Protein AF-A0AAN9GJ29-F1 (afdb_monomer)

Organism: NCBI:txid31220

Radius of gyration: 83.32 Å; Cα contacts (8 Å, |Δi|>4): 139; chains: 1; bounding box: 163×75×252 Å

Foldseek 3Di:
DDDDDDDPVVLVVVLVVVVVVVVVVVVVVVPDPDDDDPPPPPVVVVVNVVSNPAPQDDEDEDEPPDDVVVVVVVVVVVVVQVVPPRYAHYWYDHDDFWIWHDHDQWIFIGGNNDTQWIDHPHDTDGDDDDDDDDDDDDDDDDDDDDDDDDDDDDDDDDDDPDDVVVVVVVVVVVVVVVVVVVVVVVVVVVVVVVVVVVVVVVVVVVVVVVVVVVVVVVVVVVVVVVVVVVVVVVVVVVVV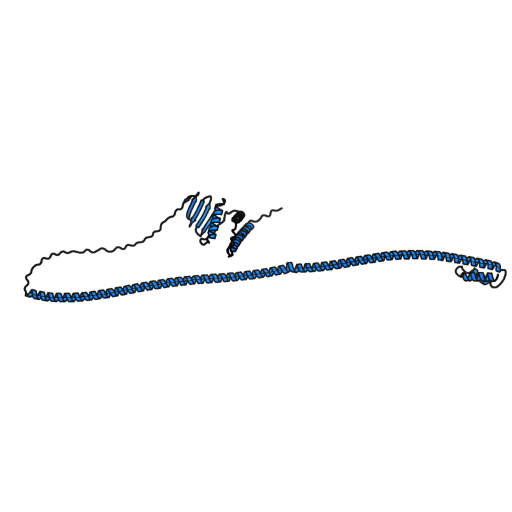VVVVVVVVVVVVVVVVVVVVVVVVVVVVVVCCCVPPVVVVVVVVVVVVVVVVVVVVVVVVVVVVVVVVVVVVVVVVVVVVVVVVVVVVVVVVVVVVVVVVVVVVVQLVLLVVLLVLLVVLLVVCVVDPDPPNVVNVVVSPDDSPPDDVVVSVVSSVVSVVVD

Mean predicted aligned error: 21.02 Å

Secondary structure (DSSP, 8-state):
-------HHHHHHHHHHHHHHHHHHHHHHTT--S-------HHHHHHHHHHT---TT--EE--TT--HHHHHHHHHHHHHHHHSS--SS-EEE-SSSEEEEEETTEEEEEETTEEEEEEETTEEEE-------------PPPPPPPPPPP-------------HHHHHHHHHHHHHHHHHHHHHHHHHHHHHHHHHHHHHHHHHHHHHHHHHHHHHHHHHHHHHHHHHHHHHHHHHHHHHHHHHHHHHHHHHHHHHHHHHHHHHHHHHHHHHIIIIIHHHHHHHHHHHHHHHHHHHHHHHHHHHHHHHHHHHHHHHHHHHHHHHHHHHHHHHHHHHHHHHHHHHHHHHHHHHHHHHHHHHHHHHTTS--TTHHHHHHHHSS-TTS--HHHHHHHHHHHHTT-

Solvent-accessible surface area (backbone atoms only — not comparable to full-atom values): 23633 Å² total; per-residue (Å²): 140,80,81,84,78,82,62,78,64,61,57,56,54,51,50,52,52,53,54,50,49,54,53,49,53,54,59,62,59,72,72,57,92,66,97,71,90,77,77,78,60,70,69,62,58,54,54,56,56,66,70,62,67,78,74,61,81,58,75,54,77,49,59,89,86,57,54,74,64,58,52,50,51,51,51,52,50,53,52,52,52,67,71,42,96,74,55,63,59,40,43,42,32,68,44,100,55,29,41,35,42,35,48,90,81,35,46,43,35,30,48,80,92,38,80,55,38,52,38,54,88,92,46,85,54,73,79,85,87,88,88,89,85,90,83,88,84,89,86,85,84,82,85,84,84,81,85,82,84,84,80,88,75,92,76,82,86,80,86,73,91,72,56,73,69,57,53,52,51,52,48,53,52,44,55,52,48,53,51,50,49,51,57,48,49,56,50,49,51,52,50,49,53,51,50,50,51,52,50,51,52,53,47,54,53,50,50,52,52,51,51,50,52,51,53,49,52,51,50,52,51,51,47,53,52,51,51,54,50,50,55,51,50,51,54,50,49,50,52,53,50,50,55,50,51,52,53,49,50,53,49,52,52,50,51,52,50,51,52,51,50,52,54,50,51,53,51,48,50,52,49,45,45,60,69,50,49,49,49,52,50,52,50,52,51,52,51,51,52,49,51,51,51,52,49,54,51,52,55,52,51,53,48,52,51,50,54,52,50,55,50,52,52,51,50,52,50,49,51,53,52,50,51,52,51,52,48,51,51,52,51,51,49,51,51,51,53,51,48,52,51,49,51,51,51,48,51,53,49,44,52,53,49,49,53,50,40,50,55,52,44,67,70,47,69,85,58,99,52,88,65,58,64,59,53,55,53,64,72,70,50,62,90,89,77,64,60,58,68,60,56,50,49,51,43,52,54,51,65,76,73,108

pLDDT: mean 71.1, std 23.91, range [30.64, 98.12]

Sequence (402 aa):
MDSIGWKPLDMLVGGMVTAGVAFGVYKLGANKRGGGTVELDASNLQDCIALAGRPSEMEVSVWPQSDPQTRRLAASLAESIRTSNTTDGAVIRYGPEDVARFSQGDVLAFRQSQVVCRQQHGKDHCKLNDNDVIAHTSERSPPKRRRSFQTDSHTSPLIFQTSPELTRQLQSYRETLDKWSADSEAKLEKIEQQRMALATELHVTREALQAERRHRAEAEQRRHRAEAHITELEARLQRHTETRTEASRQKEEMQRLEQHVQEMEEQLEGLYMHNVVTPRHAVKENVAQQQELSRSLQEAEDEVQRQRQDLQDMENDIENLSEQLNKARKDARKLGEDNAKLEQQLHGAQHAARDMVALLYERSAGNEGKGAAELTQLLNAPDTELPLDKLLQCVTALLLHS

Structure (mmCIF, N/CA/C/O backbone):
data_AF-A0AAN9GJ29-F1
#
_entry.id   AF-A0AAN9GJ29-F1
#
loop_
_atom_site.group_PDB
_atom_site.id
_atom_site.type_symbol
_atom_site.label_atom_id
_atom_site.label_alt_id
_atom_site.label_comp_id
_atom_site.label_asym_id
_atom_site.label_entity_id
_atom_site.label_seq_id
_atom_site.pdbx_PDB_ins_code
_atom_site.Cartn_x
_atom_site.Cartn_y
_atom_site.Cartn_z
_atom_site.occupancy
_atom_site.B_iso_or_equiv
_atom_site.auth_seq_id
_atom_site.auth_comp_id
_atom_site.auth_asym_id
_atom_site.auth_atom_id
_atom_site.pdbx_PDB_model_num
ATOM 1 N N . MET A 1 1 ? -13.632 39.547 10.979 1.00 35.53 1 MET A N 1
ATOM 2 C CA . MET A 1 1 ? -14.026 38.933 9.693 1.00 35.53 1 MET A CA 1
ATOM 3 C C . MET A 1 1 ? -12.916 39.316 8.753 1.00 35.53 1 MET A C 1
ATOM 5 O O . MET A 1 1 ? -12.973 40.379 8.151 1.00 35.53 1 MET A O 1
ATOM 9 N N . ASP A 1 2 ? -11.864 38.507 8.751 1.00 31.06 2 ASP A N 1
ATOM 10 C CA . ASP A 1 2 ? -10.601 38.881 8.129 1.00 31.06 2 ASP A CA 1
ATOM 11 C C . ASP A 1 2 ? -10.460 38.073 6.846 1.00 31.06 2 ASP A C 1
ATOM 13 O O . ASP A 1 2 ? -10.527 36.843 6.838 1.00 31.06 2 ASP A O 1
ATOM 17 N N . SER A 1 3 ? -10.360 38.808 5.744 1.00 36.16 3 SER A N 1
ATOM 18 C CA . SER A 1 3 ? -10.212 38.313 4.385 1.00 36.16 3 SER A CA 1
ATOM 19 C C . SER A 1 3 ? -8.885 37.572 4.229 1.00 36.16 3 SER A C 1
ATOM 21 O O . SER A 1 3 ? -7.814 38.170 4.345 1.00 36.16 3 SER A O 1
ATOM 23 N N . ILE A 1 4 ? -8.964 36.278 3.925 1.00 39.25 4 ILE A N 1
ATOM 24 C CA . ILE A 1 4 ? -7.820 35.443 3.558 1.00 39.25 4 ILE A CA 1
ATOM 25 C C . ILE A 1 4 ? -7.339 35.892 2.172 1.00 39.25 4 ILE A C 1
ATOM 27 O O . ILE A 1 4 ? -7.963 35.601 1.153 1.00 39.25 4 ILE A O 1
ATOM 31 N N . GLY A 1 5 ? -6.245 36.653 2.148 1.00 34.72 5 GLY A N 1
ATOM 32 C CA . GLY A 1 5 ? -5.521 36.993 0.929 1.00 34.72 5 GLY A CA 1
ATOM 33 C C . GLY A 1 5 ? -4.761 35.774 0.412 1.00 34.72 5 GLY A C 1
ATOM 34 O O . GLY A 1 5 ? -3.849 35.281 1.075 1.00 34.72 5 GLY A O 1
ATOM 35 N N . TRP A 1 6 ? -5.139 35.294 -0.771 1.00 35.97 6 TRP A N 1
ATOM 36 C CA . TRP A 1 6 ? -4.434 34.227 -1.478 1.00 35.97 6 TRP A CA 1
ATOM 37 C C . TRP A 1 6 ? -3.114 34.767 -2.037 1.00 35.97 6 TRP A C 1
ATOM 39 O O . TRP A 1 6 ? -3.078 35.837 -2.649 1.00 35.97 6 TRP A O 1
ATOM 49 N N . LYS A 1 7 ? -2.010 34.054 -1.788 1.00 38.47 7 LYS A N 1
ATOM 50 C CA . LYS A 1 7 ? -0.676 34.463 -2.242 1.00 38.47 7 LYS A CA 1
ATOM 51 C C . LYS A 1 7 ? -0.489 34.130 -3.734 1.00 38.47 7 LYS A C 1
ATOM 53 O O . LYS A 1 7 ? -0.956 33.086 -4.180 1.00 38.47 7 LYS A O 1
ATOM 58 N N . PRO A 1 8 ? 0.269 34.941 -4.498 1.00 44.00 8 PRO A N 1
ATOM 59 C CA . PRO A 1 8 ? 0.450 34.761 -5.947 1.00 44.00 8 PRO A CA 1
ATOM 60 C C . PRO A 1 8 ? 1.118 33.442 -6.374 1.00 44.00 8 PRO A C 1
ATOM 62 O O . PRO A 1 8 ? 1.012 33.056 -7.535 1.00 44.00 8 PRO A O 1
ATOM 65 N N . LEU A 1 9 ? 1.804 32.740 -5.462 1.00 37.88 9 LEU A N 1
ATOM 66 C CA . LEU A 1 9 ? 2.475 31.475 -5.780 1.00 37.88 9 LEU A CA 1
ATOM 67 C C . LEU A 1 9 ? 1.497 30.309 -6.005 1.00 37.88 9 LEU A C 1
ATOM 69 O O . LEU A 1 9 ? 1.786 29.435 -6.820 1.00 37.88 9 LEU A O 1
ATOM 73 N N . ASP A 1 10 ? 0.330 30.316 -5.353 1.00 38.94 10 ASP A N 1
ATOM 74 C CA . ASP A 1 10 ? -0.631 29.205 -5.445 1.00 38.94 10 ASP A CA 1
ATOM 75 C C . ASP A 1 10 ? -1.344 29.167 -6.808 1.00 38.94 10 ASP A C 1
ATOM 77 O O . ASP A 1 10 ? -1.706 28.098 -7.301 1.00 38.94 10 ASP A O 1
ATOM 81 N N . MET A 1 11 ? -1.465 30.317 -7.484 1.00 44.56 11 MET A N 1
ATOM 82 C CA . MET A 1 11 ? -2.017 30.387 -8.843 1.00 44.56 11 MET A CA 1
ATOM 83 C C . MET A 1 11 ? -1.055 29.839 -9.904 1.00 44.56 11 MET A C 1
ATOM 85 O O . MET A 1 11 ? -1.498 29.213 -10.867 1.00 44.56 11 MET A O 1
ATOM 89 N N . LEU A 1 12 ? 0.255 30.032 -9.725 1.00 41.44 12 LEU A N 1
ATOM 90 C CA . LEU A 1 12 ? 1.263 29.567 -10.681 1.00 41.44 12 LEU A CA 1
ATOM 91 C C . LEU A 1 12 ? 1.382 28.034 -10.657 1.00 41.44 12 LEU A C 1
ATOM 93 O O . LEU A 1 12 ? 1.443 27.387 -11.703 1.00 41.44 12 LEU A O 1
ATOM 97 N N . VAL A 1 13 ? 1.345 27.450 -9.455 1.00 45.50 13 VAL A N 1
ATOM 98 C CA . VAL A 1 13 ? 1.394 25.994 -9.259 1.00 45.50 13 VAL A CA 1
ATOM 99 C C . VAL A 1 13 ? 0.089 25.341 -9.727 1.00 45.50 13 VAL A C 1
ATOM 101 O O . VAL A 1 13 ? 0.134 24.337 -10.436 1.00 45.50 13 VAL A O 1
ATOM 104 N N . GLY A 1 14 ? -1.070 25.948 -9.438 1.00 42.12 14 GLY A N 1
ATOM 105 C CA . GLY A 1 14 ? -2.368 25.478 -9.937 1.00 42.12 14 GLY A CA 1
ATOM 106 C C . GLY A 1 14 ? -2.464 25.479 -11.468 1.00 42.12 14 GLY A C 1
ATOM 107 O O . GLY A 1 14 ? -2.906 24.493 -12.063 1.00 42.12 14 GLY A O 1
ATOM 108 N N . GLY A 1 15 ? -1.977 26.536 -12.126 1.00 45.25 15 GLY A N 1
ATOM 109 C CA . GLY A 1 15 ? -1.937 26.633 -13.589 1.00 45.25 15 GLY A CA 1
ATOM 110 C C . GLY A 1 15 ? -1.034 25.582 -14.245 1.00 45.25 15 GLY A C 1
ATOM 111 O O . GLY A 1 15 ? -1.451 24.909 -15.190 1.00 45.25 15 GLY A O 1
ATOM 112 N N . MET A 1 16 ? 0.175 25.371 -13.710 1.00 45.84 16 MET A N 1
ATOM 113 C CA . MET A 1 16 ? 1.114 24.374 -14.245 1.00 45.84 16 MET A CA 1
ATOM 114 C C . MET A 1 16 ? 0.632 22.932 -14.049 1.00 45.84 16 MET A C 1
ATOM 116 O O . MET A 1 16 ? 0.800 22.107 -14.948 1.00 45.84 16 MET A O 1
ATOM 120 N N . VAL A 1 17 ? -0.007 22.626 -12.916 1.00 46.72 17 VAL A N 1
ATOM 121 C CA . VAL A 1 17 ? -0.572 21.291 -12.659 1.00 46.72 17 VAL A CA 1
ATOM 122 C C . VAL A 1 17 ? -1.741 21.014 -13.603 1.00 46.72 17 VAL A C 1
ATOM 124 O O . VAL A 1 17 ? -1.813 19.936 -14.186 1.00 46.72 17 VAL A O 1
ATOM 127 N N . THR A 1 18 ? -2.607 21.998 -13.848 1.00 50.38 18 THR A N 1
ATOM 128 C CA . THR A 1 18 ? -3.781 21.814 -14.718 1.00 50.38 18 THR A CA 1
ATOM 129 C C . THR A 1 18 ? -3.376 21.645 -16.188 1.00 50.38 18 THR A C 1
ATOM 131 O O . THR A 1 18 ? -3.896 20.767 -16.879 1.00 50.38 18 THR A O 1
ATOM 134 N N . ALA A 1 19 ? -2.372 22.398 -16.651 1.00 51.38 19 ALA A N 1
ATOM 135 C CA . ALA A 1 19 ? -1.804 22.242 -17.991 1.00 51.38 19 ALA A CA 1
ATOM 136 C C . ALA A 1 19 ? -1.050 20.906 -18.159 1.00 51.38 19 ALA A C 1
ATOM 138 O O . ALA A 1 19 ? -1.179 20.244 -19.192 1.00 51.38 19 ALA A O 1
ATOM 139 N N . GLY A 1 20 ? -0.313 20.469 -17.131 1.00 43.06 20 GLY A N 1
ATOM 140 C CA . GLY A 1 20 ? 0.371 19.173 -17.116 1.00 43.06 20 GLY A CA 1
ATOM 141 C C . GLY A 1 20 ? -0.598 17.987 -17.140 1.00 43.06 20 GLY A C 1
ATOM 142 O O . GLY A 1 20 ? -0.376 17.024 -17.876 1.00 43.06 20 GLY A O 1
ATOM 143 N N . VAL A 1 21 ? -1.713 18.079 -16.407 1.00 48.06 21 VAL A N 1
ATOM 144 C CA . VAL A 1 21 ? -2.776 17.061 -16.400 1.00 48.06 21 VAL A CA 1
ATOM 145 C C . VAL A 1 21 ? -3.496 17.010 -17.750 1.00 48.06 21 VAL A C 1
ATOM 147 O O . VAL A 1 21 ? -3.682 15.920 -18.288 1.00 48.06 21 VAL A O 1
ATOM 150 N N . ALA A 1 22 ? -3.819 18.154 -18.361 1.00 50.03 22 ALA A N 1
ATOM 151 C CA . ALA A 1 22 ? -4.426 18.193 -19.694 1.00 50.03 22 ALA A CA 1
ATOM 152 C C . ALA A 1 22 ? -3.511 17.571 -20.771 1.00 50.03 22 ALA A C 1
ATOM 154 O O . ALA A 1 22 ? -3.967 16.785 -21.606 1.00 50.03 22 ALA A O 1
ATOM 155 N N . PHE A 1 23 ? -2.202 17.841 -20.710 1.00 43.81 23 PHE A N 1
ATOM 156 C CA . PHE A 1 23 ? -1.215 17.248 -21.620 1.00 43.81 23 PHE A CA 1
ATOM 157 C C . PHE A 1 23 ? -1.030 15.737 -21.384 1.00 43.81 23 PHE A C 1
ATOM 159 O O . PHE A 1 23 ? -0.901 14.960 -22.336 1.00 43.81 23 PHE A O 1
ATOM 166 N N . GLY A 1 24 ? -1.070 15.298 -20.121 1.00 42.56 24 GLY A N 1
ATOM 167 C CA . GLY A 1 24 ? -1.012 13.885 -19.738 1.00 42.56 24 GLY A CA 1
ATOM 168 C C . GLY A 1 24 ? -2.229 13.084 -20.209 1.00 42.56 24 GLY A C 1
ATOM 169 O O . GLY A 1 24 ? -2.069 12.001 -20.776 1.00 42.56 24 GLY A O 1
ATOM 170 N N . VAL A 1 25 ? -3.436 13.637 -20.056 1.00 50.69 25 VAL A N 1
ATOM 171 C CA . VAL A 1 25 ? -4.694 13.013 -20.507 1.00 50.69 25 VAL A CA 1
ATOM 172 C C . VAL A 1 25 ? -4.735 12.891 -22.035 1.00 50.69 25 VAL A C 1
ATOM 174 O O . VAL A 1 25 ? -5.119 11.841 -22.552 1.00 50.69 25 VAL A O 1
ATOM 177 N N . TYR A 1 26 ? -4.240 13.893 -22.769 1.00 45.06 26 TYR A N 1
ATOM 178 C CA . TYR A 1 26 ? -4.130 13.832 -24.232 1.00 45.06 26 TYR A CA 1
ATOM 179 C C . TYR A 1 26 ? -3.176 12.718 -24.703 1.00 45.06 26 TYR A C 1
ATOM 181 O O . TYR A 1 26 ? -3.496 11.942 -25.607 1.00 45.06 26 TYR A O 1
ATOM 189 N N . LYS A 1 27 ? -2.019 12.569 -24.044 1.00 40.59 27 LYS A N 1
ATOM 190 C CA . LYS A 1 27 ? -1.017 11.550 -24.401 1.00 40.59 27 LYS A CA 1
ATOM 191 C C . LYS A 1 27 ? -1.460 10.124 -24.038 1.00 40.59 27 LYS A C 1
ATOM 193 O O . LYS A 1 27 ? -1.104 9.176 -24.737 1.00 40.59 27 LYS A O 1
ATOM 198 N N . LEU A 1 28 ? -2.263 9.969 -22.982 1.00 43.03 28 LEU A N 1
ATOM 199 C CA . LEU A 1 28 ? -2.858 8.687 -22.585 1.00 43.03 28 LEU A CA 1
ATOM 200 C C . LEU A 1 28 ? -4.028 8.268 -23.491 1.00 43.03 28 LEU A C 1
ATOM 202 O O . LEU A 1 28 ? -4.222 7.072 -23.711 1.00 43.03 28 LEU A O 1
ATOM 206 N N . GLY A 1 29 ? -4.761 9.225 -24.070 1.00 40.84 29 GLY A N 1
ATOM 207 C CA . GLY A 1 29 ? -5.811 8.957 -25.059 1.00 40.84 29 GLY A CA 1
ATOM 208 C C . GLY A 1 29 ? -5.276 8.449 -26.404 1.00 40.84 29 GLY A C 1
ATOM 209 O O . GLY A 1 29 ? -5.870 7.558 -27.006 1.00 40.84 29 GLY A O 1
ATOM 210 N N . ALA A 1 30 ? -4.112 8.937 -26.846 1.00 44.81 30 ALA A N 1
ATOM 211 C CA . ALA A 1 30 ? -3.538 8.591 -28.152 1.00 44.81 30 ALA A CA 1
ATOM 212 C C . ALA A 1 30 ? -2.969 7.158 -28.252 1.00 44.81 30 ALA A C 1
ATOM 214 O O . ALA A 1 30 ? -2.802 6.638 -29.354 1.00 44.81 30 ALA A O 1
ATOM 215 N N . ASN A 1 31 ? -2.689 6.490 -27.125 1.00 42.25 31 ASN A N 1
ATOM 216 C CA . ASN A 1 31 ? -2.057 5.162 -27.112 1.00 42.25 31 ASN A CA 1
ATOM 217 C C . ASN A 1 31 ? -3.036 3.979 -27.019 1.00 42.25 31 ASN A C 1
ATOM 219 O O . ASN A 1 31 ? -2.602 2.823 -27.034 1.00 42.25 31 ASN A O 1
ATOM 223 N N . LYS A 1 32 ? -4.353 4.215 -26.972 1.00 40.44 32 LYS A N 1
ATOM 224 C CA . LYS A 1 32 ? -5.337 3.128 -27.046 1.00 40.44 32 LYS A CA 1
ATOM 225 C C . LYS A 1 32 ? -5.723 2.857 -28.499 1.00 40.44 32 LYS A C 1
ATOM 227 O O . LYS A 1 32 ? -6.551 3.539 -29.091 1.00 40.44 32 LYS A O 1
ATOM 232 N N . ARG A 1 33 ? -5.139 1.794 -29.063 1.00 45.66 33 ARG A N 1
ATOM 233 C CA . ARG A 1 33 ? -5.655 1.105 -30.255 1.00 45.66 33 ARG A CA 1
ATOM 234 C C . ARG A 1 33 ? -7.047 0.547 -29.940 1.00 45.66 33 ARG A C 1
ATOM 236 O O . ARG A 1 33 ? -7.171 -0.559 -29.429 1.00 45.66 33 ARG A O 1
ATOM 243 N N . GLY A 1 34 ? -8.084 1.320 -30.221 1.00 40.22 34 GLY A N 1
ATOM 244 C CA . GLY A 1 34 ? -9.474 0.888 -30.113 1.00 40.22 34 GLY A CA 1
ATOM 245 C C . GLY A 1 34 ? -10.386 2.041 -30.492 1.00 40.22 34 GLY A C 1
ATOM 246 O O . GLY A 1 34 ? -10.445 3.028 -29.772 1.00 40.22 34 GLY A O 1
ATOM 247 N N . GLY A 1 35 ? -11.015 1.938 -31.664 1.00 39.12 35 GLY A N 1
ATOM 248 C CA . GLY A 1 35 ? -11.739 3.019 -32.327 1.00 39.12 35 GLY A CA 1
ATOM 249 C C . GLY A 1 35 ? -12.800 3.678 -31.447 1.00 39.12 35 GLY A C 1
ATOM 250 O O . GLY A 1 35 ? -13.771 3.048 -31.043 1.00 39.12 35 GLY A O 1
ATOM 251 N N . GLY A 1 36 ? -12.600 4.967 -31.202 1.00 34.72 36 GLY A N 1
ATOM 252 C CA . GLY A 1 36 ? -13.542 5.871 -30.563 1.00 34.72 36 GLY A CA 1
ATOM 253 C C . GLY A 1 36 ? -12.943 7.267 -30.615 1.00 34.72 36 GLY A C 1
ATOM 254 O O . GLY A 1 36 ? -12.134 7.628 -29.766 1.00 34.72 36 GLY A O 1
ATOM 255 N N . THR A 1 37 ? -13.268 8.028 -31.658 1.00 35.97 37 THR A N 1
ATOM 256 C CA . THR A 1 37 ? -12.911 9.446 -31.757 1.00 35.97 37 THR A CA 1
ATOM 257 C C . THR A 1 37 ? -13.707 10.207 -30.706 1.00 35.97 37 THR A C 1
ATOM 259 O O . THR A 1 37 ? -14.875 10.521 -30.914 1.00 35.97 37 THR A O 1
ATOM 262 N N . VAL A 1 38 ? -13.090 10.470 -29.557 1.00 39.50 38 VAL A N 1
ATOM 263 C CA . VAL A 1 38 ? -13.568 11.511 -28.649 1.00 39.50 38 VAL A CA 1
ATOM 264 C C . VAL A 1 38 ? -13.018 12.821 -29.203 1.00 39.50 38 VAL A C 1
ATOM 266 O O . VAL A 1 38 ? -11.856 13.157 -28.979 1.00 39.50 38 VAL A O 1
ATOM 269 N N . GLU A 1 39 ? -13.826 13.513 -30.006 1.00 39.16 39 GLU A N 1
ATOM 270 C CA . GLU A 1 39 ? -13.576 14.917 -30.323 1.00 39.16 39 GLU A CA 1
ATOM 271 C C . GLU A 1 39 ? -13.692 15.704 -29.015 1.00 39.16 39 GLU A C 1
ATOM 273 O O . GLU A 1 39 ? -14.762 15.808 -28.417 1.00 39.16 39 GLU A O 1
ATOM 278 N N . LEU A 1 40 ? -12.555 16.195 -28.525 1.00 37.72 40 LEU A N 1
ATOM 279 C CA . LEU A 1 40 ? -12.534 17.216 -27.488 1.00 37.72 40 LEU A CA 1
ATOM 280 C C . LEU A 1 40 ? -13.090 18.495 -28.112 1.00 37.72 40 LEU A C 1
ATOM 282 O O . LEU A 1 40 ? -12.450 19.111 -28.962 1.00 37.72 40 LEU A O 1
ATOM 286 N N . ASP A 1 41 ? -14.309 18.829 -27.704 1.00 39.56 41 ASP A N 1
ATOM 287 C CA . ASP A 1 41 ? -15.060 19.990 -28.156 1.00 39.56 41 ASP A CA 1
ATOM 288 C C . ASP A 1 41 ? -14.252 21.276 -27.896 1.00 39.56 41 ASP A C 1
ATOM 290 O O . ASP A 1 41 ? -13.774 21.520 -26.781 1.00 39.56 41 ASP A O 1
ATOM 294 N N . ALA A 1 42 ? -14.040 22.074 -28.947 1.00 39.50 42 ALA A N 1
ATOM 295 C CA . ALA A 1 42 ? -13.155 23.245 -28.942 1.00 39.50 42 ALA A CA 1
ATOM 296 C C . ALA A 1 42 ? -13.585 24.327 -27.930 1.00 39.50 42 ALA A C 1
ATOM 298 O O . ALA A 1 42 ? -12.766 25.137 -27.495 1.00 39.50 42 ALA A O 1
ATOM 299 N N . SER A 1 43 ? -14.850 24.284 -27.509 1.00 41.56 43 SER A N 1
ATOM 300 C CA . SER A 1 43 ? -15.452 25.099 -26.453 1.00 41.56 43 SER A CA 1
ATOM 301 C C . SER A 1 43 ? -14.725 24.963 -25.108 1.00 41.56 43 SER A C 1
ATOM 303 O O . SER A 1 43 ? -14.439 25.968 -24.461 1.00 41.56 43 SER A O 1
ATOM 305 N N . ASN A 1 44 ? -14.306 23.753 -24.726 1.00 44.81 44 ASN A N 1
ATOM 306 C CA . ASN A 1 44 ? -13.677 23.517 -23.420 1.00 44.81 44 ASN A CA 1
ATOM 307 C C . ASN A 1 44 ? -12.226 24.018 -23.341 1.00 44.81 44 ASN A C 1
ATOM 309 O O . ASN A 1 44 ? -11.747 24.372 -22.265 1.00 44.81 44 ASN A O 1
ATOM 313 N N . LEU A 1 45 ? -11.510 24.079 -24.470 1.00 45.19 45 LEU A N 1
ATOM 314 C CA . LEU A 1 45 ? -10.147 24.623 -24.503 1.00 45.19 45 LEU A CA 1
ATOM 315 C C . LEU A 1 45 ? -10.156 26.152 -24.342 1.00 45.19 45 LEU A C 1
ATOM 317 O O . LEU A 1 45 ? -9.252 26.727 -23.736 1.00 45.19 45 LEU A O 1
ATOM 321 N N . GLN A 1 46 ? -11.198 26.802 -24.861 1.00 47.34 46 GLN A N 1
ATOM 322 C CA . GLN A 1 46 ? -11.378 28.249 -24.811 1.00 47.34 46 GLN A CA 1
ATOM 323 C C . GLN A 1 46 ? -11.651 28.733 -23.377 1.00 47.34 46 GLN A C 1
ATOM 325 O O . GLN A 1 46 ? -11.080 29.740 -22.951 1.00 47.34 46 GLN A O 1
ATOM 330 N N . ASP A 1 47 ? -12.395 27.947 -22.595 1.00 43.81 47 ASP A N 1
ATOM 331 C CA . ASP A 1 47 ? -12.637 28.195 -21.169 1.00 43.81 47 ASP A CA 1
ATOM 332 C C . ASP A 1 47 ? -11.375 27.990 -20.310 1.00 43.81 47 ASP A C 1
ATOM 334 O O . ASP A 1 47 ? -11.107 28.767 -19.389 1.00 43.81 47 ASP A O 1
ATOM 338 N N . CYS A 1 48 ? -10.524 27.011 -20.649 1.00 43.91 48 CYS A N 1
ATOM 339 C CA . CYS A 1 48 ? -9.228 26.827 -19.984 1.00 43.91 48 CYS A CA 1
ATOM 340 C C . CYS A 1 48 ? -8.255 27.991 -20.238 1.00 43.91 48 CYS A C 1
ATOM 342 O O . CYS A 1 48 ? -7.486 28.355 -19.349 1.00 43.91 48 CYS A O 1
ATOM 344 N N . ILE A 1 49 ? -8.296 28.598 -21.428 1.00 48.66 49 ILE A N 1
ATOM 345 C CA . ILE A 1 49 ? -7.472 29.767 -21.777 1.00 48.66 49 ILE A CA 1
ATOM 346 C C . ILE A 1 49 ? -8.012 31.036 -21.098 1.00 48.66 49 ILE A C 1
ATOM 348 O O . ILE A 1 49 ? -7.226 31.857 -20.624 1.00 48.66 49 ILE A O 1
ATOM 352 N N . ALA A 1 50 ? -9.337 31.181 -20.977 1.00 47.44 50 ALA A N 1
ATOM 353 C CA . ALA A 1 50 ? -9.963 32.294 -20.260 1.00 47.44 50 ALA A CA 1
ATOM 354 C C . ALA A 1 50 ? -9.631 32.293 -18.752 1.00 47.44 50 ALA A C 1
ATOM 356 O O . ALA A 1 50 ? -9.447 33.358 -18.159 1.00 47.44 50 ALA A O 1
ATOM 357 N N . LEU A 1 51 ? -9.482 31.109 -18.145 1.00 41.00 51 LEU A N 1
ATOM 358 C CA . LEU A 1 51 ? -9.085 30.940 -16.740 1.00 41.00 51 LEU A CA 1
ATOM 359 C C . LEU A 1 51 ? -7.598 31.236 -16.469 1.00 41.00 51 LEU A C 1
ATOM 361 O O . LEU A 1 51 ? -7.234 31.506 -15.326 1.00 41.00 51 LEU A O 1
ATOM 365 N N . ALA A 1 52 ? -6.739 31.227 -17.494 1.00 47.31 52 ALA A N 1
ATOM 366 C CA . ALA A 1 52 ? -5.288 31.369 -17.338 1.00 47.31 52 ALA A CA 1
ATOM 367 C C . ALA A 1 52 ? -4.780 32.819 -17.196 1.00 47.31 52 ALA A C 1
ATOM 369 O O . ALA A 1 52 ? -3.586 33.008 -17.002 1.00 47.31 52 ALA A O 1
ATOM 370 N N . GLY A 1 53 ? -5.652 33.836 -17.249 1.00 39.41 53 GLY A N 1
ATOM 371 C CA . GLY A 1 53 ? -5.340 35.208 -16.823 1.00 39.41 53 GLY A CA 1
ATOM 372 C C . GLY A 1 53 ? -4.098 35.853 -17.467 1.00 39.41 53 GLY A C 1
ATOM 373 O O . GLY A 1 53 ? -3.019 35.838 -16.891 1.00 39.41 53 GLY A O 1
ATOM 374 N N . ARG A 1 54 ? -4.318 36.558 -18.588 1.00 45.59 54 ARG A N 1
ATOM 375 C CA . ARG A 1 54 ? -3.372 37.378 -19.388 1.00 45.59 54 ARG A CA 1
ATOM 376 C C . ARG A 1 54 ? -2.291 36.601 -20.178 1.00 45.59 54 ARG A C 1
ATOM 378 O O . ARG A 1 54 ? -1.375 36.041 -19.591 1.00 45.59 54 ARG A O 1
ATOM 385 N N . PRO A 1 55 ? -2.311 36.667 -21.527 1.00 45.47 55 PRO A N 1
ATOM 386 C CA . PRO A 1 55 ? -1.419 35.899 -22.403 1.00 45.47 55 PRO A CA 1
ATOM 387 C C . PRO A 1 55 ? -0.079 36.597 -22.711 1.00 45.47 55 PRO A C 1
ATOM 389 O O . PRO A 1 55 ? 0.550 36.284 -23.719 1.00 45.47 55 PRO A O 1
ATOM 392 N N . SER A 1 56 ? 0.360 37.573 -21.908 1.00 41.72 56 SER A N 1
ATOM 393 C CA . SER A 1 56 ? 1.435 38.497 -22.312 1.00 41.72 56 SER A CA 1
ATOM 394 C C . SER A 1 56 ? 2.829 37.869 -22.450 1.00 41.72 56 SER A C 1
ATOM 396 O O . SER A 1 56 ? 3.720 38.536 -22.961 1.00 41.72 56 SER A O 1
ATOM 398 N N . GLU A 1 57 ? 3.037 36.606 -22.063 1.00 45.09 57 GLU A N 1
ATOM 399 C CA . GLU A 1 57 ? 4.351 35.943 -22.144 1.00 45.09 57 GLU A CA 1
ATOM 400 C C . GLU A 1 57 ? 4.251 34.448 -22.508 1.00 45.09 57 GLU A C 1
ATOM 402 O O . GLU A 1 57 ? 4.913 33.597 -21.920 1.00 45.09 57 GLU A O 1
ATOM 407 N N . MET A 1 58 ? 3.398 34.089 -23.472 1.00 44.88 58 MET A N 1
ATOM 408 C CA . MET A 1 58 ? 3.298 32.698 -23.933 1.00 44.88 58 MET A CA 1
ATOM 409 C C . MET A 1 58 ? 4.232 32.456 -25.131 1.00 44.88 58 MET A C 1
ATOM 411 O O . MET A 1 58 ? 3.934 32.849 -26.258 1.00 44.88 58 MET A O 1
ATOM 415 N N . GLU A 1 59 ? 5.382 31.821 -24.891 1.00 46.03 59 GLU A N 1
ATOM 416 C CA . GLU A 1 59 ? 6.341 31.435 -25.935 1.00 46.03 59 GLU A CA 1
ATOM 417 C C . GLU A 1 59 ? 6.037 30.009 -26.422 1.00 46.03 59 GLU A C 1
ATOM 419 O O . GLU A 1 59 ? 6.207 29.031 -25.693 1.00 46.03 59 GLU A O 1
ATOM 424 N N . VAL A 1 60 ? 5.572 29.872 -27.668 1.00 47.22 60 VAL A N 1
ATOM 425 C CA . VAL A 1 60 ? 5.300 28.563 -28.283 1.00 47.22 60 VAL A CA 1
ATOM 426 C C . VAL A 1 60 ? 6.443 28.228 -29.234 1.00 47.22 60 VAL A C 1
ATOM 428 O O . VAL A 1 60 ? 6.638 28.889 -30.256 1.00 47.22 60 VAL A O 1
ATOM 431 N N . SER A 1 61 ? 7.211 27.195 -28.891 1.00 43.66 61 SER A N 1
ATOM 432 C CA . SER A 1 61 ? 8.299 26.674 -29.720 1.00 43.66 61 SER A CA 1
ATOM 433 C C . SER A 1 61 ? 7.859 25.384 -30.409 1.00 43.66 61 SER A C 1
ATOM 435 O O . SER A 1 61 ? 7.462 24.415 -29.763 1.00 43.66 61 SER A O 1
ATOM 437 N N . VAL A 1 62 ? 7.915 25.365 -31.743 1.00 46.09 62 VAL A N 1
ATOM 438 C CA . VAL A 1 62 ? 7.574 24.177 -32.537 1.00 46.09 62 VAL A CA 1
ATOM 439 C C . VAL A 1 62 ? 8.795 23.749 -33.327 1.00 46.09 62 VAL A C 1
ATOM 441 O O . VAL A 1 62 ? 9.322 24.492 -34.154 1.00 46.09 62 VAL A O 1
ATOM 444 N N . TRP A 1 63 ? 9.254 22.529 -33.066 1.00 46.25 63 TRP A N 1
ATOM 445 C CA . TRP A 1 63 ? 10.437 21.984 -33.716 1.00 46.25 63 TRP A CA 1
ATOM 446 C C . TRP A 1 63 ? 10.125 21.517 -35.151 1.00 46.25 63 TRP A C 1
ATOM 448 O O . TRP A 1 63 ? 9.037 20.977 -35.393 1.00 46.25 63 TRP A O 1
ATOM 458 N N . PRO A 1 64 ? 11.078 21.636 -36.100 1.00 42.06 64 PRO A N 1
ATOM 459 C CA . PRO A 1 64 ? 10.869 21.287 -37.512 1.00 42.06 64 PRO A CA 1
ATOM 460 C C . PRO A 1 64 ? 10.483 19.820 -37.763 1.00 42.06 64 PRO A C 1
ATOM 462 O O . PRO A 1 64 ? 9.872 19.505 -38.781 1.00 42.06 64 PRO A O 1
ATOM 465 N N . GLN A 1 65 ? 10.814 18.919 -36.833 1.00 45.12 65 GLN A N 1
ATOM 466 C CA . GLN A 1 65 ? 10.526 17.482 -36.923 1.00 45.12 65 GLN A CA 1
ATOM 467 C C . GLN A 1 65 ? 9.188 17.073 -36.282 1.00 45.12 65 GLN A C 1
ATOM 469 O O . GLN A 1 65 ? 8.925 15.888 -36.098 1.00 45.12 65 GLN A O 1
ATOM 474 N N . SER A 1 66 ? 8.332 18.033 -35.926 1.00 57.66 66 SER A N 1
ATOM 475 C CA . SER A 1 66 ? 7.042 17.737 -35.301 1.00 57.66 66 SER A CA 1
ATOM 476 C C . SER A 1 66 ? 6.049 17.074 -36.269 1.00 57.66 66 SER A C 1
ATOM 478 O O . SER A 1 66 ? 5.990 17.377 -37.470 1.00 57.66 66 SER A O 1
ATOM 480 N N . ASP A 1 67 ? 5.264 16.147 -35.719 1.00 57.41 67 ASP A N 1
ATOM 481 C CA . ASP A 1 67 ? 4.214 15.401 -36.414 1.00 57.41 67 ASP A CA 1
ATOM 482 C C . ASP A 1 67 ? 3.175 16.350 -37.068 1.00 57.41 67 ASP A C 1
ATOM 484 O O . ASP A 1 67 ? 2.944 17.453 -36.553 1.00 57.41 67 ASP A O 1
ATOM 488 N N . PRO A 1 68 ? 2.541 15.995 -38.208 1.00 60.34 68 PRO A N 1
ATOM 489 C CA . PRO A 1 68 ? 1.606 16.876 -38.910 1.00 60.34 68 PRO A CA 1
ATOM 490 C C . PRO A 1 68 ? 0.424 17.329 -38.048 1.00 60.34 68 PRO A C 1
ATOM 492 O O . PRO A 1 68 ? -0.092 18.429 -38.257 1.00 60.34 68 PRO A O 1
ATOM 495 N N . GLN A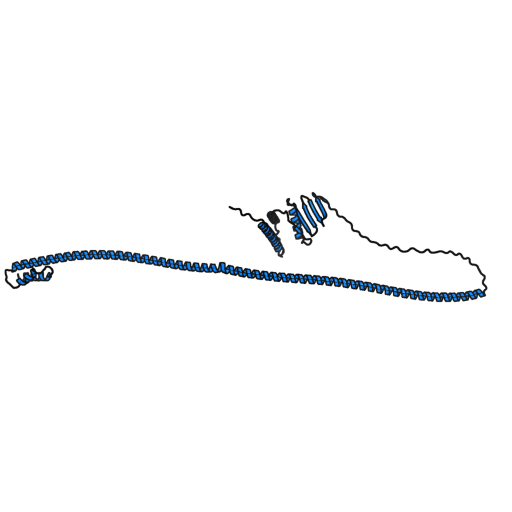 1 69 ? 0.004 16.525 -37.065 1.00 54.47 69 GLN A N 1
ATOM 496 C CA . GLN A 1 69 ? -1.058 16.906 -36.134 1.00 54.47 69 GLN A CA 1
ATOM 497 C C . GLN A 1 69 ? -0.599 17.996 -35.159 1.00 54.47 69 GLN A C 1
ATOM 499 O O . GLN A 1 69 ? -1.320 18.970 -34.948 1.00 54.47 69 GLN A O 1
ATOM 504 N N . THR A 1 70 ? 0.634 17.907 -34.655 1.00 54.16 70 THR A N 1
ATOM 505 C CA . THR A 1 70 ? 1.253 18.943 -33.813 1.00 54.16 70 THR A CA 1
ATOM 506 C C . THR A 1 70 ? 1.402 20.262 -34.569 1.00 54.16 70 THR A C 1
ATOM 508 O O . THR A 1 70 ? 1.151 21.328 -34.011 1.00 54.16 70 THR A O 1
ATOM 511 N N . ARG A 1 71 ? 1.724 20.205 -35.868 1.00 62.56 71 ARG A N 1
ATOM 512 C CA . ARG A 1 71 ? 1.753 21.395 -36.735 1.00 62.56 71 ARG A CA 1
ATOM 513 C C . ARG A 1 71 ? 0.370 22.015 -36.946 1.00 62.56 71 ARG A C 1
ATOM 515 O O . ARG A 1 71 ? 0.260 23.237 -36.937 1.00 62.56 71 ARG A O 1
ATOM 522 N N . ARG A 1 72 ? -0.685 21.205 -37.093 1.00 57.66 72 ARG A N 1
ATOM 523 C CA . ARG A 1 72 ? -2.072 21.703 -37.202 1.00 57.66 72 ARG A CA 1
ATOM 524 C C . ARG A 1 72 ? -2.561 22.349 -35.908 1.00 57.66 72 ARG A C 1
ATOM 526 O O . ARG A 1 72 ? -3.165 23.413 -35.967 1.00 57.66 72 ARG A O 1
ATOM 533 N N . LEU A 1 73 ? -2.257 21.752 -34.756 1.00 52.50 73 LEU A N 1
ATOM 534 C CA . LEU A 1 73 ? -2.582 22.325 -33.446 1.00 52.50 73 LEU A CA 1
ATOM 535 C C . LEU A 1 73 ? -1.838 23.639 -33.200 1.00 52.50 73 LEU A C 1
ATOM 537 O O . LEU A 1 73 ? -2.457 24.613 -32.790 1.00 52.50 73 LEU A O 1
ATOM 541 N N . ALA A 1 74 ? -0.544 23.702 -33.523 1.00 58.06 74 ALA A N 1
ATOM 542 C CA . ALA A 1 74 ? 0.224 24.941 -33.433 1.00 58.06 74 ALA A CA 1
ATOM 543 C C . ALA A 1 74 ? -0.331 26.044 -34.350 1.00 58.06 74 ALA A C 1
ATOM 545 O O . ALA A 1 74 ? -0.420 27.195 -33.931 1.00 58.06 74 ALA A O 1
ATOM 546 N N . ALA A 1 75 ? -0.754 25.695 -35.570 1.00 61.25 75 ALA A N 1
ATOM 547 C CA . ALA A 1 75 ? -1.398 26.633 -36.488 1.00 61.25 75 ALA A CA 1
ATOM 548 C C . ALA A 1 75 ? -2.762 27.118 -35.961 1.00 61.25 75 ALA A C 1
ATOM 550 O O . ALA A 1 75 ? -3.045 28.311 -36.014 1.00 61.25 75 ALA A O 1
ATOM 551 N N . SER A 1 76 ? -3.577 26.220 -35.396 1.00 58.81 76 SER A N 1
ATOM 552 C CA . SER A 1 76 ? -4.869 26.570 -34.789 1.00 58.81 76 SER A CA 1
ATOM 553 C C . SER A 1 76 ? -4.707 27.457 -33.551 1.00 58.81 76 SER A C 1
ATOM 555 O O . SER A 1 76 ? -5.491 28.380 -33.348 1.00 58.81 76 SER A O 1
ATOM 557 N N . LEU A 1 77 ? -3.680 27.204 -32.734 1.00 53.72 77 LEU A N 1
ATOM 558 C CA . LEU A 1 77 ? -3.358 28.006 -31.555 1.00 53.72 77 LEU A CA 1
ATOM 559 C C . LEU A 1 77 ? -2.844 29.397 -31.956 1.00 53.72 77 LEU A C 1
ATOM 561 O O . LEU A 1 77 ? -3.273 30.394 -31.384 1.00 53.72 77 LEU A O 1
ATOM 565 N N . ALA A 1 78 ? -1.985 29.480 -32.977 1.00 59.88 78 ALA A N 1
ATOM 566 C CA . ALA A 1 78 ? -1.502 30.751 -33.517 1.00 59.88 78 ALA A CA 1
ATOM 567 C C . ALA A 1 78 ? -2.640 31.607 -34.101 1.00 59.88 78 ALA A C 1
ATOM 569 O O . ALA A 1 78 ? -2.659 32.823 -33.906 1.00 59.88 78 ALA A O 1
ATOM 570 N N . GLU A 1 79 ? -3.612 30.979 -34.768 1.00 59.38 79 GLU A N 1
ATOM 571 C CA . GLU A 1 79 ? -4.791 31.670 -35.296 1.00 59.38 79 GLU A CA 1
ATOM 572 C C . GLU A 1 79 ? -5.740 32.121 -34.172 1.00 59.38 79 GLU A C 1
ATOM 574 O O . GLU A 1 79 ? -6.217 33.254 -34.179 1.00 59.38 79 GLU A O 1
ATOM 579 N N . SER A 1 80 ? -5.930 31.299 -33.134 1.00 53.66 80 SER A N 1
ATOM 580 C CA . SER A 1 80 ? -6.701 31.693 -31.948 1.00 53.66 80 SER A CA 1
ATOM 581 C C . SER A 1 80 ? -6.066 32.885 -31.224 1.00 53.66 80 SER A C 1
ATOM 583 O O . SER A 1 80 ? -6.779 33.813 -30.840 1.00 53.66 80 SER A O 1
ATOM 585 N N . ILE A 1 81 ? -4.735 32.898 -31.083 1.00 55.56 81 ILE A N 1
ATOM 586 C CA . ILE A 1 81 ? -3.981 34.018 -30.500 1.00 55.56 81 ILE A CA 1
ATOM 587 C C . ILE A 1 81 ? -4.175 35.280 -31.355 1.00 55.56 81 ILE A C 1
ATOM 589 O O . ILE A 1 81 ? -4.509 36.325 -30.801 1.00 55.56 81 ILE A O 1
ATOM 593 N N . ARG A 1 82 ? -4.090 35.182 -32.693 1.00 55.69 82 ARG A N 1
ATOM 594 C CA . ARG A 1 82 ? -4.380 36.302 -33.615 1.00 55.69 82 ARG A CA 1
ATOM 595 C C . ARG A 1 82 ? -5.779 36.891 -33.451 1.00 55.69 82 ARG A C 1
ATOM 597 O O . ARG A 1 82 ? -5.932 38.102 -33.556 1.00 55.69 82 ARG A O 1
ATOM 604 N N . THR A 1 83 ? -6.797 36.054 -33.248 1.00 55.00 83 THR A N 1
ATOM 605 C CA . THR A 1 83 ? -8.191 36.525 -33.129 1.00 55.00 83 THR A CA 1
ATOM 606 C C . THR A 1 83 ? -8.506 37.174 -31.781 1.00 55.00 83 THR A C 1
ATOM 608 O O . THR A 1 83 ? -9.494 37.899 -31.662 1.00 55.00 83 THR A O 1
ATOM 611 N N . SER A 1 84 ? -7.666 36.961 -30.762 1.00 50.00 84 SER A N 1
ATOM 612 C CA . SER A 1 84 ? -7.799 37.645 -29.478 1.00 50.00 84 SER A CA 1
ATOM 613 C C . SER A 1 84 ? -7.157 39.038 -29.562 1.00 50.00 84 SER A C 1
ATOM 615 O O . SER A 1 84 ? -5.947 39.166 -29.704 1.00 50.00 84 SER A O 1
ATOM 617 N N . ASN A 1 85 ? -7.957 40.105 -29.473 1.00 49.69 85 ASN A N 1
ATOM 618 C CA . ASN A 1 85 ? -7.534 41.516 -29.607 1.00 49.69 85 ASN A CA 1
ATOM 619 C C . ASN A 1 85 ? -6.582 42.033 -28.492 1.00 49.69 85 ASN A C 1
ATOM 621 O O . ASN A 1 85 ? -6.518 43.233 -28.234 1.00 49.69 85 ASN A O 1
ATOM 625 N N . THR A 1 86 ? -5.855 41.159 -27.793 1.00 48.28 86 THR A N 1
ATOM 626 C CA . THR A 1 86 ? -5.055 41.491 -26.599 1.00 48.28 86 THR A CA 1
ATOM 627 C C . THR A 1 86 ? -3.610 40.991 -26.672 1.00 48.28 86 THR A C 1
ATOM 629 O O . THR A 1 86 ? -3.029 40.637 -25.649 1.00 48.28 86 THR A O 1
ATOM 632 N N . THR A 1 87 ? -3.013 40.939 -27.863 1.00 51.78 87 THR A N 1
ATOM 633 C CA . THR A 1 87 ? -1.678 40.353 -28.074 1.00 51.78 87 THR A CA 1
ATOM 634 C C . THR A 1 87 ? -0.631 41.394 -28.458 1.00 51.78 87 THR A C 1
ATOM 636 O O . THR A 1 87 ? -0.114 41.385 -29.575 1.00 51.78 87 THR A O 1
ATOM 639 N N . ASP A 1 88 ? -0.289 42.282 -27.528 1.00 52.00 88 ASP A N 1
ATOM 640 C CA . ASP A 1 88 ? 1.001 42.973 -27.597 1.00 52.00 88 ASP A CA 1
ATOM 641 C C . ASP A 1 88 ? 2.062 42.057 -26.963 1.00 52.00 88 ASP A C 1
ATOM 643 O O . ASP A 1 88 ? 1.966 41.723 -25.783 1.00 52.00 88 ASP A O 1
ATOM 647 N N . GLY A 1 89 ? 3.051 41.616 -27.755 1.00 52.19 89 GLY A N 1
ATOM 648 C CA . GLY A 1 89 ? 4.246 40.921 -27.249 1.00 52.19 89 GLY A CA 1
ATOM 649 C C . GLY A 1 89 ? 4.371 39.417 -27.528 1.00 52.19 89 GLY A C 1
ATOM 650 O O . GLY A 1 89 ? 5.368 38.825 -27.120 1.00 52.19 89 GLY A O 1
ATOM 651 N N . ALA A 1 90 ? 3.439 38.784 -28.248 1.00 55.78 90 ALA A N 1
ATOM 652 C CA . ALA A 1 90 ? 3.544 37.354 -28.563 1.00 55.78 90 ALA A CA 1
ATOM 653 C C . ALA A 1 90 ? 4.730 37.052 -29.508 1.00 55.78 90 ALA A C 1
ATOM 655 O O . ALA A 1 90 ? 4.936 37.738 -30.518 1.00 55.78 90 ALA A O 1
ATOM 656 N N . VAL A 1 91 ? 5.498 36.003 -29.189 1.00 53.97 91 VAL A N 1
ATOM 657 C CA . VAL A 1 91 ? 6.666 35.540 -29.955 1.00 53.97 91 VAL A CA 1
ATOM 658 C C . VAL A 1 91 ? 6.467 34.076 -30.339 1.00 53.97 91 VAL A C 1
ATOM 660 O O . VAL A 1 91 ? 6.309 33.225 -29.466 1.00 53.97 91 VAL A O 1
ATOM 663 N N . ILE A 1 92 ? 6.514 33.764 -31.636 1.00 62.00 92 ILE A N 1
ATOM 664 C CA . ILE A 1 92 ? 6.471 32.378 -32.130 1.00 62.00 92 ILE A CA 1
ATOM 665 C C . ILE A 1 92 ? 7.819 32.045 -32.766 1.00 62.00 92 ILE A C 1
ATOM 667 O O . ILE A 1 92 ? 8.271 32.760 -33.663 1.00 62.00 92 ILE A O 1
ATOM 671 N N . ARG A 1 93 ? 8.461 30.960 -32.318 1.00 56.03 93 ARG A N 1
ATOM 672 C CA . ARG A 1 93 ? 9.730 30.483 -32.891 1.00 56.03 93 ARG A CA 1
ATOM 673 C C . ARG A 1 93 ? 9.525 29.223 -33.718 1.00 56.03 93 ARG A C 1
ATOM 675 O O . ARG A 1 93 ? 9.024 28.216 -33.213 1.00 56.03 93 ARG A O 1
ATOM 682 N N . TYR A 1 94 ? 9.990 29.268 -34.961 1.00 57.06 94 TYR A N 1
ATOM 683 C CA . TYR A 1 94 ? 9.958 28.151 -35.905 1.00 57.06 94 TYR A CA 1
ATOM 684 C C . TYR A 1 94 ? 11.373 27.581 -36.076 1.00 57.06 94 TYR A C 1
ATOM 686 O O . TYR A 1 94 ? 11.949 27.602 -37.155 1.00 57.06 94 TYR A O 1
ATOM 694 N N . GLY A 1 95 ? 11.963 27.084 -34.987 1.00 52.06 95 GLY A N 1
ATOM 695 C CA . GLY A 1 95 ? 13.338 26.575 -34.976 1.00 52.06 95 GLY A CA 1
ATOM 696 C C . GLY A 1 95 ? 14.373 27.577 -34.439 1.00 52.06 95 GLY A C 1
ATOM 697 O O . GLY A 1 95 ? 14.003 28.614 -33.890 1.00 52.06 95 GLY A O 1
ATOM 698 N N . PRO A 1 96 ? 15.675 27.243 -34.522 1.00 50.41 96 PRO A N 1
ATOM 699 C CA . PRO A 1 96 ? 16.729 27.957 -33.797 1.00 50.41 96 PRO A CA 1
ATOM 700 C C . PRO A 1 96 ? 17.007 29.380 -34.305 1.00 50.41 96 PRO A C 1
ATOM 702 O O . PRO A 1 96 ? 17.576 30.169 -33.556 1.00 50.41 96 PRO A O 1
ATOM 705 N N . GLU A 1 97 ? 16.600 29.727 -35.532 1.00 48.59 97 GLU A N 1
ATOM 706 C CA . GLU A 1 97 ? 16.956 31.011 -36.163 1.00 48.59 97 GLU A CA 1
ATOM 707 C C . GLU A 1 97 ? 15.771 31.824 -36.710 1.00 48.59 97 GLU A C 1
ATOM 709 O O . GLU A 1 97 ? 15.984 32.942 -37.187 1.00 48.59 97 GLU A O 1
ATOM 714 N N . ASP A 1 98 ? 14.542 31.304 -36.602 1.00 50.97 98 ASP A N 1
ATOM 715 C CA . ASP A 1 98 ? 13.340 31.932 -37.159 1.00 50.97 98 ASP A CA 1
ATOM 716 C C . ASP A 1 98 ? 12.388 32.393 -36.045 1.00 50.97 98 ASP A C 1
ATOM 718 O O . ASP A 1 98 ? 11.891 31.587 -35.249 1.00 50.97 98 ASP A O 1
ATOM 722 N N . VAL A 1 99 ? 12.113 33.701 -35.997 1.00 57.59 99 VAL A N 1
ATOM 723 C CA . VAL A 1 99 ? 11.284 34.337 -34.958 1.00 57.59 99 VAL A CA 1
ATOM 724 C C . VAL A 1 99 ? 10.222 35.223 -35.601 1.00 57.59 99 VAL A C 1
ATOM 726 O O . VAL A 1 99 ? 10.544 36.117 -36.381 1.00 57.59 99 VAL A O 1
ATOM 729 N N . ALA A 1 100 ? 8.957 35.018 -35.238 1.00 60.19 100 ALA A N 1
ATOM 730 C CA . ALA A 1 100 ? 7.854 35.910 -35.579 1.00 60.19 100 ALA A CA 1
ATOM 731 C C . ALA A 1 100 ? 7.433 36.716 -34.343 1.00 60.19 100 ALA A C 1
ATOM 733 O O . ALA A 1 100 ? 7.132 36.135 -33.298 1.00 60.19 100 ALA A O 1
ATOM 734 N N . ARG A 1 101 ? 7.414 38.049 -34.461 1.00 58.97 101 ARG A N 1
ATOM 735 C CA . ARG A 1 101 ? 6.923 38.971 -33.423 1.00 58.97 101 ARG A CA 1
ATOM 736 C C . ARG A 1 101 ? 5.668 39.689 -33.893 1.00 58.97 101 ARG A C 1
ATOM 738 O O . ARG A 1 101 ? 5.619 40.165 -35.028 1.00 58.97 101 ARG A O 1
ATOM 745 N N . PHE A 1 102 ? 4.705 39.798 -32.985 1.00 57.16 102 PHE A N 1
ATOM 746 C CA . PHE A 1 102 ? 3.462 40.533 -33.189 1.00 57.16 102 PHE A CA 1
ATOM 747 C C . PHE A 1 102 ? 3.490 41.814 -32.351 1.00 57.16 102 PHE A C 1
ATOM 749 O O . PHE A 1 102 ? 3.642 41.759 -31.129 1.00 57.16 102 PHE A O 1
ATOM 756 N N . SER A 1 103 ? 3.376 42.967 -33.011 1.00 49.28 103 SER A N 1
ATOM 757 C CA . SER A 1 103 ? 3.287 44.279 -32.357 1.00 49.28 103 SER A CA 1
ATOM 758 C C . SER A 1 103 ? 2.245 45.128 -33.074 1.00 49.28 103 SER A C 1
ATOM 760 O O . SER A 1 103 ? 2.374 45.303 -34.284 1.00 49.28 103 SER A O 1
ATOM 762 N N . GLN A 1 104 ? 1.235 45.622 -32.349 1.00 51.47 104 GLN A N 1
ATOM 763 C CA . GLN A 1 104 ? 0.182 46.548 -32.814 1.00 51.47 104 GLN A CA 1
ATOM 764 C C . GLN A 1 104 ? -0.086 46.549 -34.335 1.00 51.47 104 GLN A C 1
ATOM 766 O O . GLN A 1 104 ? 0.217 47.511 -35.035 1.00 51.47 104 GLN A O 1
ATOM 771 N N . GLY A 1 105 ? -0.663 45.457 -34.848 1.00 54.81 105 GLY A N 1
ATOM 772 C CA . GLY A 1 105 ? -1.133 45.356 -36.238 1.00 54.81 105 GLY A CA 1
ATOM 773 C C . GLY A 1 105 ? -0.098 44.933 -37.292 1.00 54.81 105 GLY A C 1
ATOM 774 O O . GLY A 1 105 ? -0.501 44.673 -38.425 1.00 54.81 105 GLY A O 1
ATOM 775 N N . ASP A 1 106 ? 1.180 44.785 -36.924 1.00 54.88 106 ASP A N 1
ATOM 776 C CA . ASP A 1 106 ? 2.265 44.350 -37.815 1.00 54.88 106 ASP A CA 1
ATOM 777 C C . ASP A 1 106 ? 2.794 42.953 -37.425 1.00 54.88 106 ASP A C 1
ATOM 779 O O . ASP A 1 106 ? 3.023 42.656 -36.246 1.00 54.88 106 ASP A O 1
ATOM 783 N N . VAL A 1 107 ? 3.048 42.104 -38.432 1.00 58.88 107 VAL A N 1
ATOM 784 C CA . VAL A 1 107 ? 3.781 40.832 -38.276 1.00 58.88 107 VAL A CA 1
ATOM 785 C C . VAL A 1 107 ? 5.184 40.993 -38.851 1.00 58.88 107 VAL A C 1
ATOM 787 O O . VAL A 1 107 ? 5.347 41.299 -40.037 1.00 58.88 107 VAL A O 1
ATOM 790 N N . LEU A 1 108 ? 6.199 40.772 -38.014 1.00 56.38 108 LEU A N 1
ATOM 791 C CA . LEU A 1 108 ? 7.608 40.816 -38.406 1.00 56.38 108 LEU A CA 1
ATOM 792 C C . LEU A 1 108 ? 8.212 39.415 -38.307 1.00 56.38 108 LEU A C 1
ATOM 794 O O . LEU A 1 108 ? 8.301 38.855 -37.212 1.00 56.38 108 LEU A O 1
ATOM 798 N N . ALA A 1 109 ? 8.628 38.861 -39.448 1.00 55.81 109 ALA A N 1
ATOM 799 C CA . ALA A 1 109 ? 9.339 37.588 -39.520 1.00 55.81 109 ALA A CA 1
ATOM 800 C C . ALA A 1 109 ? 10.844 37.832 -39.685 1.00 55.81 109 ALA A C 1
ATOM 802 O O . ALA A 1 109 ? 11.275 38.497 -40.633 1.00 55.81 109 ALA A O 1
ATOM 803 N N . PHE A 1 110 ? 11.633 37.284 -38.764 1.00 53.66 110 PHE A N 1
ATOM 804 C CA . PHE A 1 110 ? 13.087 37.387 -38.747 1.00 53.66 110 PHE A CA 1
ATOM 805 C C . PHE A 1 110 ? 13.720 36.036 -39.059 1.00 53.66 110 PHE A C 1
ATOM 807 O O . PHE A 1 110 ? 13.313 35.035 -38.474 1.00 53.66 110 PHE A O 1
ATOM 814 N N . ARG A 1 111 ? 14.749 36.039 -39.912 1.00 47.19 111 ARG A N 1
ATOM 815 C CA . ARG A 1 111 ? 15.663 34.911 -40.137 1.00 47.19 111 ARG A CA 1
ATOM 816 C C . ARG A 1 111 ? 17.085 35.424 -39.980 1.00 47.19 111 ARG A C 1
ATOM 818 O O . ARG A 1 111 ? 17.441 36.406 -40.629 1.00 47.19 111 ARG A O 1
ATOM 825 N N . GLN A 1 112 ? 17.873 34.823 -39.089 1.00 49.44 112 GLN A N 1
ATOM 826 C CA . GLN A 1 112 ? 19.268 35.234 -38.837 1.00 49.44 112 GLN A CA 1
ATOM 827 C C . GLN A 1 112 ? 19.425 36.745 -38.560 1.00 49.44 112 GLN A C 1
ATOM 829 O O . GLN A 1 112 ? 20.318 37.411 -39.082 1.00 49.44 112 GLN A O 1
ATOM 834 N N . SER A 1 113 ? 18.528 37.308 -37.743 1.00 49.34 113 SER A N 1
ATOM 835 C CA . SER A 1 113 ? 18.501 38.739 -37.386 1.00 49.34 113 SER A CA 1
ATOM 836 C C . SER A 1 113 ? 18.178 39.713 -38.535 1.00 49.34 113 SER A C 1
ATOM 838 O O . SER A 1 113 ? 18.327 40.922 -38.360 1.00 49.34 113 SER A O 1
ATOM 840 N N . GLN A 1 114 ? 17.687 39.233 -39.683 1.00 49.50 114 GLN A N 1
ATOM 841 C CA . GLN A 1 114 ? 17.203 40.070 -40.789 1.00 49.50 114 GLN A CA 1
ATOM 842 C C . GLN A 1 114 ? 15.687 39.926 -40.973 1.00 49.50 114 GLN A C 1
ATOM 844 O O . GLN A 1 114 ? 15.145 38.826 -40.871 1.00 49.50 114 GLN A O 1
ATOM 849 N N . VAL A 1 115 ? 14.991 41.040 -41.236 1.00 53.19 115 VAL A N 1
ATOM 850 C CA . VAL A 1 115 ? 13.544 41.050 -41.521 1.00 53.19 115 VAL A CA 1
ATOM 851 C C . VAL A 1 115 ? 13.321 40.506 -42.930 1.00 53.19 115 VAL A C 1
ATOM 853 O O . VAL A 1 115 ? 13.724 41.141 -43.902 1.00 53.19 115 VAL A O 1
ATOM 856 N N . VAL A 1 116 ? 12.676 39.346 -43.044 1.00 54.25 116 VAL A N 1
ATOM 857 C CA . VAL A 1 116 ? 12.452 38.676 -44.338 1.00 54.25 116 VAL A CA 1
ATOM 858 C C . VAL A 1 116 ? 11.150 39.140 -44.988 1.00 54.25 116 VAL A C 1
ATOM 860 O O . VAL A 1 116 ? 11.103 39.331 -46.202 1.00 54.25 116 VAL A O 1
ATOM 863 N N . CYS A 1 117 ? 10.110 39.389 -44.188 1.00 53.22 117 CYS A N 1
ATOM 864 C CA . CYS A 1 117 ? 8.847 39.952 -44.662 1.00 53.22 117 CYS A CA 1
ATOM 865 C C . CYS A 1 117 ? 8.221 40.842 -43.574 1.00 53.22 117 CYS A C 1
ATOM 867 O O . CYS A 1 117 ? 8.281 40.530 -42.380 1.00 53.22 117 CYS A O 1
ATOM 869 N N . ARG A 1 118 ? 7.611 41.952 -44.007 1.00 46.00 118 ARG A N 1
ATOM 870 C CA . ARG A 1 118 ? 6.776 42.834 -43.181 1.00 46.00 118 ARG A CA 1
ATOM 871 C C . ARG A 1 118 ? 5.383 42.863 -43.792 1.00 46.00 118 ARG A C 1
ATOM 873 O O . ARG A 1 118 ? 5.245 43.248 -44.952 1.00 46.00 118 ARG A O 1
ATOM 880 N N . GLN A 1 119 ? 4.378 42.470 -43.018 1.00 47.78 119 GLN A N 1
ATOM 881 C CA . GLN A 1 119 ? 2.985 42.519 -43.450 1.00 47.78 119 GLN A CA 1
ATOM 882 C C . GLN A 1 119 ? 2.287 43.670 -42.725 1.00 47.78 119 GLN A C 1
ATOM 884 O O . GLN A 1 119 ? 2.112 43.623 -41.509 1.00 47.78 119 GLN A O 1
ATOM 889 N N . GLN A 1 120 ? 1.943 44.712 -43.483 1.00 45.16 120 GLN A N 1
ATOM 890 C CA . GLN A 1 120 ? 1.242 45.906 -43.010 1.00 45.16 120 GLN A CA 1
ATOM 891 C C . GLN A 1 120 ? -0.118 45.977 -43.697 1.00 45.16 120 GLN A C 1
ATOM 893 O O . GLN A 1 120 ? -0.182 46.029 -44.925 1.00 45.16 120 GLN A O 1
ATOM 898 N N . HIS A 1 121 ? -1.205 45.958 -42.920 1.00 46.31 121 HIS A N 1
ATOM 899 C CA . HIS A 1 121 ? -2.579 46.120 -43.421 1.00 46.31 121 HIS A CA 1
ATOM 900 C C . HIS A 1 121 ? -2.911 45.281 -44.678 1.00 46.31 121 HIS A C 1
ATOM 902 O O . HIS A 1 121 ? -3.436 45.794 -45.667 1.00 46.31 121 HIS A O 1
ATOM 908 N N . GLY A 1 122 ? -2.593 43.982 -44.657 1.00 42.91 122 GLY A N 1
ATOM 909 C CA . GLY A 1 122 ? -3.018 43.035 -45.697 1.00 42.91 122 GLY A CA 1
ATOM 910 C C . GLY A 1 122 ? -2.286 43.126 -47.043 1.00 42.91 122 GLY A C 1
ATOM 911 O O . GLY A 1 122 ? -2.800 42.608 -48.033 1.00 42.91 122 GLY A O 1
ATOM 912 N N . LYS A 1 123 ? -1.106 43.761 -47.115 1.00 38.91 123 LYS A N 1
ATOM 913 C CA . LYS A 1 123 ? -0.228 43.708 -48.299 1.00 38.91 123 LYS A CA 1
ATOM 914 C C . LYS A 1 123 ? 1.155 43.158 -47.947 1.00 38.91 123 LYS A C 1
ATOM 916 O O . LYS A 1 123 ? 1.786 43.622 -46.998 1.00 38.91 123 LYS A O 1
ATOM 921 N N . ASP A 1 124 ? 1.615 42.194 -48.746 1.00 45.59 124 ASP A N 1
ATOM 922 C CA . ASP A 1 124 ? 2.901 41.514 -48.571 1.00 45.59 124 ASP A CA 1
ATOM 923 C C . ASP A 1 124 ? 4.017 42.211 -49.361 1.00 45.59 124 ASP A C 1
ATOM 925 O O . ASP A 1 124 ? 3.893 42.474 -50.561 1.00 45.59 124 ASP A O 1
ATOM 929 N N . HIS A 1 125 ? 5.144 42.468 -48.696 1.00 46.53 125 HIS A N 1
ATOM 930 C CA . HIS A 1 125 ? 6.382 42.926 -49.323 1.00 46.53 125 HIS A CA 1
ATOM 931 C C . HIS A 1 125 ? 7.534 42.002 -48.907 1.00 46.53 125 HIS A C 1
ATOM 933 O O . HIS A 1 125 ? 8.000 42.069 -47.769 1.00 46.53 125 HIS A O 1
ATOM 939 N N . CYS A 1 126 ? 8.011 41.158 -49.827 1.00 39.81 126 CYS A N 1
ATOM 940 C CA . CYS A 1 126 ? 9.185 40.302 -49.623 1.00 39.81 126 CYS A CA 1
ATOM 941 C C . CYS A 1 126 ? 10.202 40.545 -50.759 1.00 39.81 126 CYS A C 1
ATOM 943 O O . CYS A 1 126 ? 9.820 40.653 -51.925 1.00 39.81 126 CYS A O 1
ATOM 945 N N . LYS A 1 127 ? 11.496 40.659 -50.424 1.00 44.09 127 LYS A N 1
ATOM 946 C CA . LYS A 1 127 ? 12.613 40.768 -51.383 1.00 44.09 127 LYS A CA 1
ATOM 947 C C . LYS A 1 127 ? 13.531 39.553 -51.223 1.00 44.09 127 LYS A C 1
ATOM 949 O O . LYS A 1 127 ? 14.004 39.299 -50.122 1.00 44.09 127 LYS A O 1
ATOM 954 N N . LEU A 1 128 ? 13.800 38.844 -52.317 1.00 35.09 128 LEU A N 1
ATOM 955 C CA . LEU A 1 128 ? 14.798 37.772 -52.408 1.00 35.09 128 LEU A CA 1
ATOM 956 C C . LEU A 1 128 ? 15.974 38.275 -53.256 1.00 35.09 128 LEU A C 1
ATOM 958 O O . LEU A 1 128 ? 15.757 38.807 -54.343 1.00 35.09 128 LEU A O 1
ATOM 962 N N . ASN A 1 129 ? 17.197 38.146 -52.738 1.00 34.66 129 ASN A N 1
ATOM 963 C CA . ASN A 1 129 ? 18.435 38.416 -53.470 1.00 34.66 129 ASN A CA 1
ATOM 964 C C . ASN A 1 129 ? 18.975 37.096 -54.033 1.00 34.66 129 ASN A C 1
ATOM 966 O O . ASN A 1 129 ? 19.325 36.208 -53.259 1.00 34.66 129 ASN A O 1
ATOM 970 N N . ASP A 1 130 ? 19.094 37.016 -55.356 1.00 37.94 130 ASP A N 1
ATOM 971 C CA . ASP A 1 130 ? 19.875 36.001 -56.064 1.00 37.94 130 ASP A CA 1
ATOM 972 C C . ASP A 1 130 ? 21.275 36.558 -56.341 1.00 37.94 130 ASP A C 1
ATOM 974 O O . ASP A 1 130 ? 21.381 37.651 -56.897 1.00 37.94 130 ASP A O 1
ATOM 978 N N . ASN A 1 131 ? 22.333 35.830 -55.965 1.00 35.31 131 ASN A N 1
ATOM 979 C CA . ASN A 1 131 ? 23.632 35.815 -56.656 1.00 35.31 131 ASN A CA 1
ATOM 980 C C . ASN A 1 131 ? 24.582 34.799 -56.002 1.00 35.31 131 ASN A C 1
ATOM 982 O O . ASN A 1 131 ? 25.046 35.038 -54.896 1.00 35.31 131 ASN A O 1
ATOM 986 N N . ASP A 1 132 ? 24.910 33.726 -56.728 1.00 30.64 132 ASP A N 1
ATOM 987 C CA . ASP A 1 132 ? 26.194 33.017 -56.635 1.00 30.64 132 ASP A CA 1
ATOM 988 C C . ASP A 1 132 ? 26.416 32.199 -57.922 1.00 30.64 132 ASP A C 1
ATOM 990 O O . ASP A 1 132 ? 25.819 31.145 -58.138 1.00 30.64 132 ASP A O 1
ATOM 994 N N . VAL A 1 133 ? 27.282 32.701 -58.809 1.00 32.16 133 VAL A N 1
ATOM 995 C CA . VAL A 1 133 ? 27.834 31.960 -59.955 1.00 32.16 133 VAL A CA 1
ATOM 996 C C . VAL A 1 133 ? 29.348 32.149 -59.927 1.00 32.16 133 VAL A C 1
ATOM 998 O O . VAL A 1 133 ? 29.854 33.221 -60.251 1.00 32.16 133 VAL A O 1
ATOM 1001 N N . ILE A 1 134 ? 30.081 31.101 -59.548 1.00 31.80 134 ILE A N 1
ATOM 1002 C CA . ILE A 1 134 ? 31.543 31.033 -59.661 1.00 31.80 134 ILE A CA 1
ATOM 1003 C C . ILE A 1 134 ? 31.874 30.154 -60.869 1.00 31.80 134 ILE A C 1
ATOM 1005 O O . ILE A 1 134 ? 31.662 28.943 -60.844 1.00 31.80 134 ILE A O 1
ATOM 1009 N N . ALA A 1 135 ? 32.418 30.762 -61.923 1.00 30.91 135 ALA A N 1
ATOM 1010 C CA . ALA A 1 135 ? 33.020 30.070 -63.057 1.00 30.91 135 ALA A CA 1
ATOM 1011 C C . ALA A 1 135 ? 34.513 30.424 -63.128 1.00 30.91 135 ALA A C 1
ATOM 1013 O O . ALA A 1 135 ? 34.879 31.576 -63.350 1.00 30.91 135 ALA A O 1
ATOM 1014 N N . HIS A 1 136 ? 35.379 29.425 -62.951 1.00 32.12 136 HIS A N 1
ATOM 1015 C CA . HIS A 1 136 ? 36.805 29.509 -63.262 1.00 32.12 136 HIS A CA 1
ATOM 1016 C C . HIS A 1 136 ? 37.088 28.694 -64.528 1.00 32.12 136 HIS A C 1
ATOM 1018 O O . HIS A 1 136 ? 36.971 27.470 -64.516 1.00 32.12 136 HIS A O 1
ATOM 1024 N N . THR A 1 137 ? 37.526 29.355 -65.601 1.00 32.94 137 THR A N 1
ATOM 1025 C CA . THR A 1 137 ? 38.145 28.706 -66.765 1.00 32.94 137 THR A CA 1
ATOM 1026 C C . THR A 1 137 ? 39.509 29.328 -67.043 1.00 32.94 137 THR A C 1
ATOM 1028 O O . THR A 1 137 ? 39.650 30.538 -67.195 1.00 32.94 137 THR A O 1
ATOM 1031 N N . SER A 1 138 ? 40.512 28.453 -67.066 1.00 33.78 138 SER A N 1
ATOM 1032 C CA . SER A 1 138 ? 41.927 28.688 -67.348 1.00 33.78 138 SER A CA 1
ATOM 1033 C C . SER A 1 138 ? 42.194 28.346 -68.816 1.00 33.78 138 SER A C 1
ATOM 1035 O O . SER A 1 138 ? 41.973 27.205 -69.219 1.00 33.78 138 SER A O 1
ATOM 1037 N N . GLU A 1 139 ? 42.679 29.304 -69.609 1.00 32.78 139 GLU A N 1
ATOM 1038 C CA . GLU A 1 139 ? 43.162 29.065 -70.974 1.00 32.78 139 GLU A CA 1
ATOM 1039 C C . GLU A 1 139 ? 44.682 29.268 -71.053 1.00 32.78 139 GLU A C 1
ATOM 1041 O O . GLU A 1 139 ? 45.211 30.367 -70.880 1.00 32.78 139 GLU A O 1
ATOM 1046 N N . ARG A 1 140 ? 45.395 28.169 -71.337 1.00 35.44 140 ARG A N 1
ATOM 1047 C CA . ARG A 1 140 ? 46.802 28.143 -71.758 1.00 35.44 140 ARG A CA 1
ATOM 1048 C C . ARG A 1 140 ? 46.877 28.241 -73.281 1.00 35.44 140 ARG A C 1
ATOM 1050 O O . ARG A 1 140 ? 46.284 27.440 -73.996 1.00 35.44 140 ARG A O 1
ATOM 1057 N N . SER A 1 141 ? 47.672 29.187 -73.757 1.00 34.81 141 SER A N 1
ATOM 1058 C CA . SER A 1 141 ? 47.963 29.464 -75.167 1.00 34.81 141 SER A CA 1
ATOM 1059 C C . SER A 1 141 ? 48.940 28.437 -75.781 1.00 34.81 141 SER A C 1
ATOM 1061 O O . SER A 1 141 ? 49.854 27.998 -75.077 1.00 34.81 141 SER A O 1
ATOM 1063 N N . PRO A 1 142 ? 48.853 28.100 -77.088 1.00 41.12 142 PRO A N 1
ATOM 1064 C CA . PRO A 1 142 ? 49.883 27.326 -77.787 1.00 41.12 142 PRO A CA 1
ATOM 1065 C C . PRO A 1 142 ? 50.869 28.220 -78.580 1.00 41.12 142 PRO A C 1
ATOM 1067 O O . PRO A 1 142 ? 50.552 29.370 -78.903 1.00 41.12 142 PRO A O 1
ATOM 1070 N N . PRO A 1 143 ? 52.084 27.725 -78.903 1.00 41.12 143 PRO A N 1
ATOM 1071 C CA . PRO A 1 143 ? 53.166 28.544 -79.441 1.00 41.12 143 PRO A CA 1
ATOM 1072 C C . PRO A 1 143 ? 53.113 28.722 -80.968 1.00 41.12 143 PRO A C 1
ATOM 1074 O O . PRO A 1 143 ? 52.625 27.885 -81.726 1.00 41.12 143 PRO A O 1
ATOM 1077 N N . LYS A 1 144 ? 53.670 29.857 -81.403 1.00 37.88 144 LYS A N 1
ATOM 1078 C CA . LYS A 1 144 ? 53.699 30.386 -82.773 1.00 37.88 144 LYS A CA 1
ATOM 1079 C C . LYS A 1 144 ? 54.553 29.540 -83.736 1.00 37.88 144 LYS A C 1
ATOM 1081 O O . LYS A 1 144 ? 55.697 29.201 -83.443 1.00 37.88 144 LYS A O 1
ATOM 1086 N N . ARG A 1 145 ? 53.990 29.292 -84.928 1.00 36.22 145 ARG A N 1
ATOM 1087 C CA . ARG A 1 145 ? 54.611 28.704 -86.132 1.00 36.22 145 ARG A CA 1
ATOM 1088 C C . ARG A 1 145 ? 55.899 29.435 -86.552 1.00 36.22 145 ARG A C 1
ATOM 1090 O O . ARG A 1 145 ? 55.917 30.661 -86.651 1.00 36.22 145 ARG A O 1
ATOM 1097 N N . ARG A 1 146 ? 56.946 28.664 -86.874 1.00 37.69 146 ARG A N 1
ATOM 1098 C CA . ARG A 1 146 ? 58.176 29.111 -87.554 1.00 37.69 146 ARG A CA 1
ATOM 1099 C C . ARG A 1 146 ? 57.955 29.221 -89.069 1.00 37.69 146 ARG A C 1
ATOM 1101 O O . ARG A 1 146 ? 57.278 28.389 -89.664 1.00 37.69 146 ARG A O 1
ATOM 1108 N N . ARG A 1 147 ? 58.555 30.265 -89.649 1.00 38.12 147 ARG A N 1
ATOM 1109 C CA . ARG A 1 147 ? 58.589 30.630 -91.074 1.00 38.12 147 ARG A CA 1
ATOM 1110 C C . ARG A 1 147 ? 59.301 29.561 -91.914 1.00 38.12 147 ARG A C 1
ATOM 1112 O O . ARG A 1 147 ? 60.422 29.185 -91.586 1.00 38.12 147 ARG A O 1
ATOM 1119 N N . SER A 1 148 ? 58.676 29.141 -93.010 1.00 38.16 148 SER A N 1
ATOM 1120 C CA . SER A 1 148 ? 59.310 28.425 -94.118 1.00 38.16 148 SER A CA 1
ATOM 1121 C C . SER A 1 148 ? 59.983 29.427 -95.061 1.00 38.16 148 SER A C 1
ATOM 1123 O O . SER A 1 148 ? 59.324 30.333 -95.569 1.00 38.16 148 SER A O 1
ATOM 1125 N N . PHE A 1 149 ? 61.286 29.263 -95.283 1.00 38.56 149 PHE A N 1
ATOM 1126 C CA . PHE A 1 149 ? 62.020 29.877 -96.389 1.00 38.56 149 PHE A CA 1
ATOM 1127 C C . PHE A 1 149 ? 61.724 29.073 -97.664 1.00 38.56 149 PHE A C 1
ATOM 1129 O O . PHE A 1 149 ? 62.036 27.887 -97.721 1.00 38.56 149 PHE A O 1
ATOM 1136 N N . GLN A 1 150 ? 61.112 29.708 -98.664 1.00 36.62 150 GLN A N 1
ATOM 1137 C CA . GLN A 1 150 ? 61.151 29.257 -100.055 1.00 36.62 150 GLN A CA 1
ATOM 1138 C C . GLN A 1 150 ? 62.397 29.878 -100.689 1.00 36.62 150 GLN A C 1
ATOM 1140 O O . GLN A 1 150 ? 62.523 31.100 -100.732 1.00 36.62 150 GLN A O 1
ATOM 1145 N N . THR A 1 151 ? 63.335 29.046 -101.128 1.00 40.38 151 THR A N 1
ATOM 1146 C CA . THR A 1 151 ? 64.415 29.449 -102.032 1.00 40.38 151 THR A CA 1
ATOM 1147 C C . THR A 1 151 ? 64.112 28.851 -103.395 1.00 40.38 151 THR A C 1
ATOM 1149 O O . THR A 1 151 ? 64.307 27.653 -103.597 1.00 40.38 151 THR A O 1
ATOM 1152 N N . ASP A 1 152 ? 63.613 29.689 -104.301 1.00 35.50 152 ASP A N 1
ATOM 1153 C CA . ASP A 1 152 ? 63.569 29.418 -105.734 1.00 35.50 152 ASP A CA 1
ATOM 1154 C C . ASP A 1 152 ? 65.000 29.429 -106.280 1.00 35.50 152 ASP A C 1
ATOM 1156 O O . ASP A 1 152 ? 65.712 30.431 -106.174 1.00 35.50 152 ASP A O 1
ATOM 1160 N N . SER A 1 153 ? 65.436 28.324 -106.879 1.00 39.91 153 SER A N 1
ATOM 1161 C CA . SER A 1 153 ? 66.663 28.275 -107.671 1.00 39.91 153 SER A CA 1
ATOM 1162 C C . SER A 1 153 ? 66.384 27.649 -109.036 1.00 39.91 153 SER A C 1
ATOM 1164 O O . SER A 1 153 ? 66.431 26.439 -109.246 1.00 39.91 153 SER A O 1
ATOM 1166 N N . HIS A 1 154 ? 66.118 28.525 -110.003 1.00 39.31 154 HIS A N 1
ATOM 1167 C CA . HIS A 1 154 ? 66.249 28.224 -111.421 1.00 39.31 154 HIS A CA 1
ATOM 1168 C C . HIS A 1 154 ? 67.706 27.852 -111.723 1.00 39.31 154 HIS A C 1
ATOM 1170 O O . HIS A 1 154 ? 68.602 28.684 -111.599 1.00 39.31 154 HIS A O 1
ATOM 1176 N N . THR A 1 155 ? 67.951 26.610 -112.137 1.00 41.81 155 THR A N 1
ATOM 1177 C CA . THR A 1 155 ? 69.231 26.199 -112.728 1.00 41.81 155 THR A CA 1
ATOM 1178 C C . THR A 1 155 ? 68.984 25.592 -114.104 1.00 41.81 155 THR A C 1
ATOM 1180 O O . THR A 1 155 ? 68.352 24.550 -114.249 1.00 41.81 155 THR A O 1
ATOM 1183 N N . SER A 1 156 ? 69.458 26.305 -115.125 1.00 38.41 156 SER A N 1
ATOM 1184 C CA . SER A 1 156 ? 69.482 25.894 -116.528 1.00 38.41 156 SER A CA 1
ATOM 1185 C C . SER A 1 156 ? 70.405 24.683 -116.734 1.00 38.41 156 SER A C 1
ATOM 1187 O O . SER A 1 156 ? 71.497 24.662 -116.161 1.00 38.41 156 SER A O 1
ATOM 1189 N N . PRO A 1 157 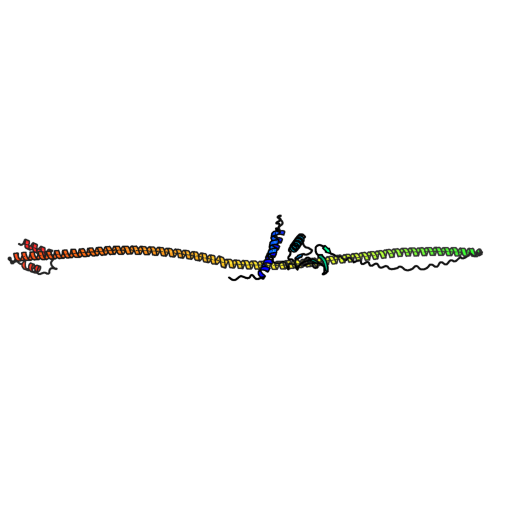? 70.048 23.702 -117.581 1.00 42.75 157 PRO A N 1
ATOM 1190 C CA . PRO A 1 157 ? 70.922 22.572 -117.861 1.00 42.75 157 PRO A CA 1
ATOM 1191 C C . PRO A 1 157 ? 71.984 22.955 -118.906 1.00 42.75 157 PRO A C 1
ATOM 1193 O O . PRO A 1 157 ? 71.685 23.160 -120.081 1.00 42.75 157 PRO A O 1
ATOM 1196 N N . LEU A 1 158 ? 73.244 23.038 -118.473 1.00 41.19 158 LEU A N 1
ATOM 1197 C CA . LEU A 1 158 ? 74.417 23.045 -119.350 1.00 41.19 158 LEU A CA 1
ATOM 1198 C C . LEU A 1 158 ? 74.659 21.617 -119.860 1.00 41.19 158 LEU A C 1
ATOM 1200 O O . LEU A 1 158 ? 75.034 20.725 -119.101 1.00 41.19 158 LEU A O 1
ATOM 1204 N N . ILE A 1 159 ? 74.429 21.404 -121.155 1.00 42.19 159 ILE A N 1
ATOM 1205 C CA . ILE A 1 159 ? 74.703 20.147 -121.858 1.00 42.19 159 ILE A CA 1
ATOM 1206 C C . ILE A 1 159 ? 76.218 20.048 -122.077 1.00 42.19 159 ILE A C 1
ATOM 1208 O O . ILE A 1 159 ? 76.762 20.661 -122.993 1.00 42.19 159 ILE A O 1
ATOM 1212 N N . PHE A 1 160 ? 76.906 19.275 -121.236 1.00 43.38 160 PHE A N 1
ATOM 1213 C CA . PHE A 1 160 ? 78.282 18.848 -121.487 1.00 43.38 160 PHE A CA 1
ATOM 1214 C C . PHE A 1 160 ? 78.270 17.534 -122.278 1.00 43.38 160 PHE A C 1
ATOM 1216 O O . PHE A 1 160 ? 77.768 16.514 -121.803 1.00 43.38 160 PHE A O 1
ATOM 1223 N N . GLN A 1 161 ? 78.837 17.550 -123.488 1.00 46.62 161 GLN A N 1
ATOM 1224 C CA . GLN A 1 161 ? 79.177 16.336 -124.230 1.00 46.62 161 GLN A CA 1
ATOM 1225 C C . GLN A 1 161 ? 80.273 15.595 -123.456 1.00 46.62 161 GLN A C 1
ATOM 1227 O O . GLN A 1 161 ? 81.416 16.042 -123.386 1.00 46.62 161 GLN A O 1
ATOM 1232 N N . THR A 1 162 ? 79.901 14.489 -122.819 1.00 47.75 162 THR A N 1
ATOM 1233 C CA . THR A 1 162 ? 80.819 13.652 -122.045 1.00 47.75 162 THR A CA 1
ATOM 1234 C C . THR A 1 162 ? 81.377 12.533 -122.920 1.00 47.75 162 THR A C 1
ATOM 1236 O O . THR A 1 162 ? 80.673 11.938 -123.733 1.00 47.75 162 THR A O 1
ATOM 1239 N N . SER A 1 163 ? 82.678 12.283 -122.768 1.00 50.81 163 SER A N 1
ATOM 1240 C CA . SER A 1 163 ? 83.402 11.184 -123.411 1.00 50.81 163 SER A CA 1
ATOM 1241 C C . SER A 1 163 ? 82.808 9.821 -122.999 1.00 50.81 163 SER A C 1
ATOM 1243 O O . SER A 1 163 ? 82.508 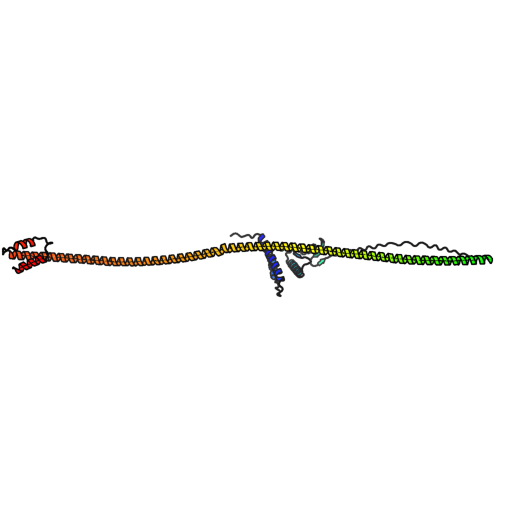9.650 -121.814 1.00 50.81 163 SER A O 1
ATOM 1245 N N . PRO A 1 164 ? 82.673 8.838 -123.914 1.00 64.62 164 PRO A N 1
ATOM 1246 C CA . PRO A 1 164 ? 82.039 7.539 -123.643 1.00 64.62 164 PRO A CA 1
ATOM 1247 C C . PRO A 1 164 ? 82.695 6.728 -122.507 1.00 64.62 164 PRO A C 1
ATOM 1249 O O . PRO A 1 164 ? 82.029 5.910 -121.871 1.00 64.62 164 PRO A O 1
ATOM 1252 N N . GLU A 1 165 ? 83.970 6.987 -122.196 1.00 65.38 165 GLU A N 1
ATOM 1253 C CA . GLU A 1 165 ? 84.686 6.377 -121.063 1.00 65.38 165 GLU A CA 1
ATOM 1254 C C . GLU A 1 165 ? 84.202 6.937 -119.708 1.00 65.38 165 GLU A C 1
ATOM 1256 O O . GLU A 1 165 ? 84.002 6.197 -118.743 1.00 65.38 165 GLU A O 1
ATOM 1261 N N . LEU A 1 166 ? 83.921 8.248 -119.658 1.00 70.50 166 LEU A N 1
ATOM 1262 C CA . LEU A 1 166 ? 83.355 8.924 -118.488 1.00 70.50 166 LEU A CA 1
ATOM 1263 C C . LEU A 1 166 ? 81.921 8.444 -118.236 1.00 70.50 166 LEU A C 1
ATOM 1265 O O . LEU A 1 166 ? 81.523 8.263 -117.091 1.00 70.50 166 LEU A O 1
ATOM 1269 N N . THR A 1 167 ? 81.151 8.182 -119.296 1.00 71.75 167 THR A N 1
ATOM 1270 C CA . THR A 1 167 ? 79.778 7.672 -119.185 1.00 71.75 167 THR A CA 1
ATOM 1271 C C . THR A 1 167 ? 79.734 6.281 -118.544 1.00 71.75 167 THR A C 1
ATOM 1273 O O . THR A 1 167 ? 78.862 6.034 -117.714 1.00 71.75 167 THR A O 1
ATOM 1276 N N . ARG A 1 168 ? 80.694 5.393 -118.850 1.00 77.06 168 ARG A N 1
ATOM 1277 C CA . ARG A 1 168 ? 80.801 4.066 -118.210 1.00 77.06 168 ARG A CA 1
ATOM 1278 C C . ARG A 1 168 ? 81.216 4.146 -116.743 1.00 77.06 168 ARG A C 1
ATOM 1280 O O . ARG A 1 168 ? 80.637 3.453 -115.911 1.00 77.06 168 ARG A O 1
ATOM 1287 N N . GLN A 1 169 ? 82.177 5.006 -116.404 1.00 81.31 169 GLN A N 1
ATOM 1288 C CA . GLN A 1 169 ? 82.554 5.227 -115.003 1.00 81.31 169 GLN A CA 1
ATOM 1289 C C . GLN A 1 169 ? 81.399 5.840 -114.206 1.00 81.31 169 GLN A C 1
ATOM 1291 O O . GLN A 1 169 ? 81.095 5.369 -113.117 1.00 81.31 169 GLN A O 1
ATOM 1296 N N . LEU A 1 170 ? 80.696 6.826 -114.770 1.00 81.56 170 LEU A N 1
ATOM 1297 C CA . LEU A 1 170 ? 79.500 7.406 -114.158 1.00 81.56 170 LEU A CA 1
ATOM 1298 C C . LEU A 1 170 ? 78.370 6.380 -114.004 1.00 81.56 170 LEU A C 1
ATOM 1300 O O . LEU A 1 170 ? 77.662 6.437 -113.007 1.00 81.56 170 LEU A O 1
ATOM 1304 N N . GLN A 1 171 ? 78.214 5.427 -114.930 1.00 82.19 171 GLN A N 1
ATOM 1305 C CA . GLN A 1 171 ? 77.270 4.312 -114.778 1.00 82.19 171 GLN A CA 1
ATOM 1306 C C . GLN A 1 171 ? 77.665 3.375 -113.632 1.00 82.19 171 GLN A C 1
ATOM 1308 O O . GLN A 1 171 ? 76.821 3.071 -112.800 1.00 82.19 171 GLN A O 1
ATOM 1313 N N . SER A 1 172 ? 78.941 2.996 -113.509 1.00 87.06 172 SER A N 1
ATOM 1314 C CA . SER A 1 172 ? 79.416 2.173 -112.385 1.00 87.06 172 SER A CA 1
ATOM 1315 C C . SER A 1 172 ? 79.297 2.896 -111.032 1.00 87.06 172 SER A C 1
ATOM 1317 O O . SER A 1 172 ? 78.858 2.307 -110.040 1.00 87.06 172 SER A O 1
ATOM 1319 N N . TYR A 1 173 ? 79.614 4.196 -110.981 1.00 86.75 173 TYR A N 1
ATOM 1320 C CA . TYR A 1 173 ? 79.382 5.022 -109.793 1.00 86.75 173 TYR A CA 1
ATOM 1321 C C . TYR A 1 173 ? 77.893 5.161 -109.473 1.00 86.75 173 TYR A C 1
ATOM 1323 O O . TYR A 1 173 ? 77.514 5.139 -108.308 1.00 86.75 173 TYR A O 1
ATOM 1331 N N . ARG A 1 174 ? 77.034 5.250 -110.490 1.00 88.44 174 ARG A N 1
ATOM 1332 C CA . ARG A 1 174 ? 75.583 5.275 -110.308 1.00 88.44 174 ARG A CA 1
ATOM 1333 C C . ARG A 1 174 ? 75.057 3.952 -109.759 1.00 88.44 174 ARG A C 1
ATOM 1335 O O . ARG A 1 174 ? 74.347 3.980 -108.773 1.00 88.44 174 ARG A O 1
ATOM 1342 N N . GLU A 1 175 ? 75.477 2.812 -110.298 1.00 89.00 175 GLU A N 1
ATOM 1343 C CA . GLU A 1 175 ? 75.076 1.487 -109.800 1.00 89.00 175 GLU A CA 1
ATOM 1344 C C . GLU A 1 175 ? 75.531 1.243 -108.352 1.00 89.00 175 GLU A C 1
ATOM 1346 O O . GLU A 1 175 ? 74.799 0.675 -107.543 1.00 89.00 175 GLU A O 1
ATOM 1351 N N . THR A 1 176 ? 76.740 1.688 -107.999 1.00 89.06 176 THR A N 1
ATOM 1352 C CA . THR A 1 176 ? 77.242 1.602 -106.616 1.00 89.06 176 THR A CA 1
ATOM 1353 C C . THR A 1 176 ? 76.514 2.551 -105.669 1.00 89.06 176 THR A C 1
ATOM 1355 O O . THR A 1 176 ? 76.211 2.146 -104.547 1.00 89.06 176 THR A O 1
ATOM 1358 N N . LEU A 1 177 ? 76.182 3.765 -106.116 1.00 89.38 177 LEU A N 1
ATOM 1359 C CA . LEU A 1 177 ? 75.350 4.704 -105.364 1.00 89.38 177 LEU A CA 1
ATOM 1360 C C . LEU A 1 177 ? 73.917 4.193 -105.197 1.00 89.38 177 LEU A C 1
ATOM 1362 O O . LEU A 1 177 ? 73.401 4.282 -104.092 1.00 89.38 177 LEU A O 1
ATOM 1366 N N . ASP A 1 178 ? 73.317 3.607 -106.233 1.00 91.19 178 ASP A N 1
ATOM 1367 C CA . ASP A 1 178 ? 71.972 3.021 -106.195 1.00 91.19 178 ASP A CA 1
ATOM 1368 C C . ASP A 1 178 ? 71.937 1.799 -105.259 1.00 91.19 178 ASP A C 1
ATOM 1370 O O . ASP A 1 178 ? 70.989 1.590 -104.502 1.00 91.19 178 ASP A O 1
ATOM 1374 N N . LYS A 1 179 ? 73.011 0.997 -105.235 1.00 92.12 179 LYS A N 1
ATOM 1375 C CA . LYS A 1 179 ? 73.152 -0.099 -104.267 1.00 92.12 179 LYS A CA 1
ATOM 1376 C C . LYS A 1 179 ? 73.308 0.422 -102.837 1.00 92.12 179 LYS A C 1
ATOM 1378 O O . LYS A 1 179 ? 72.700 -0.120 -101.919 1.00 92.12 179 LYS A O 1
ATOM 1383 N N . TRP A 1 180 ? 74.110 1.468 -102.634 1.00 93.12 180 TRP A N 1
ATOM 1384 C CA . TRP A 1 180 ? 74.271 2.099 -101.322 1.00 93.12 180 TRP A CA 1
ATOM 1385 C C . TRP A 1 180 ? 72.990 2.788 -100.854 1.00 93.12 180 TRP A C 1
ATOM 1387 O O . TRP A 1 180 ? 72.680 2.717 -99.665 1.00 93.12 180 TRP A O 1
ATOM 1397 N N . SER A 1 181 ? 72.235 3.417 -101.759 1.00 93.06 181 SER A N 1
ATOM 1398 C CA . SER A 1 181 ? 70.949 4.027 -101.435 1.00 93.06 181 SER A CA 1
ATOM 1399 C C . SER A 1 181 ? 69.955 2.951 -101.022 1.00 93.06 181 SER A C 1
ATOM 1401 O O . SER A 1 181 ? 69.407 3.064 -99.931 1.00 93.06 181 SER A O 1
ATOM 1403 N N . ALA A 1 182 ? 69.834 1.855 -101.778 1.00 91.81 182 ALA A N 1
ATOM 1404 C CA . ALA A 1 182 ? 68.971 0.727 -101.425 1.00 91.81 182 ALA A CA 1
ATOM 1405 C C . ALA A 1 182 ? 69.359 0.080 -100.079 1.00 91.81 182 ALA A C 1
ATOM 1407 O O . ALA A 1 182 ? 68.499 -0.146 -99.228 1.00 91.81 182 ALA A O 1
ATOM 1408 N N . ASP A 1 183 ? 70.654 -0.157 -99.829 1.00 93.50 183 ASP A N 1
ATOM 1409 C CA . ASP A 1 183 ? 71.136 -0.687 -98.543 1.00 93.50 183 ASP A CA 1
ATOM 1410 C C . ASP A 1 183 ? 70.874 0.292 -97.381 1.00 93.50 183 ASP A C 1
ATOM 1412 O O . ASP A 1 183 ? 70.610 -0.127 -96.248 1.00 93.50 183 ASP A O 1
ATOM 1416 N N . SER A 1 184 ? 70.967 1.602 -97.632 1.00 92.50 184 SER A N 1
ATOM 1417 C CA . SER A 1 184 ? 70.676 2.636 -96.635 1.00 92.50 184 SER A CA 1
ATOM 1418 C C . SER A 1 184 ? 69.180 2.752 -96.348 1.00 92.50 184 SER A C 1
ATOM 1420 O O . SER A 1 184 ? 68.804 2.840 -95.181 1.00 92.50 184 SER A O 1
ATOM 1422 N N . GLU A 1 185 ? 68.335 2.662 -97.375 1.00 94.06 185 GLU A N 1
ATOM 1423 C CA . GLU A 1 185 ? 66.878 2.657 -97.264 1.00 94.06 185 GLU A CA 1
ATOM 1424 C C . GLU A 1 185 ? 66.408 1.425 -96.492 1.00 94.06 185 GLU A C 1
ATOM 1426 O O . GLU A 1 185 ? 65.666 1.571 -95.527 1.00 94.06 185 GLU A O 1
ATOM 1431 N N . ALA A 1 186 ? 66.937 0.235 -96.794 1.00 93.50 186 ALA A N 1
ATOM 1432 C CA . ALA A 1 186 ? 66.616 -0.986 -96.055 1.00 93.50 186 ALA A CA 1
ATOM 1433 C C . ALA A 1 186 ? 67.035 -0.912 -94.571 1.00 93.50 186 ALA A C 1
ATOM 1435 O O . ALA A 1 186 ? 66.331 -1.395 -93.679 1.00 93.50 186 ALA A O 1
ATOM 1436 N N . LYS A 1 187 ? 68.185 -0.292 -94.265 1.00 94.81 187 LYS A N 1
ATOM 1437 C CA . LYS A 1 187 ? 68.613 -0.053 -92.874 1.00 94.81 187 LYS A CA 1
ATOM 1438 C C . LYS A 1 187 ? 67.733 0.979 -92.176 1.00 94.81 187 LYS A C 1
ATOM 1440 O O . LYS A 1 187 ? 67.414 0.784 -91.004 1.00 94.81 187 LYS A O 1
ATOM 1445 N N . LEU A 1 188 ? 67.354 2.053 -92.867 1.00 93.81 188 LEU A N 1
ATOM 1446 C CA . LEU A 1 188 ? 66.439 3.067 -92.345 1.00 93.81 188 LEU A CA 1
ATOM 1447 C C . LEU A 1 188 ? 65.063 2.467 -92.066 1.00 93.81 188 LEU A C 1
ATOM 1449 O O . LEU A 1 188 ? 64.546 2.669 -90.973 1.00 93.81 188 LEU A O 1
ATOM 1453 N N . GLU A 1 189 ? 64.534 1.652 -92.977 1.00 94.81 189 GLU A N 1
ATOM 1454 C CA . GLU A 1 189 ? 63.272 0.937 -92.796 1.00 94.81 189 GLU A CA 1
ATOM 1455 C C . GLU A 1 189 ? 63.340 0.008 -91.577 1.00 94.81 189 GLU A C 1
ATOM 1457 O O . GLU A 1 189 ? 62.452 0.026 -90.728 1.00 94.81 189 GLU A O 1
ATOM 1462 N N . LYS A 1 190 ? 64.437 -0.743 -91.407 1.00 95.31 190 LYS A N 1
ATOM 1463 C CA . LYS A 1 190 ? 64.632 -1.593 -90.222 1.00 95.31 190 LYS A CA 1
ATOM 1464 C C . LYS A 1 190 ? 64.694 -0.785 -88.922 1.00 95.31 190 LYS A C 1
ATOM 1466 O O . LYS A 1 190 ? 64.122 -1.204 -87.915 1.00 95.31 190 LYS A O 1
ATOM 1471 N N . ILE A 1 191 ? 65.379 0.359 -88.921 1.00 94.81 191 ILE A N 1
ATOM 1472 C CA . ILE A 1 191 ? 65.442 1.260 -87.760 1.00 94.81 191 ILE A CA 1
ATOM 1473 C C . ILE A 1 191 ? 64.063 1.859 -87.472 1.00 94.81 191 ILE A C 1
ATOM 1475 O O . ILE A 1 191 ? 63.674 1.973 -86.311 1.00 94.81 191 ILE A O 1
ATOM 1479 N N . GLU A 1 192 ? 63.301 2.217 -88.502 1.00 95.44 192 GLU A N 1
ATOM 1480 C CA . GLU A 1 192 ? 61.953 2.755 -88.360 1.00 95.44 192 GLU A CA 1
ATOM 1481 C C . GLU A 1 192 ? 60.980 1.701 -87.822 1.00 95.44 192 GLU A C 1
ATOM 1483 O O . GLU A 1 192 ? 60.247 1.983 -86.875 1.00 95.44 192 GLU A O 1
ATOM 1488 N N . GLN A 1 193 ? 61.052 0.460 -88.308 1.00 95.81 193 GLN A N 1
ATOM 1489 C CA . GLN A 1 193 ? 60.306 -0.673 -87.755 1.00 95.81 193 GLN A CA 1
ATOM 1490 C C . GLN A 1 193 ? 60.661 -0.919 -86.281 1.00 95.81 193 GLN A C 1
ATOM 1492 O O . GLN A 1 193 ? 59.763 -1.058 -85.450 1.00 95.81 193 GLN A O 1
ATOM 1497 N N . GLN A 1 194 ? 61.951 -0.908 -85.921 1.00 96.19 194 GLN A N 1
ATOM 1498 C CA . GLN A 1 194 ? 62.392 -1.033 -84.524 1.00 96.19 194 GLN A CA 1
ATOM 1499 C C . GLN A 1 194 ? 61.897 0.128 -83.655 1.00 96.19 194 GLN A C 1
ATOM 1501 O O . GLN A 1 194 ? 61.439 -0.085 -82.533 1.00 96.19 194 GLN A O 1
ATOM 1506 N N . ARG A 1 195 ? 61.949 1.359 -84.171 1.00 96.56 195 ARG A N 1
ATOM 1507 C CA . ARG A 1 195 ? 61.435 2.545 -83.483 1.00 96.56 195 ARG A CA 1
ATOM 1508 C C . ARG A 1 195 ? 59.928 2.443 -83.261 1.00 96.56 195 ARG A C 1
ATOM 1510 O O . ARG A 1 195 ? 59.470 2.783 -82.173 1.00 96.56 195 ARG A O 1
ATOM 1517 N N . MET A 1 196 ? 59.170 1.986 -84.255 1.00 96.31 196 MET A N 1
ATOM 1518 C CA . MET A 1 196 ? 57.725 1.786 -84.139 1.00 96.31 196 MET A CA 1
ATOM 1519 C C . MET A 1 196 ? 57.395 0.676 -83.137 1.00 96.31 196 MET A C 1
ATOM 1521 O O . MET A 1 196 ? 56.539 0.887 -82.282 1.00 96.31 196 MET A O 1
ATOM 1525 N N . ALA A 1 197 ? 58.122 -0.446 -83.158 1.00 95.75 197 ALA A N 1
ATOM 1526 C CA . ALA A 1 197 ? 57.968 -1.519 -82.174 1.00 95.75 197 ALA A CA 1
ATOM 1527 C C . ALA A 1 197 ? 58.218 -1.015 -80.740 1.00 95.75 197 ALA A C 1
ATOM 1529 O O . ALA A 1 197 ? 57.345 -1.133 -79.879 1.00 95.75 197 ALA A O 1
ATOM 1530 N N . LEU A 1 198 ? 59.343 -0.333 -80.501 1.00 96.38 198 LEU A N 1
ATOM 1531 C CA . LEU A 1 198 ? 59.644 0.269 -79.198 1.00 96.38 198 LEU A CA 1
ATOM 1532 C C . LEU A 1 198 ? 58.610 1.329 -78.793 1.00 96.38 198 LEU A C 1
ATOM 1534 O O . LEU A 1 198 ? 58.245 1.418 -77.623 1.00 96.38 198 LEU A O 1
ATOM 1538 N N . ALA A 1 199 ? 58.101 2.124 -79.738 1.00 95.69 199 ALA A N 1
ATOM 1539 C CA . ALA A 1 199 ? 57.045 3.094 -79.461 1.00 95.69 199 ALA A CA 1
ATOM 1540 C C . ALA A 1 199 ? 55.741 2.408 -79.024 1.00 95.69 199 ALA A C 1
ATOM 1542 O O . ALA A 1 199 ? 55.095 2.887 -78.090 1.00 95.69 199 ALA A O 1
ATOM 1543 N N . THR A 1 200 ? 55.375 1.280 -79.642 1.00 96.38 200 THR A N 1
ATOM 1544 C CA . THR A 1 200 ? 54.205 0.492 -79.224 1.00 96.38 200 THR A CA 1
ATOM 1545 C C . THR A 1 200 ? 54.399 -0.144 -77.849 1.00 96.38 200 THR A C 1
ATOM 1547 O O . THR A 1 200 ? 53.506 -0.035 -77.013 1.00 96.38 200 THR A O 1
ATOM 1550 N N . GLU A 1 201 ? 55.575 -0.702 -77.545 1.00 96.38 201 GLU A N 1
ATOM 1551 C CA . GLU A 1 201 ? 55.882 -1.248 -76.214 1.00 96.38 201 GLU A CA 1
ATOM 1552 C C . GLU A 1 201 ? 55.869 -0.160 -75.127 1.00 96.38 201 GLU A C 1
ATOM 1554 O O . GLU A 1 201 ? 55.295 -0.343 -74.049 1.00 96.38 201 GLU A O 1
ATOM 1559 N N . LEU A 1 202 ? 56.436 1.017 -75.411 1.00 96.12 202 LEU A N 1
ATOM 1560 C CA . LEU A 1 202 ? 56.380 2.171 -74.508 1.00 96.12 202 LEU A CA 1
ATOM 1561 C C . LEU A 1 202 ? 54.949 2.677 -74.302 1.00 96.12 202 LEU A C 1
ATOM 1563 O O . LEU A 1 202 ? 54.608 3.144 -73.214 1.00 96.12 202 LEU A O 1
ATOM 1567 N N . HIS A 1 203 ? 54.100 2.599 -75.327 1.00 96.19 203 HIS A N 1
ATOM 1568 C CA . HIS A 1 203 ? 52.695 2.959 -75.196 1.00 96.19 203 HIS A CA 1
ATOM 1569 C C . HIS A 1 203 ? 51.946 1.962 -74.304 1.00 96.19 203 HIS A C 1
ATOM 1571 O O . HIS A 1 203 ? 51.335 2.386 -73.325 1.00 96.19 203 HIS A O 1
ATOM 1577 N N . VAL A 1 204 ? 52.093 0.657 -74.555 1.00 96.75 204 VAL A N 1
ATOM 1578 C CA . VAL A 1 204 ? 51.469 -0.415 -73.758 1.00 96.75 204 VAL A CA 1
ATOM 1579 C C . VAL A 1 204 ? 51.921 -0.365 -72.296 1.00 96.75 204 VAL A C 1
ATOM 1581 O O . VAL A 1 204 ? 51.096 -0.438 -71.388 1.00 96.75 204 VAL A O 1
ATOM 1584 N N . THR A 1 205 ? 53.216 -0.174 -72.030 1.00 96.50 205 THR A N 1
ATOM 1585 C CA . THR A 1 205 ? 53.728 -0.050 -70.650 1.00 96.50 205 THR A CA 1
ATOM 1586 C C . THR A 1 205 ? 53.213 1.207 -69.948 1.00 96.50 205 THR A C 1
ATOM 1588 O O . THR A 1 205 ? 52.908 1.168 -68.754 1.00 96.50 205 THR A O 1
ATOM 1591 N N . ARG A 1 206 ? 53.050 2.322 -70.673 1.00 96.69 206 ARG A N 1
ATOM 1592 C CA . ARG A 1 206 ? 52.446 3.546 -70.130 1.00 96.69 206 ARG A CA 1
ATOM 1593 C C . ARG A 1 206 ? 50.973 3.347 -69.793 1.00 96.69 206 ARG A C 1
ATOM 1595 O O . ARG A 1 206 ? 50.539 3.816 -68.740 1.00 96.69 206 ARG A O 1
ATOM 1602 N N . GLU A 1 207 ? 50.219 2.670 -70.652 1.00 96.38 207 GLU A N 1
ATOM 1603 C CA . GLU A 1 207 ? 48.818 2.333 -70.394 1.00 96.38 207 GLU A CA 1
ATOM 1604 C C . GLU A 1 207 ? 48.680 1.378 -69.206 1.00 96.38 207 GLU A C 1
ATOM 1606 O O . GLU A 1 207 ? 47.872 1.639 -68.316 1.00 96.38 207 GLU A O 1
ATOM 1611 N N . ALA A 1 208 ? 49.527 0.348 -69.116 1.00 95.62 208 ALA A N 1
ATOM 1612 C CA . ALA A 1 208 ? 49.563 -0.566 -67.976 1.00 95.62 208 ALA A CA 1
ATOM 1613 C C . ALA A 1 208 ? 49.866 0.169 -66.658 1.00 95.62 208 ALA A C 1
ATOM 1615 O O . ALA A 1 208 ? 49.164 -0.024 -65.666 1.00 95.62 208 ALA A O 1
ATOM 1616 N N . LEU A 1 209 ? 50.843 1.085 -66.650 1.00 97.06 209 LEU A N 1
ATOM 1617 C CA . LEU A 1 209 ? 51.158 1.905 -65.475 1.00 97.06 209 LEU A CA 1
ATOM 1618 C C . LEU A 1 209 ? 49.999 2.844 -65.097 1.00 97.06 209 LEU A C 1
ATOM 1620 O O . LEU A 1 209 ? 49.739 3.077 -63.916 1.00 97.06 209 LEU A O 1
ATOM 1624 N N . GLN A 1 210 ? 49.289 3.406 -66.080 1.00 96.94 210 GLN A N 1
ATOM 1625 C CA . GLN A 1 210 ? 48.100 4.222 -65.822 1.00 96.94 210 GLN A CA 1
ATOM 1626 C C . GLN A 1 210 ? 46.942 3.388 -65.265 1.00 96.94 210 GLN A C 1
ATOM 1628 O O . GLN A 1 210 ? 46.275 3.842 -64.335 1.00 96.94 210 GLN A O 1
ATOM 1633 N N . ALA A 1 211 ? 46.723 2.180 -65.786 1.00 95.56 211 ALA A N 1
ATOM 1634 C CA . ALA A 1 211 ? 45.731 1.244 -65.269 1.00 95.56 211 ALA A CA 1
ATOM 1635 C C . ALA A 1 211 ? 46.049 0.841 -63.822 1.00 95.56 211 ALA A C 1
ATOM 1637 O O . ALA A 1 211 ? 45.171 0.896 -62.963 1.00 95.56 211 ALA A O 1
ATOM 1638 N N . GLU A 1 212 ? 47.313 0.548 -63.509 1.00 96.56 212 GLU A N 1
ATOM 1639 C CA . GLU A 1 212 ? 47.735 0.234 -62.142 1.00 96.56 212 GLU A CA 1
ATOM 1640 C C . GLU A 1 212 ? 47.503 1.415 -61.186 1.00 96.56 212 GLU A C 1
ATOM 1642 O O . GLU A 1 212 ? 46.989 1.235 -60.082 1.00 96.56 212 GLU A O 1
ATOM 1647 N N . ARG A 1 213 ? 47.806 2.648 -61.615 1.00 96.62 213 ARG A N 1
ATOM 1648 C CA . ARG A 1 213 ? 47.516 3.857 -60.825 1.00 96.62 213 ARG A CA 1
ATOM 1649 C C . ARG A 1 213 ? 46.021 4.037 -60.569 1.00 96.62 213 ARG A C 1
ATOM 1651 O O . ARG A 1 213 ? 45.653 4.394 -59.454 1.00 96.62 213 ARG A O 1
ATOM 1658 N N . ARG A 1 214 ? 45.167 3.771 -61.565 1.00 96.81 214 ARG A N 1
ATOM 1659 C CA . ARG A 1 214 ? 43.704 3.796 -61.391 1.00 96.81 214 ARG A CA 1
ATOM 1660 C C . ARG A 1 214 ? 43.255 2.737 -60.390 1.00 96.81 214 ARG A C 1
ATOM 1662 O O . ARG A 1 214 ? 42.529 3.069 -59.463 1.00 96.81 214 ARG A O 1
ATOM 1669 N N . HIS A 1 215 ? 43.758 1.509 -60.499 1.00 95.56 215 HIS A N 1
ATOM 1670 C CA . HIS A 1 215 ? 43.438 0.448 -59.544 1.00 95.56 215 HIS A CA 1
ATOM 1671 C C . HIS A 1 215 ? 43.907 0.757 -58.119 1.00 95.56 215 HIS A C 1
ATOM 1673 O O . HIS A 1 215 ? 43.175 0.477 -57.171 1.00 95.56 215 HIS A O 1
ATOM 1679 N N . ARG A 1 216 ? 45.087 1.365 -57.941 1.00 96.75 216 ARG A N 1
ATOM 1680 C CA . ARG A 1 216 ? 45.554 1.819 -56.620 1.00 96.75 216 ARG A CA 1
ATOM 1681 C C . ARG A 1 216 ? 44.655 2.919 -56.055 1.00 96.75 216 ARG A C 1
ATOM 1683 O O . ARG A 1 216 ? 44.232 2.798 -54.912 1.00 96.75 216 ARG A O 1
ATOM 1690 N N . ALA A 1 217 ? 44.288 3.916 -56.862 1.00 95.88 217 ALA A N 1
ATOM 1691 C CA . ALA A 1 217 ? 43.365 4.972 -56.443 1.00 95.88 217 ALA A CA 1
ATOM 1692 C C . ALA A 1 217 ? 41.973 4.416 -56.081 1.00 95.88 217 ALA A C 1
ATOM 1694 O O . ALA A 1 217 ? 41.387 4.804 -55.074 1.00 95.88 217 ALA A O 1
ATOM 1695 N N . GLU A 1 218 ? 41.454 3.456 -56.853 1.00 96.44 218 GLU A N 1
ATOM 1696 C CA . GLU A 1 218 ? 40.207 2.753 -56.531 1.00 96.44 218 GLU A CA 1
ATOM 1697 C C . GLU A 1 218 ? 40.323 1.937 -55.237 1.00 96.44 218 GLU A C 1
ATOM 1699 O O . GLU A 1 218 ? 39.391 1.917 -54.432 1.00 96.44 218 GLU A O 1
ATOM 1704 N N . ALA A 1 219 ? 41.455 1.266 -55.009 1.00 96.00 219 ALA A N 1
ATOM 1705 C CA . ALA A 1 219 ? 41.704 0.504 -53.790 1.00 96.00 219 ALA A CA 1
ATOM 1706 C C . ALA A 1 219 ? 41.803 1.415 -52.556 1.00 96.00 219 ALA A C 1
ATOM 1708 O O . ALA A 1 219 ? 41.211 1.099 -51.525 1.00 96.00 219 ALA A O 1
ATOM 1709 N N . GLU A 1 220 ? 42.484 2.556 -52.661 1.00 96.69 220 GLU A N 1
ATOM 1710 C CA . GLU A 1 220 ? 42.541 3.585 -51.615 1.00 96.69 220 GLU A CA 1
ATOM 1711 C C . GLU A 1 220 ? 41.154 4.169 -51.336 1.00 96.69 220 GLU A C 1
ATOM 1713 O O . GLU A 1 220 ? 40.735 4.248 -50.183 1.00 96.69 220 GLU A O 1
ATOM 1718 N N . GLN A 1 221 ? 40.373 4.465 -52.377 1.00 96.69 221 GLN A N 1
ATOM 1719 C CA . GLN A 1 221 ? 38.998 4.926 -52.205 1.00 96.69 221 GLN A CA 1
ATOM 1720 C C . GLN A 1 221 ? 38.123 3.874 -51.504 1.00 96.69 221 GLN A C 1
ATOM 1722 O O . GLN A 1 221 ? 37.305 4.220 -50.651 1.00 96.69 221 GLN A O 1
ATOM 1727 N N . ARG A 1 222 ? 38.287 2.584 -51.829 1.00 96.88 222 ARG A N 1
ATOM 1728 C CA . ARG A 1 222 ? 37.595 1.490 -51.126 1.00 96.88 222 ARG A CA 1
ATOM 1729 C C . ARG A 1 222 ? 38.032 1.388 -49.665 1.00 96.88 222 ARG A C 1
ATOM 1731 O O . ARG A 1 222 ? 37.169 1.187 -48.816 1.00 96.88 222 ARG A O 1
ATOM 1738 N N . ARG A 1 223 ? 39.324 1.568 -49.366 1.00 96.06 223 ARG A N 1
ATOM 1739 C CA . ARG A 1 223 ? 39.841 1.607 -47.987 1.00 96.06 223 ARG A CA 1
ATOM 1740 C C . ARG A 1 223 ? 39.234 2.759 -47.198 1.00 96.06 223 ARG A C 1
ATOM 1742 O O . ARG A 1 223 ? 38.667 2.502 -46.147 1.00 96.06 223 ARG A O 1
ATOM 1749 N N . HIS A 1 224 ? 39.214 3.972 -47.744 1.00 96.62 224 HIS A N 1
ATOM 1750 C CA . HIS A 1 224 ? 38.595 5.115 -47.070 1.00 96.62 224 HIS A CA 1
ATOM 1751 C C . HIS A 1 224 ? 37.092 4.935 -46.830 1.00 96.62 224 HIS A C 1
ATOM 1753 O O . HIS A 1 224 ? 36.589 5.312 -45.776 1.00 96.62 224 HIS A O 1
ATOM 1759 N N . ARG A 1 225 ? 36.358 4.316 -47.766 1.00 96.25 225 ARG A N 1
ATOM 1760 C CA . ARG A 1 225 ? 34.943 3.967 -47.536 1.00 96.25 225 ARG A CA 1
ATOM 1761 C C . ARG A 1 225 ? 34.783 2.926 -46.427 1.00 96.25 225 ARG A C 1
ATOM 1763 O O . ARG A 1 225 ? 33.858 3.038 -45.631 1.00 96.25 225 ARG A O 1
ATOM 1770 N N . ALA A 1 226 ? 35.667 1.930 -46.374 1.00 95.88 226 ALA A N 1
ATOM 1771 C CA . ALA A 1 226 ? 35.652 0.922 -45.320 1.00 95.88 226 ALA A CA 1
ATOM 1772 C C . ALA A 1 226 ? 35.997 1.528 -43.950 1.00 95.88 226 ALA A C 1
ATOM 1774 O O . ALA A 1 226 ? 35.294 1.261 -42.983 1.00 95.88 226 ALA A O 1
ATOM 1775 N N . GLU A 1 227 ? 37.011 2.390 -43.876 1.00 96.62 227 GLU A N 1
ATOM 1776 C CA . GLU A 1 227 ? 37.388 3.130 -42.665 1.00 96.62 227 GLU A CA 1
ATOM 1777 C C . GLU A 1 227 ? 36.243 4.022 -42.175 1.00 96.62 227 GLU A C 1
ATOM 1779 O O . GLU A 1 227 ? 35.896 3.971 -40.999 1.00 96.62 227 GLU A O 1
ATOM 1784 N N . ALA A 1 228 ? 35.592 4.772 -43.070 1.00 95.69 228 ALA A N 1
ATOM 1785 C CA . ALA A 1 228 ? 34.428 5.590 -42.724 1.00 95.69 228 ALA A CA 1
ATOM 1786 C C . ALA A 1 228 ? 33.248 4.751 -42.200 1.00 95.69 228 ALA A C 1
ATOM 1788 O O . ALA A 1 228 ? 32.543 5.162 -41.284 1.00 95.69 228 ALA A O 1
ATOM 1789 N N . HIS A 1 229 ? 33.040 3.555 -42.753 1.00 96.12 229 HIS A N 1
ATOM 1790 C CA . HIS A 1 229 ? 32.006 2.647 -42.263 1.00 96.12 229 HIS A CA 1
ATOM 1791 C C . HIS A 1 229 ? 32.363 2.051 -40.891 1.00 96.12 229 HIS A C 1
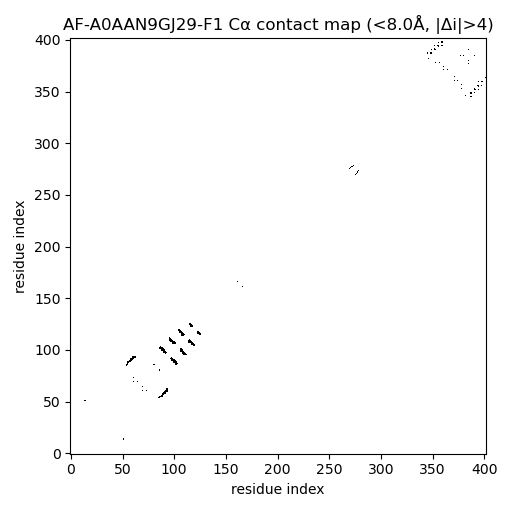ATOM 1793 O O . HIS A 1 229 ? 31.488 1.901 -40.041 1.00 96.12 229 HIS A O 1
ATOM 1799 N N . ILE A 1 230 ? 33.638 1.729 -40.647 1.00 95.88 230 ILE A N 1
ATOM 1800 C CA . ILE A 1 230 ? 34.109 1.254 -39.337 1.00 95.88 230 ILE A CA 1
ATOM 1801 C C . ILE A 1 230 ? 33.902 2.338 -38.277 1.00 95.88 230 ILE A C 1
ATOM 1803 O O . ILE A 1 230 ? 33.300 2.050 -37.246 1.00 95.88 230 ILE A O 1
ATOM 1807 N N . THR A 1 231 ? 34.304 3.584 -38.544 1.00 96.44 231 THR A N 1
ATOM 1808 C CA . THR A 1 231 ? 34.119 4.687 -37.587 1.00 96.44 231 THR A CA 1
ATOM 1809 C C . THR A 1 231 ? 32.641 4.989 -37.327 1.00 96.44 231 THR A C 1
ATOM 1811 O O . THR A 1 231 ? 32.259 5.275 -36.192 1.00 96.44 231 THR A O 1
ATOM 1814 N N . GLU A 1 232 ? 31.771 4.858 -38.335 1.00 96.44 232 GLU A N 1
ATOM 1815 C CA . GLU A 1 232 ? 30.321 4.962 -38.137 1.00 96.44 232 GLU A CA 1
ATOM 1816 C C . GLU A 1 232 ? 29.782 3.841 -37.230 1.00 96.44 232 GLU A C 1
ATOM 1818 O O . GLU A 1 232 ? 28.980 4.106 -36.328 1.00 96.44 232 GLU A O 1
ATOM 1823 N N . LEU A 1 233 ? 30.219 2.594 -37.433 1.00 96.06 233 LEU A N 1
ATOM 1824 C CA . LEU A 1 233 ? 29.822 1.465 -36.588 1.00 96.06 233 LEU A CA 1
ATOM 1825 C C . LEU A 1 233 ? 30.333 1.610 -35.149 1.00 96.06 233 LEU A C 1
ATOM 1827 O O . LEU A 1 233 ? 29.585 1.320 -34.216 1.00 96.06 233 LEU A O 1
ATOM 1831 N N . GLU A 1 234 ? 31.557 2.098 -34.955 1.00 96.44 234 GLU A N 1
ATOM 1832 C CA . GLU A 1 234 ? 32.115 2.400 -33.632 1.00 96.44 234 GLU A CA 1
ATOM 1833 C C . GLU A 1 234 ? 31.297 3.483 -32.916 1.00 96.44 234 GLU A C 1
ATOM 1835 O O . GLU A 1 234 ? 30.920 3.306 -31.756 1.00 96.44 234 GLU A O 1
ATOM 1840 N N . ALA A 1 235 ? 30.922 4.557 -33.619 1.00 95.94 235 ALA A N 1
ATOM 1841 C CA . ALA A 1 235 ? 30.060 5.601 -33.067 1.00 95.94 235 ALA A CA 1
ATOM 1842 C C . ALA A 1 235 ? 28.659 5.069 -32.708 1.00 95.94 235 ALA A C 1
ATOM 1844 O O . ALA A 1 235 ? 28.090 5.439 -31.678 1.00 95.94 235 ALA A O 1
ATOM 1845 N N . ARG A 1 236 ? 28.085 4.174 -33.526 1.00 96.31 236 ARG A N 1
ATOM 1846 C CA . ARG A 1 236 ? 26.808 3.508 -33.208 1.00 96.31 236 ARG A CA 1
ATOM 1847 C C . ARG A 1 236 ? 26.933 2.602 -31.983 1.00 96.31 236 ARG A C 1
ATOM 1849 O O . ARG A 1 236 ? 26.032 2.602 -31.146 1.00 96.31 236 ARG A O 1
ATOM 1856 N N . LEU A 1 237 ? 28.036 1.864 -31.856 1.00 95.50 237 LEU A N 1
ATOM 1857 C CA . LEU A 1 237 ? 28.301 1.019 -30.694 1.00 95.50 237 LEU A CA 1
ATOM 1858 C C . LEU A 1 237 ? 28.402 1.859 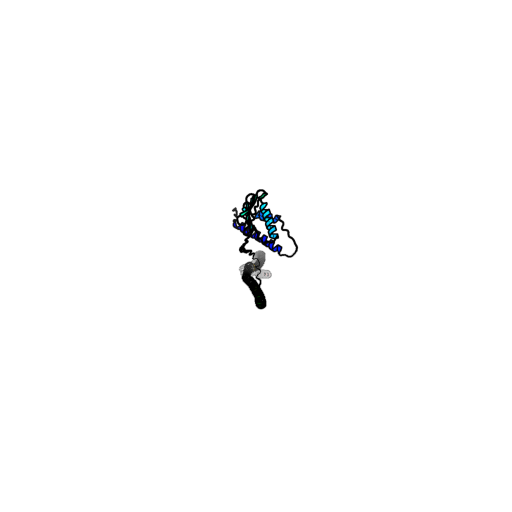-29.416 1.00 95.50 237 LEU A C 1
ATOM 1860 O O . LEU A 1 237 ? 27.772 1.509 -28.421 1.00 95.50 237 LEU A O 1
ATOM 1864 N N . GLN A 1 238 ? 29.110 2.991 -29.458 1.00 95.94 238 GLN A N 1
ATOM 1865 C CA . GLN A 1 238 ? 29.222 3.914 -28.324 1.00 95.94 238 GLN A CA 1
ATOM 1866 C C . GLN A 1 238 ? 27.849 4.427 -27.864 1.00 95.94 238 GLN A C 1
ATOM 1868 O O . GLN A 1 238 ? 27.506 4.272 -26.692 1.00 95.94 238 GLN A O 1
ATOM 1873 N N . ARG A 1 239 ? 26.996 4.896 -28.785 1.00 95.12 239 ARG A N 1
ATOM 1874 C CA . ARG A 1 239 ? 25.616 5.311 -28.450 1.00 95.12 239 ARG A CA 1
ATOM 1875 C C . ARG A 1 239 ? 24.796 4.175 -27.832 1.00 95.12 239 ARG A C 1
ATOM 1877 O O . ARG A 1 239 ? 24.027 4.386 -26.896 1.00 95.12 239 ARG A O 1
ATOM 1884 N N . HIS A 1 240 ? 24.957 2.945 -28.322 1.00 94.38 240 HIS A N 1
ATOM 1885 C CA . HIS A 1 240 ? 24.302 1.784 -27.714 1.00 94.38 240 HIS A CA 1
ATOM 1886 C C . HIS A 1 240 ? 24.833 1.467 -26.310 1.00 94.38 240 HIS A C 1
ATOM 1888 O O . HIS A 1 240 ? 24.062 1.054 -25.445 1.00 94.38 240 HIS A O 1
ATOM 1894 N N . THR A 1 241 ? 26.124 1.680 -26.046 1.00 94.25 241 THR A N 1
ATOM 1895 C CA . THR A 1 241 ? 26.666 1.530 -24.689 1.00 94.25 241 THR A CA 1
ATOM 1896 C C . THR A 1 241 ? 26.174 2.624 -23.743 1.00 94.25 241 THR A C 1
ATOM 1898 O O . THR A 1 241 ? 25.820 2.304 -22.613 1.00 94.25 241 THR A O 1
ATOM 1901 N N . GLU A 1 242 ? 26.062 3.872 -24.204 1.00 95.19 242 GLU A N 1
ATOM 1902 C CA . GLU A 1 242 ? 25.517 4.996 -23.428 1.00 95.19 242 GLU A CA 1
ATOM 1903 C C . GLU A 1 242 ? 24.038 4.779 -23.092 1.00 95.19 242 GLU A C 1
ATOM 1905 O O . GLU A 1 242 ? 23.656 4.799 -21.927 1.00 95.19 242 GLU A O 1
ATOM 1910 N N . THR A 1 243 ? 23.211 4.432 -24.080 1.00 95.19 243 THR A N 1
ATOM 1911 C CA . THR A 1 243 ? 21.791 4.111 -23.833 1.00 95.19 243 THR A CA 1
ATOM 1912 C C . THR A 1 243 ? 21.615 2.912 -22.893 1.00 95.19 243 THR A C 1
ATOM 1914 O O . THR A 1 243 ? 20.685 2.884 -22.089 1.00 95.19 243 THR A O 1
ATOM 1917 N N . ARG A 1 244 ? 22.521 1.924 -22.929 1.00 95.12 244 ARG A N 1
ATOM 1918 C CA . ARG A 1 244 ? 22.510 0.794 -21.986 1.00 95.12 244 ARG A CA 1
ATOM 1919 C C . ARG A 1 244 ? 22.892 1.214 -20.565 1.00 95.12 244 ARG A C 1
ATOM 1921 O O . ARG A 1 244 ? 22.303 0.692 -19.618 1.00 95.12 244 ARG A O 1
ATOM 1928 N N . THR A 1 245 ? 23.861 2.113 -20.390 1.00 95.38 245 THR A N 1
ATOM 1929 C CA . THR A 1 245 ? 24.230 2.614 -19.056 1.00 95.38 245 THR A CA 1
ATOM 1930 C C . THR A 1 245 ? 23.157 3.542 -18.494 1.00 95.38 245 THR A C 1
ATOM 1932 O O . THR A 1 245 ? 22.838 3.434 -17.313 1.00 95.38 245 THR A O 1
ATOM 1935 N N . GLU A 1 246 ? 22.523 4.369 -19.328 1.00 95.44 246 GLU A N 1
ATOM 1936 C CA . GLU A 1 246 ? 21.345 5.162 -18.957 1.00 95.44 246 GLU A CA 1
ATOM 1937 C C . GLU A 1 246 ? 20.172 4.274 -18.532 1.00 95.44 246 GLU A C 1
ATOM 1939 O O . GLU A 1 246 ? 19.601 4.493 -17.466 1.00 95.44 246 GLU A O 1
ATOM 1944 N N . ALA A 1 247 ? 19.865 3.215 -19.289 1.00 94.31 247 ALA A N 1
ATOM 1945 C CA . ALA A 1 247 ? 18.832 2.250 -18.909 1.00 94.31 247 ALA A CA 1
ATOM 1946 C C . ALA A 1 247 ? 19.158 1.533 -17.583 1.00 94.31 247 ALA A C 1
ATOM 1948 O O . ALA A 1 247 ? 18.258 1.262 -16.788 1.00 94.31 247 ALA A O 1
ATOM 1949 N N . SER A 1 248 ? 20.438 1.249 -17.311 1.00 95.56 248 SER A N 1
ATOM 1950 C CA . SER A 1 248 ? 20.873 0.692 -16.021 1.00 95.56 248 SER A CA 1
ATOM 1951 C C . SER A 1 248 ? 20.661 1.680 -14.874 1.00 95.56 248 SER A C 1
ATOM 1953 O O . SER A 1 248 ? 20.137 1.290 -13.835 1.00 95.56 248 SER A O 1
ATOM 1955 N N . ARG A 1 249 ? 21.000 2.963 -15.068 1.00 96.69 249 ARG A N 1
ATOM 1956 C CA . ARG A 1 249 ? 20.762 4.020 -14.070 1.00 96.69 249 ARG A CA 1
ATOM 1957 C C . ARG A 1 249 ? 19.275 4.209 -13.789 1.00 96.69 249 ARG A C 1
ATOM 1959 O O . ARG A 1 249 ? 18.881 4.233 -12.632 1.00 96.69 249 ARG A O 1
ATOM 1966 N N . GLN A 1 250 ? 18.444 4.251 -14.831 1.00 96.44 250 GLN A N 1
ATOM 1967 C CA . GLN A 1 250 ? 16.988 4.327 -14.677 1.00 96.44 250 GLN A CA 1
ATOM 1968 C C . GLN A 1 250 ? 16.427 3.115 -13.927 1.00 96.44 250 GLN A C 1
ATOM 1970 O O . GLN A 1 250 ? 15.514 3.260 -13.121 1.00 96.44 250 GLN A O 1
ATOM 1975 N N . LYS A 1 251 ? 16.981 1.917 -14.153 1.00 97.44 251 LYS A N 1
ATOM 1976 C CA . LYS A 1 251 ? 16.598 0.715 -13.403 1.00 97.44 251 LYS A CA 1
ATOM 1977 C C . LYS A 1 251 ? 16.986 0.812 -11.924 1.00 97.44 251 LYS A C 1
ATOM 1979 O O . LYS A 1 251 ? 16.192 0.424 -11.076 1.00 97.44 251 LYS A O 1
ATOM 1984 N N . GLU A 1 252 ? 18.170 1.331 -11.608 1.00 97.62 252 GLU A N 1
ATOM 1985 C CA . GLU A 1 252 ? 18.597 1.564 -10.220 1.00 97.62 252 GLU A CA 1
ATOM 1986 C C . GLU A 1 252 ? 17.732 2.626 -9.525 1.00 97.62 252 GLU A C 1
ATOM 1988 O O . GLU A 1 252 ? 17.341 2.445 -8.374 1.00 97.62 252 GLU A O 1
ATOM 1993 N N . GLU A 1 253 ? 17.385 3.714 -10.217 1.00 97.50 253 GLU A N 1
ATOM 1994 C CA . GLU A 1 253 ? 16.458 4.733 -9.708 1.00 97.50 253 GLU A CA 1
ATOM 1995 C C . GLU A 1 253 ? 15.056 4.162 -9.472 1.00 97.50 253 GLU A C 1
ATOM 1997 O O . GLU A 1 253 ? 14.462 4.414 -8.425 1.00 97.50 253 GLU A O 1
ATOM 2002 N N . MET A 1 254 ? 14.552 3.339 -10.396 1.00 97.06 254 MET A N 1
ATOM 2003 C CA . MET A 1 254 ? 13.275 2.637 -10.244 1.00 97.06 254 MET A CA 1
ATOM 2004 C C . MET A 1 254 ? 13.288 1.715 -9.022 1.00 97.06 254 MET A C 1
ATOM 2006 O O . MET A 1 254 ? 12.363 1.772 -8.223 1.00 97.06 254 MET A O 1
ATOM 2010 N N . GLN A 1 255 ? 14.362 0.948 -8.812 1.00 98.06 255 GLN A N 1
ATOM 2011 C CA . GLN A 1 255 ? 14.509 0.093 -7.628 1.00 98.06 255 GLN A CA 1
ATOM 2012 C C . GLN A 1 255 ? 14.554 0.893 -6.321 1.00 98.06 255 GLN A C 1
ATOM 2014 O O . GLN A 1 255 ? 13.975 0.470 -5.325 1.00 98.06 255 GLN A O 1
ATOM 2019 N N . ARG A 1 256 ? 15.204 2.065 -6.306 1.00 98.12 256 ARG A N 1
ATOM 2020 C CA . ARG A 1 256 ? 15.192 2.956 -5.132 1.00 98.12 256 ARG A CA 1
ATOM 2021 C C . ARG A 1 256 ? 13.796 3.502 -4.841 1.00 98.12 256 ARG A C 1
ATOM 2023 O O . ARG A 1 256 ? 13.408 3.584 -3.681 1.00 98.12 256 ARG A O 1
ATOM 2030 N N . LEU A 1 257 ? 13.044 3.870 -5.879 1.00 97.50 257 LEU A N 1
ATOM 2031 C CA . LEU A 1 257 ? 11.661 4.324 -5.724 1.00 97.50 257 LEU A CA 1
ATOM 2032 C C . LEU A 1 257 ? 10.744 3.192 -5.251 1.00 97.50 257 LEU A C 1
ATOM 2034 O O . LEU A 1 257 ? 9.916 3.431 -4.381 1.00 97.50 257 LEU A O 1
ATOM 2038 N N . GLU A 1 258 ? 10.914 1.973 -5.766 1.00 97.81 258 GLU A N 1
ATOM 2039 C CA . GLU A 1 258 ? 10.188 0.785 -5.296 1.00 97.81 258 GLU A CA 1
ATOM 2040 C C . GLU A 1 258 ? 10.450 0.517 -3.808 1.00 97.81 258 GLU A C 1
ATOM 2042 O O . GLU A 1 258 ? 9.500 0.317 -3.055 1.00 97.81 258 GLU A O 1
ATOM 2047 N N . GLN A 1 259 ? 11.710 0.590 -3.365 1.00 98.06 259 GLN A N 1
ATOM 2048 C CA . GLN A 1 259 ? 12.069 0.462 -1.946 1.00 98.06 259 GLN A CA 1
ATOM 2049 C C . GLN A 1 259 ? 11.416 1.554 -1.091 1.00 98.06 259 GLN A C 1
ATOM 2051 O O . GLN A 1 259 ? 10.812 1.256 -0.068 1.00 98.06 259 GLN A O 1
ATOM 2056 N N . HIS A 1 260 ? 11.461 2.810 -1.537 1.00 97.81 260 HIS A N 1
ATOM 2057 C CA . HIS A 1 260 ? 10.834 3.913 -0.810 1.00 97.81 260 HIS A CA 1
ATOM 2058 C C . HIS A 1 260 ? 9.300 3.783 -0.740 1.00 97.81 260 HIS A C 1
ATOM 2060 O O . HIS A 1 260 ? 8.693 4.137 0.267 1.00 97.81 260 HIS A O 1
ATOM 2066 N N . VAL A 1 261 ? 8.650 3.261 -1.789 1.00 98.12 261 VAL A N 1
ATOM 2067 C CA . VAL A 1 261 ? 7.208 2.960 -1.762 1.00 98.12 261 VAL A CA 1
ATOM 2068 C C . VAL A 1 261 ? 6.902 1.859 -0.747 1.00 98.12 261 VAL A C 1
ATOM 2070 O O . VAL A 1 261 ? 5.977 2.036 0.038 1.00 98.12 261 VAL A O 1
ATOM 2073 N N . GLN A 1 262 ? 7.699 0.787 -0.699 1.00 98.12 262 GLN A N 1
ATOM 2074 C CA . GLN A 1 262 ? 7.542 -0.280 0.300 1.00 98.12 262 GLN A CA 1
ATOM 2075 C C . GLN A 1 262 ? 7.695 0.251 1.732 1.00 98.12 262 GLN A C 1
ATOM 2077 O O . GLN A 1 262 ? 6.854 -0.028 2.582 1.00 98.12 262 GLN A O 1
ATOM 2082 N N . GLU A 1 263 ? 8.701 1.090 1.994 1.00 98.06 263 GLU A N 1
ATOM 2083 C CA . GLU A 1 263 ? 8.885 1.728 3.305 1.00 98.06 263 GLU A CA 1
ATOM 2084 C C . GLU A 1 263 ? 7.683 2.608 3.696 1.00 98.06 263 GLU A C 1
ATOM 2086 O O . GLU A 1 263 ? 7.241 2.590 4.846 1.00 98.06 263 GLU A O 1
ATOM 2091 N N . MET A 1 264 ? 7.117 3.367 2.749 1.00 97.69 264 MET A N 1
ATOM 2092 C CA . MET A 1 264 ? 5.910 4.162 3.001 1.00 97.69 264 MET A CA 1
ATOM 2093 C C . MET A 1 264 ? 4.673 3.287 3.246 1.00 97.69 264 MET A C 1
ATOM 2095 O O . MET A 1 264 ? 3.846 3.639 4.087 1.00 97.69 264 MET A O 1
ATOM 2099 N N . GLU A 1 265 ? 4.529 2.162 2.542 1.00 97.88 265 GLU A N 1
ATOM 2100 C CA . GLU A 1 265 ? 3.444 1.198 2.765 1.00 97.88 265 GLU A CA 1
ATOM 2101 C C . GLU A 1 265 ? 3.527 0.585 4.169 1.00 97.88 265 GLU A C 1
ATOM 2103 O O . GLU A 1 265 ? 2.528 0.590 4.889 1.00 97.88 265 GLU A O 1
ATOM 2108 N N . GLU A 1 266 ? 4.718 0.167 4.607 1.00 98.06 266 GLU A N 1
ATOM 2109 C CA . GLU A 1 266 ? 4.954 -0.344 5.964 1.00 98.06 266 GLU A CA 1
ATOM 2110 C C . GLU A 1 266 ? 4.650 0.714 7.038 1.00 98.06 266 GLU A C 1
ATOM 2112 O O . GLU A 1 266 ? 4.015 0.423 8.057 1.00 98.06 266 GLU A O 1
ATOM 2117 N N . GLN A 1 267 ? 5.047 1.971 6.811 1.00 98.00 267 GLN A N 1
ATOM 2118 C CA . GLN A 1 267 ? 4.726 3.078 7.717 1.00 98.00 267 GLN A CA 1
ATOM 2119 C C . GLN A 1 267 ? 3.219 3.347 7.789 1.00 98.00 267 GLN A C 1
ATOM 2121 O O . GLN A 1 267 ? 2.682 3.567 8.879 1.00 98.00 267 GLN A O 1
ATOM 2126 N N . LEU A 1 268 ? 2.521 3.325 6.650 1.00 97.38 268 LEU A N 1
ATOM 2127 C CA . LEU A 1 268 ? 1.071 3.504 6.596 1.00 97.38 268 LEU A CA 1
ATOM 2128 C C . LEU A 1 268 ? 0.332 2.346 7.269 1.00 97.38 268 LEU A C 1
ATOM 2130 O O . LEU A 1 268 ? -0.638 2.594 7.985 1.00 97.38 268 LEU A O 1
ATOM 2134 N N . GLU A 1 269 ? 0.796 1.109 7.100 1.00 97.81 269 GLU A N 1
ATOM 2135 C CA . GLU A 1 269 ? 0.250 -0.053 7.801 1.00 97.81 269 GLU A CA 1
ATOM 2136 C C . GLU A 1 269 ? 0.464 0.068 9.315 1.00 97.81 269 GLU A C 1
ATOM 2138 O O . GLU A 1 269 ? -0.483 -0.098 10.088 1.00 97.81 269 GLU A O 1
ATOM 2143 N N . GLY A 1 270 ? 1.663 0.468 9.748 1.00 97.44 270 GLY A N 1
ATOM 2144 C CA . GLY A 1 270 ? 1.961 0.744 11.153 1.00 97.44 270 GLY A CA 1
ATOM 2145 C C . GLY A 1 270 ? 1.050 1.823 11.748 1.00 97.44 270 GLY A C 1
ATOM 2146 O O . GLY A 1 270 ? 0.472 1.633 12.823 1.00 97.44 270 GLY A O 1
ATOM 2147 N N . LEU A 1 271 ? 0.848 2.932 11.027 1.00 97.50 271 LEU A N 1
ATOM 2148 C CA . LEU A 1 271 ? -0.068 4.003 11.429 1.00 97.50 271 LEU A CA 1
ATOM 2149 C C . LEU A 1 271 ? -1.528 3.543 11.445 1.00 97.50 271 LEU A C 1
ATOM 2151 O O . LEU A 1 271 ? -2.266 3.906 12.360 1.00 97.50 271 LEU A O 1
ATOM 2155 N N . TYR A 1 272 ? -1.963 2.740 10.475 1.00 97.75 272 TYR A N 1
ATOM 2156 C CA . TYR A 1 272 ? -3.320 2.196 10.432 1.00 97.75 272 TYR A CA 1
ATOM 2157 C C . TYR A 1 272 ? -3.580 1.246 11.608 1.00 97.75 272 TYR A C 1
ATOM 2159 O O . TYR A 1 272 ? -4.588 1.378 12.310 1.00 97.75 272 TYR A O 1
ATOM 2167 N N . MET A 1 273 ? -2.646 0.335 11.886 1.00 97.19 273 MET A N 1
ATOM 2168 C CA . MET A 1 273 ? -2.734 -0.572 13.028 1.00 97.19 273 MET A CA 1
ATOM 2169 C C . MET A 1 273 ? -2.778 0.202 14.349 1.00 97.19 273 MET A C 1
ATOM 2171 O O . MET A 1 273 ? -3.638 -0.066 15.191 1.00 97.19 273 MET A O 1
ATOM 2175 N N . HIS A 1 274 ? -1.913 1.206 14.515 1.00 96.69 274 HIS A N 1
ATOM 2176 C CA . HIS A 1 274 ? -1.835 1.979 15.753 1.00 96.69 274 HIS A CA 1
ATOM 2177 C C . HIS A 1 274 ? -3.014 2.939 15.963 1.00 96.69 274 HIS A C 1
ATOM 2179 O O . HIS A 1 274 ? -3.512 3.041 17.080 1.00 96.69 274 HIS A O 1
ATOM 2185 N N . ASN A 1 275 ? -3.485 3.619 14.913 1.00 96.00 275 ASN A N 1
ATOM 2186 C CA . ASN A 1 275 ? -4.488 4.684 15.039 1.00 96.00 275 ASN A CA 1
ATOM 2187 C C . ASN A 1 275 ? -5.924 4.212 14.806 1.00 96.00 275 ASN A C 1
ATOM 2189 O O . ASN A 1 275 ? -6.861 4.852 15.279 1.00 96.00 275 ASN A O 1
ATOM 2193 N N . VAL A 1 276 ? -6.125 3.118 14.067 1.00 94.94 276 VAL A N 1
ATOM 2194 C CA . VAL A 1 276 ? -7.470 2.626 13.733 1.00 94.94 276 VAL A CA 1
ATOM 2195 C C . VAL A 1 276 ? -7.762 1.327 14.460 1.00 94.94 276 VAL A C 1
ATOM 2197 O O . VAL A 1 276 ? -8.779 1.222 15.146 1.00 94.94 276 VAL A O 1
ATOM 2200 N N . VAL A 1 277 ? -6.884 0.330 14.337 1.00 96.00 277 VAL A N 1
ATOM 2201 C CA . VAL A 1 277 ? -7.165 -1.017 14.852 1.00 96.00 277 VAL A CA 1
ATOM 2202 C C . VAL A 1 277 ? -7.080 -1.053 16.376 1.00 96.00 277 VAL A C 1
ATOM 2204 O O . VAL A 1 277 ? -8.063 -1.424 17.022 1.00 96.00 277 VAL A O 1
ATOM 2207 N N . THR A 1 278 ? -5.969 -0.604 16.965 1.00 96.19 278 THR A N 1
ATOM 2208 C CA . THR A 1 278 ? -5.780 -0.614 18.427 1.00 96.19 278 THR A CA 1
ATOM 2209 C C . THR A 1 278 ? -6.857 0.185 19.175 1.00 96.19 278 THR A C 1
ATOM 2211 O O . THR A 1 278 ? -7.474 -0.374 20.084 1.00 96.19 278 THR A O 1
ATOM 2214 N N . PRO A 1 279 ? -7.200 1.431 18.789 1.00 96.06 279 PRO A N 1
ATOM 2215 C CA . PRO A 1 279 ? -8.227 2.196 19.489 1.00 96.06 279 PRO A CA 1
ATOM 2216 C C . PRO A 1 279 ? -9.618 1.600 19.284 1.00 96.06 279 PRO A C 1
ATOM 2218 O O . PRO A 1 279 ? -10.429 1.620 20.202 1.00 96.06 279 PRO A O 1
ATOM 2221 N N . ARG A 1 280 ? -9.902 0.998 18.120 1.00 96.06 280 ARG A N 1
ATOM 2222 C CA . ARG A 1 280 ? -11.166 0.282 17.899 1.00 96.06 280 ARG A CA 1
ATOM 2223 C C . ARG A 1 280 ? -11.305 -0.928 18.820 1.00 96.06 280 ARG A C 1
ATOM 2225 O O . ARG A 1 280 ? -12.412 -1.191 19.287 1.00 96.06 280 ARG A O 1
ATOM 2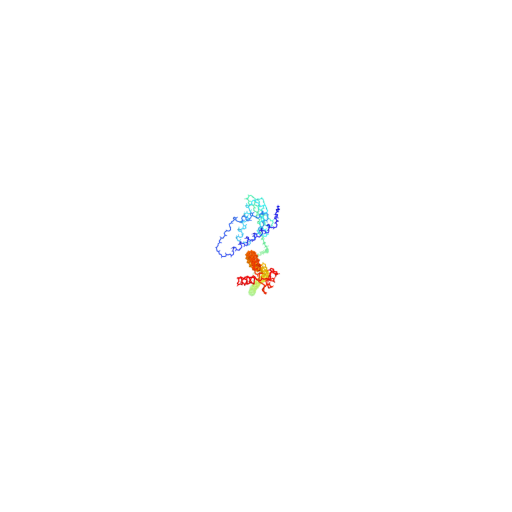232 N N . HIS A 1 281 ? -10.223 -1.661 19.077 1.00 95.00 281 HIS A N 1
ATOM 2233 C CA . HIS A 1 281 ? -10.222 -2.736 20.071 1.00 95.00 281 HIS A CA 1
ATOM 2234 C C . HIS A 1 281 ? -10.432 -2.192 21.486 1.00 95.00 281 HIS A C 1
ATOM 2236 O O . HIS A 1 281 ? -11.345 -2.657 22.163 1.00 95.00 281 HIS A O 1
ATOM 2242 N N . ALA A 1 282 ? -9.704 -1.143 21.874 1.00 95.56 282 ALA A N 1
ATOM 2243 C CA . ALA A 1 282 ? -9.877 -0.498 23.177 1.00 95.56 282 ALA A CA 1
ATOM 2244 C C . ALA A 1 282 ? -11.312 0.026 23.389 1.00 95.56 282 ALA A C 1
ATOM 2246 O O . ALA A 1 282 ? -11.899 -0.159 24.449 1.00 95.56 282 ALA A O 1
ATOM 2247 N N . VAL A 1 283 ? -11.932 0.622 22.364 1.00 96.19 283 VAL A N 1
ATOM 2248 C CA . VAL A 1 283 ? -13.333 1.070 22.425 1.00 96.19 283 VAL A CA 1
ATOM 2249 C C . VAL A 1 283 ? -14.288 -0.113 22.582 1.00 96.19 283 VAL A C 1
ATOM 2251 O O . VAL A 1 283 ? -15.222 -0.024 23.372 1.00 96.19 283 VAL A O 1
ATOM 2254 N N . LYS A 1 284 ? -14.071 -1.228 21.874 1.00 96.88 284 LYS A N 1
ATOM 2255 C CA . LYS A 1 284 ? -14.901 -2.434 22.043 1.00 96.88 284 LYS A CA 1
ATOM 2256 C C . LYS A 1 284 ? -14.812 -2.995 23.463 1.00 96.88 284 LYS A C 1
ATOM 2258 O O . LYS A 1 284 ? -15.843 -3.357 24.019 1.00 96.88 284 LYS A O 1
ATOM 2263 N N . GLU A 1 285 ? -13.612 -3.050 24.036 1.00 97.00 285 GLU A N 1
ATOM 2264 C CA . GLU A 1 285 ? -13.404 -3.494 25.419 1.00 97.00 285 GLU A CA 1
ATOM 2265 C C . GLU A 1 285 ? -14.079 -2.551 26.417 1.00 97.00 285 GLU A C 1
ATOM 2267 O O . GLU A 1 285 ? -14.829 -3.010 27.274 1.00 97.00 285 GLU A O 1
ATOM 2272 N N . ASN A 1 286 ? -13.917 -1.236 26.248 1.00 96.44 286 ASN A N 1
ATOM 2273 C CA . ASN A 1 286 ? -14.577 -0.243 27.097 1.00 96.44 286 ASN A CA 1
ATOM 2274 C C . ASN A 1 286 ? -16.109 -0.329 27.012 1.00 96.44 286 ASN A C 1
ATOM 2276 O O . ASN A 1 286 ? -16.785 -0.209 28.029 1.00 96.44 286 ASN A O 1
ATOM 2280 N N . VAL A 1 287 ? -16.675 -0.572 25.824 1.00 97.25 287 VAL A N 1
ATOM 2281 C CA . VAL A 1 287 ? -18.124 -0.780 25.659 1.00 97.25 287 VAL A CA 1
ATOM 2282 C C . VAL A 1 287 ? -18.579 -2.056 26.369 1.00 97.25 287 VAL A C 1
ATOM 2284 O O . VAL A 1 287 ? -19.619 -2.040 27.022 1.00 97.25 287 VAL A O 1
ATOM 2287 N N . ALA A 1 288 ? -17.809 -3.144 26.284 1.00 96.31 288 ALA A N 1
ATOM 2288 C CA . ALA A 1 288 ? -18.121 -4.377 27.003 1.00 96.31 288 ALA A CA 1
ATOM 2289 C C . ALA A 1 288 ? -18.089 -4.165 28.528 1.00 96.31 288 ALA A C 1
ATOM 2291 O O . ALA A 1 288 ? -19.039 -4.538 29.214 1.00 96.31 288 ALA A O 1
ATOM 2292 N N . GLN A 1 289 ? -17.064 -3.478 29.043 1.00 96.50 289 GLN A N 1
ATOM 2293 C CA . GLN A 1 289 ? -16.966 -3.111 30.461 1.00 96.50 289 GLN A CA 1
ATOM 2294 C C . GLN A 1 289 ? -18.120 -2.198 30.898 1.00 96.50 289 GLN A C 1
ATOM 2296 O O . GLN A 1 289 ? -18.702 -2.394 31.962 1.00 96.50 289 GLN A O 1
ATOM 2301 N N . GLN A 1 290 ? -18.506 -1.223 30.069 1.00 96.56 290 GLN A N 1
ATOM 2302 C CA . GLN A 1 290 ? -19.640 -0.345 30.358 1.00 96.56 290 GLN A CA 1
ATOM 2303 C C . GLN A 1 290 ? -20.963 -1.123 30.418 1.00 96.56 290 GLN A C 1
ATOM 2305 O O . GLN A 1 290 ? -21.802 -0.837 31.274 1.00 96.56 290 GLN A O 1
ATOM 2310 N N . GLN A 1 291 ? -21.165 -2.103 29.535 1.00 97.12 291 GLN A N 1
ATOM 2311 C CA . GLN A 1 291 ? -22.350 -2.965 29.560 1.00 97.12 291 GLN A CA 1
ATOM 2312 C C . GLN A 1 291 ? -22.393 -3.844 30.813 1.00 97.12 291 GLN A C 1
ATOM 2314 O O . GLN A 1 291 ? -23.460 -4.006 31.403 1.00 97.12 291 GLN A O 1
ATOM 2319 N N . GLU A 1 292 ? -21.248 -4.372 31.244 1.00 97.19 292 GLU A N 1
ATOM 2320 C CA . GLU A 1 292 ? -21.135 -5.155 32.475 1.00 97.19 292 GLU A CA 1
ATOM 2321 C C . GLU A 1 292 ? -21.427 -4.307 33.719 1.00 97.19 292 GLU A C 1
ATOM 2323 O O . GLU A 1 292 ? -22.257 -4.691 34.542 1.00 97.19 292 GLU A O 1
ATOM 2328 N N . LEU A 1 293 ? -20.846 -3.105 33.807 1.00 97.19 293 LEU A N 1
ATOM 2329 C CA . LEU A 1 293 ? -21.150 -2.147 34.874 1.00 97.19 293 LEU A CA 1
ATOM 2330 C C . LEU A 1 293 ? -22.629 -1.747 34.882 1.00 97.19 293 LEU A C 1
ATOM 2332 O O . LEU A 1 293 ? -23.235 -1.679 35.946 1.00 97.19 293 LEU A O 1
ATOM 2336 N N . SER A 1 294 ? -23.230 -1.524 33.710 1.00 97.62 294 SER A N 1
ATOM 2337 C CA . SER A 1 294 ? -24.658 -1.186 33.606 1.00 97.62 294 SER A CA 1
ATOM 2338 C C . SER A 1 294 ? -25.547 -2.332 34.095 1.00 97.62 294 SER A C 1
ATOM 2340 O O . SER A 1 294 ? -26.542 -2.088 34.771 1.00 97.62 294 SER A O 1
ATOM 2342 N N . ARG A 1 295 ? -25.178 -3.587 33.800 1.00 97.44 295 ARG A N 1
ATOM 2343 C CA . ARG A 1 295 ? -25.887 -4.764 34.318 1.00 97.44 295 ARG A CA 1
ATOM 2344 C C . ARG A 1 295 ? -25.749 -4.873 35.836 1.00 97.44 295 ARG A C 1
ATOM 2346 O O . ARG A 1 295 ? -26.751 -5.062 36.511 1.00 97.44 295 ARG A O 1
ATOM 2353 N N . SER A 1 296 ? -24.539 -4.703 36.366 1.00 97.44 296 SER A N 1
ATOM 2354 C CA . SER A 1 296 ? -24.297 -4.749 37.812 1.00 97.44 296 SER A CA 1
ATOM 2355 C C . SER A 1 296 ? -25.044 -3.638 38.562 1.00 97.44 296 SER A C 1
ATOM 2357 O O . SER A 1 296 ? -25.576 -3.889 39.640 1.00 97.44 296 SER A O 1
ATOM 2359 N N . LEU A 1 297 ? -25.138 -2.434 37.985 1.00 97.50 297 LEU A N 1
ATOM 2360 C CA . LEU A 1 297 ? -25.949 -1.350 38.542 1.00 97.50 297 LEU A CA 1
ATOM 2361 C C . LEU A 1 297 ? -27.440 -1.697 38.543 1.00 97.50 297 LEU A C 1
ATOM 2363 O O . LEU A 1 297 ? -28.083 -1.506 39.568 1.00 97.50 297 LEU A O 1
ATOM 2367 N N . GLN A 1 298 ? -27.970 -2.258 37.452 1.00 98.06 298 GLN A N 1
ATOM 2368 C CA . GLN A 1 298 ? -29.368 -2.695 37.400 1.00 98.06 298 GLN A CA 1
ATOM 2369 C C . GLN A 1 298 ? -29.666 -3.768 38.459 1.00 98.06 298 GLN A C 1
ATOM 2371 O O . GLN A 1 298 ? -30.665 -3.677 39.163 1.00 98.06 298 GLN A O 1
ATOM 2376 N N . GLU A 1 299 ? -28.784 -4.758 38.616 1.00 97.69 299 GLU A N 1
ATOM 2377 C CA . GLU A 1 299 ? -28.928 -5.800 39.640 1.00 97.69 299 GLU A CA 1
ATOM 2378 C C . GLU A 1 299 ? -28.899 -5.214 41.062 1.00 97.69 299 GLU A C 1
ATOM 2380 O O . GLU A 1 299 ? -29.682 -5.626 41.919 1.00 97.69 299 GLU A O 1
ATOM 2385 N N . ALA A 1 300 ? -28.031 -4.229 41.315 1.00 96.38 300 ALA A N 1
ATOM 2386 C CA . ALA A 1 300 ? -27.978 -3.531 42.596 1.00 96.38 300 ALA A CA 1
ATOM 2387 C C . ALA A 1 300 ? -29.235 -2.678 42.851 1.00 96.38 300 ALA A C 1
ATOM 2389 O O . ALA A 1 300 ? -29.725 -2.634 43.978 1.00 96.38 300 ALA A O 1
ATOM 2390 N N . GLU A 1 301 ? -29.775 -2.017 41.825 1.00 97.94 301 GLU A N 1
ATOM 2391 C CA . GLU A 1 301 ? -31.036 -1.273 41.914 1.00 97.94 301 GLU A CA 1
ATOM 2392 C C . GLU A 1 301 ? -32.219 -2.197 42.222 1.00 97.94 301 GLU A C 1
ATOM 2394 O O . GLU A 1 301 ? -33.009 -1.893 43.121 1.00 97.94 301 GLU A O 1
ATOM 2399 N N . ASP A 1 302 ? -32.312 -3.337 41.536 1.00 97.81 302 ASP A N 1
ATOM 2400 C CA . ASP A 1 302 ? -33.346 -4.347 41.770 1.00 97.81 302 ASP A CA 1
ATOM 2401 C C . ASP A 1 302 ? -33.263 -4.901 43.206 1.00 97.81 302 ASP A C 1
ATOM 2403 O O . ASP A 1 302 ? -34.284 -5.077 43.873 1.00 97.81 302 ASP A O 1
ATOM 2407 N N . GLU A 1 303 ? -32.054 -5.134 43.724 1.00 98.12 303 GLU A N 1
ATOM 2408 C CA . GLU A 1 303 ? -31.853 -5.602 45.099 1.00 98.12 303 GLU A CA 1
ATOM 2409 C C . GLU A 1 303 ? -32.236 -4.541 46.140 1.00 98.12 303 GLU A C 1
ATOM 2411 O O . GLU A 1 303 ? -32.905 -4.849 47.126 1.00 98.12 303 GLU A O 1
ATOM 2416 N N . VAL A 1 304 ? -31.900 -3.268 45.906 1.00 97.62 304 VAL A N 1
ATOM 2417 C CA . VAL A 1 304 ? -32.354 -2.165 46.769 1.00 97.62 304 VAL A CA 1
ATOM 2418 C C . VAL A 1 304 ? -33.880 -2.048 46.753 1.00 97.62 304 VAL A C 1
ATOM 2420 O O . VAL A 1 304 ? -34.480 -1.762 47.790 1.00 97.62 304 VAL A O 1
ATOM 2423 N N . GLN A 1 305 ? -34.534 -2.277 45.610 1.00 97.56 305 GLN A N 1
ATOM 2424 C CA . GLN A 1 305 ? -35.998 -2.304 45.543 1.00 97.56 305 GLN A CA 1
ATOM 2425 C C . GLN A 1 305 ? -36.589 -3.456 46.363 1.00 97.56 305 GLN A C 1
ATOM 2427 O O . GLN A 1 305 ? -37.553 -3.224 47.093 1.00 97.56 305 GLN A O 1
ATOM 2432 N N . ARG A 1 306 ? -35.993 -4.656 46.318 1.00 96.94 306 ARG A N 1
ATOM 2433 C CA . ARG A 1 306 ? -36.405 -5.779 47.181 1.00 96.94 306 ARG A CA 1
ATOM 2434 C C . ARG A 1 306 ? -36.244 -5.446 48.659 1.00 96.94 306 ARG A C 1
ATOM 2436 O O . ARG A 1 306 ? -37.203 -5.572 49.407 1.00 96.94 306 ARG A O 1
ATOM 2443 N N . GLN A 1 307 ? -35.089 -4.916 49.060 1.00 96.81 307 GLN A N 1
ATOM 2444 C CA . GLN A 1 307 ? -34.851 -4.514 50.450 1.00 96.81 307 GLN A CA 1
ATOM 2445 C C . GLN A 1 307 ? -35.837 -3.444 50.931 1.00 96.81 307 GLN A C 1
ATOM 2447 O O . GLN A 1 307 ? -36.246 -3.459 52.089 1.00 96.81 307 GLN A O 1
ATOM 2452 N N . ARG A 1 308 ? -36.244 -2.511 50.059 1.00 97.38 308 ARG A N 1
ATOM 2453 C CA . ARG A 1 308 ? -37.290 -1.529 50.385 1.00 97.38 308 ARG A CA 1
ATOM 2454 C C . ARG A 1 308 ? -38.650 -2.182 50.597 1.00 97.38 308 ARG A C 1
ATOM 2456 O O . ARG A 1 308 ? -39.352 -1.778 51.518 1.00 97.38 308 ARG A O 1
ATOM 2463 N N . GLN A 1 309 ? -39.007 -3.159 49.768 1.00 96.69 309 GLN A N 1
ATOM 2464 C CA . GLN A 1 309 ? -40.249 -3.907 49.934 1.00 96.69 309 GLN A CA 1
ATOM 2465 C C . GLN A 1 309 ? -40.239 -4.699 51.247 1.00 96.69 309 GLN A C 1
ATOM 2467 O O . GLN A 1 309 ? -41.184 -4.591 52.020 1.00 96.69 309 GLN A O 1
ATOM 2472 N N . ASP A 1 310 ? -39.142 -5.397 51.549 1.00 96.75 310 ASP A N 1
ATOM 2473 C CA . ASP A 1 310 ? -38.988 -6.150 52.799 1.00 96.75 310 ASP A CA 1
ATOM 2474 C C . ASP A 1 310 ? -39.075 -5.233 54.031 1.00 96.75 310 ASP A C 1
ATOM 2476 O O . ASP A 1 310 ? -39.696 -5.586 55.034 1.00 96.75 310 ASP A O 1
ATOM 2480 N N . LEU A 1 311 ? -38.478 -4.035 53.969 1.00 96.56 311 LEU A N 1
ATOM 2481 C CA . LEU A 1 311 ? -38.604 -3.027 55.027 1.00 96.56 311 LEU A CA 1
ATOM 2482 C C . LEU A 1 311 ? -40.054 -2.576 55.211 1.00 96.56 311 LEU A C 1
ATOM 2484 O O . LEU A 1 311 ? -40.511 -2.495 56.347 1.00 96.56 311 LEU A O 1
ATOM 2488 N N . GLN A 1 312 ? -40.779 -2.326 54.120 1.00 97.50 312 GLN A N 1
ATOM 2489 C CA . GLN A 1 312 ? -42.186 -1.937 54.178 1.00 97.50 312 GLN A CA 1
ATOM 2490 C C . GLN A 1 312 ? -43.064 -3.053 54.766 1.00 97.50 312 GLN A C 1
ATOM 2492 O O . GLN A 1 312 ? -43.957 -2.785 55.569 1.00 97.50 312 GLN A O 1
ATOM 2497 N N . ASP A 1 313 ? -42.799 -4.309 54.409 1.00 97.38 313 ASP A N 1
ATOM 2498 C CA . ASP A 1 313 ? -43.511 -5.461 54.962 1.00 97.38 313 ASP A CA 1
ATOM 2499 C C . ASP A 1 313 ? -43.224 -5.614 56.467 1.00 97.38 313 ASP A C 1
ATOM 2501 O O . ASP A 1 313 ? -44.151 -5.789 57.259 1.00 97.38 313 ASP A O 1
ATOM 2505 N N . MET A 1 314 ? -41.967 -5.436 56.892 1.00 95.75 314 MET A N 1
ATOM 2506 C CA . MET A 1 314 ? -41.607 -5.412 58.315 1.00 95.75 314 MET A CA 1
ATOM 2507 C C . MET A 1 314 ? -42.252 -4.244 59.075 1.00 95.75 314 MET A C 1
ATOM 2509 O O . MET A 1 314 ? -42.661 -4.421 60.222 1.00 95.75 314 MET A O 1
ATOM 2513 N N . GLU A 1 315 ? -42.354 -3.056 58.474 1.00 97.25 315 GLU A N 1
ATOM 2514 C CA . GLU A 1 315 ? -43.058 -1.910 59.066 1.00 97.25 315 GLU A CA 1
ATOM 2515 C C . GLU A 1 315 ? -44.543 -2.232 59.294 1.00 97.25 315 GLU A C 1
ATOM 2517 O O . GLU A 1 315 ? -45.049 -2.025 60.400 1.00 97.25 315 GLU A O 1
ATOM 2522 N N . ASN A 1 316 ? -45.212 -2.836 58.306 1.00 96.94 316 ASN A N 1
ATOM 2523 C CA . ASN A 1 316 ? -46.602 -3.288 58.433 1.00 96.94 316 ASN A CA 1
ATOM 2524 C C . ASN A 1 316 ? -46.769 -4.345 59.543 1.00 96.94 316 ASN A C 1
ATOM 2526 O O . ASN A 1 316 ? -47.728 -4.297 60.321 1.00 96.94 316 ASN A O 1
ATOM 2530 N N . ASP A 1 317 ? -45.832 -5.291 59.655 1.00 97.25 317 ASP A N 1
ATOM 2531 C CA . ASP A 1 317 ? -45.842 -6.306 60.714 1.00 97.25 317 ASP A CA 1
ATOM 2532 C C . ASP A 1 317 ? -45.645 -5.688 62.106 1.00 97.25 317 ASP A C 1
ATOM 2534 O O . ASP A 1 317 ? -46.322 -6.079 63.063 1.00 97.25 317 ASP A O 1
ATOM 2538 N N . ILE A 1 318 ? -44.757 -4.696 62.234 1.00 96.69 318 ILE A N 1
ATOM 2539 C CA . ILE A 1 318 ? -44.561 -3.939 63.478 1.00 96.69 318 ILE A CA 1
ATOM 2540 C C . ILE A 1 318 ? -45.845 -3.198 63.857 1.00 96.69 318 ILE A C 1
ATOM 2542 O O . ILE A 1 318 ? -46.241 -3.241 65.026 1.00 96.69 318 ILE A O 1
ATOM 2546 N N . GLU A 1 319 ? -46.517 -2.551 62.901 1.00 97.12 319 GLU A N 1
ATOM 2547 C CA . GLU A 1 319 ? -47.799 -1.884 63.141 1.00 97.12 319 GLU A CA 1
ATOM 2548 C C . GLU A 1 319 ? -48.853 -2.879 63.645 1.00 97.12 319 GLU A C 1
ATOM 2550 O O . GLU A 1 319 ? -49.430 -2.666 64.716 1.00 97.12 319 GLU A O 1
ATOM 2555 N N . ASN A 1 320 ? -49.023 -4.020 62.971 1.00 97.00 320 ASN A N 1
ATOM 2556 C CA . ASN A 1 320 ? -49.959 -5.074 63.374 1.00 97.00 320 ASN A CA 1
ATOM 2557 C C . ASN A 1 320 ? -49.636 -5.639 64.773 1.00 97.00 320 ASN A C 1
ATOM 2559 O O . ASN A 1 320 ? -50.515 -5.754 65.632 1.00 97.00 320 ASN A O 1
ATOM 2563 N N . LEU A 1 321 ? -48.365 -5.935 65.062 1.00 95.75 321 LEU A N 1
ATOM 2564 C CA . LEU A 1 321 ? -47.938 -6.378 66.393 1.00 95.75 321 LEU A CA 1
ATOM 2565 C C . LEU A 1 321 ? -48.185 -5.303 67.459 1.00 95.75 321 LEU A C 1
ATOM 2567 O O . LEU A 1 321 ? -48.573 -5.631 68.583 1.00 95.75 321 LEU A O 1
ATOM 2571 N N . SER A 1 322 ? -48.010 -4.023 67.125 1.00 96.38 322 SER A N 1
ATOM 2572 C CA . SER A 1 322 ? -48.299 -2.915 68.038 1.00 96.38 322 SER A CA 1
ATOM 2573 C C . SER A 1 322 ? -49.794 -2.829 68.375 1.00 96.38 322 SER A C 1
ATOM 2575 O O . SER A 1 322 ? -50.158 -2.625 69.540 1.00 96.38 322 SER A O 1
ATOM 2577 N N . GLU A 1 323 ? -50.674 -3.068 67.399 1.00 96.12 323 GLU A N 1
ATOM 2578 C CA . GLU A 1 323 ? -52.121 -3.145 67.601 1.00 96.12 323 GLU A CA 1
ATOM 2579 C C . GLU A 1 323 ? -52.503 -4.339 68.478 1.00 96.12 323 GLU A C 1
ATOM 2581 O O . GLU A 1 323 ? -53.257 -4.183 69.448 1.00 96.12 323 GLU A O 1
ATOM 2586 N N . GLN A 1 324 ? -51.937 -5.517 68.199 1.00 96.06 324 GLN A N 1
ATOM 2587 C CA . GLN A 1 324 ? -52.144 -6.724 69.003 1.00 96.06 324 GLN A CA 1
ATOM 2588 C C . GLN A 1 324 ? -51.690 -6.521 70.450 1.00 96.06 324 GLN A C 1
ATOM 2590 O O . GLN A 1 324 ? -52.413 -6.872 71.384 1.00 96.06 324 GLN A O 1
ATOM 2595 N N . LEU A 1 325 ? -50.533 -5.893 70.655 1.00 95.88 325 LEU A N 1
ATOM 2596 C CA . LEU A 1 325 ? -49.994 -5.606 71.980 1.00 95.88 325 LEU A CA 1
ATOM 2597 C C . LEU A 1 325 ? -50.868 -4.592 72.731 1.00 95.88 325 LEU A C 1
ATOM 2599 O O . LEU A 1 325 ? -51.142 -4.766 73.920 1.00 95.88 325 LEU A O 1
ATOM 2603 N N . ASN A 1 326 ? -51.372 -3.560 72.050 1.00 96.12 326 ASN A N 1
ATOM 2604 C CA . ASN A 1 326 ? -52.315 -2.607 72.635 1.00 96.12 326 ASN A CA 1
ATOM 2605 C C . ASN A 1 326 ? -53.649 -3.264 73.014 1.00 96.12 326 ASN A C 1
ATOM 2607 O O . ASN A 1 326 ? -54.203 -2.950 74.072 1.00 96.12 326 ASN A O 1
ATOM 2611 N N . LYS A 1 327 ? -54.151 -4.195 72.195 1.00 96.94 327 LYS A N 1
ATOM 2612 C CA . LYS A 1 327 ? -55.341 -4.995 72.508 1.00 96.94 327 LYS A CA 1
ATOM 2613 C C . LYS A 1 327 ? -55.103 -5.887 73.726 1.00 96.94 327 LYS A C 1
ATOM 2615 O O . LYS A 1 327 ? -55.851 -5.783 74.692 1.00 96.94 327 LYS A O 1
ATOM 2620 N N . ALA A 1 328 ? -54.009 -6.647 73.743 1.00 94.94 328 ALA A N 1
ATOM 2621 C CA . ALA A 1 328 ? -53.631 -7.490 74.876 1.00 94.94 328 ALA A CA 1
ATOM 2622 C C . ALA A 1 328 ? -53.464 -6.681 76.175 1.00 94.94 328 ALA A C 1
ATOM 2624 O O . ALA A 1 328 ? -53.911 -7.109 77.235 1.00 94.94 328 ALA A O 1
ATOM 2625 N N . ARG A 1 329 ? -52.892 -5.468 76.107 1.00 95.75 329 ARG A N 1
ATOM 2626 C CA . ARG A 1 329 ? -52.813 -4.548 77.256 1.00 95.75 329 ARG A CA 1
ATOM 2627 C C . ARG A 1 329 ? -54.189 -4.102 77.753 1.00 95.75 329 ARG A C 1
ATOM 2629 O O . ARG A 1 329 ? -54.377 -4.009 78.964 1.00 95.75 329 ARG A O 1
ATOM 2636 N N . LYS A 1 330 ? -55.138 -3.799 76.859 1.00 96.56 330 LYS A N 1
ATOM 2637 C CA . LYS A 1 330 ? -56.522 -3.459 77.243 1.00 96.56 330 LYS A CA 1
ATOM 2638 C C . LYS A 1 330 ? -57.222 -4.653 77.891 1.00 96.56 330 LYS A C 1
ATOM 2640 O O . LYS A 1 330 ? -57.835 -4.481 78.941 1.00 96.56 330 LYS A O 1
ATOM 2645 N N . ASP A 1 331 ? -57.075 -5.842 77.313 1.00 96.25 331 ASP A N 1
ATOM 2646 C CA . ASP A 1 331 ? -57.662 -7.077 77.839 1.00 96.25 331 ASP A CA 1
ATOM 2647 C C . ASP A 1 331 ? -57.083 -7.424 79.219 1.00 96.25 331 ASP A C 1
ATOM 2649 O O . ASP A 1 331 ? -57.834 -7.716 80.146 1.00 96.25 331 ASP A O 1
ATOM 2653 N N . ALA A 1 332 ? -55.766 -7.285 79.406 1.00 94.56 332 ALA A N 1
ATOM 2654 C CA . ALA A 1 332 ? -55.112 -7.476 80.699 1.00 94.56 332 ALA A CA 1
ATOM 2655 C C . ALA A 1 332 ? -55.588 -6.469 81.760 1.00 94.56 332 ALA A C 1
ATOM 2657 O O . ALA A 1 332 ? -55.802 -6.850 82.908 1.00 94.56 332 ALA A O 1
ATOM 2658 N N . ARG A 1 333 ? -55.797 -5.193 81.394 1.00 95.19 333 ARG A N 1
ATOM 2659 C CA . ARG A 1 333 ? -56.386 -4.194 82.308 1.00 95.19 333 ARG A CA 1
ATOM 2660 C C . ARG A 1 333 ? -57.804 -4.574 82.713 1.00 95.19 333 ARG A C 1
ATOM 2662 O O . ARG A 1 333 ? -58.112 -4.529 83.896 1.00 95.19 333 ARG A O 1
ATOM 2669 N N . LYS A 1 334 ? -58.634 -4.992 81.754 1.00 95.38 334 LYS A N 1
ATOM 2670 C CA . LYS A 1 334 ? -60.006 -5.435 82.021 1.00 95.38 334 LYS A CA 1
ATOM 2671 C C . LYS A 1 334 ? -60.036 -6.658 82.941 1.00 95.38 334 LYS A C 1
ATOM 2673 O O . LYS A 1 334 ? -60.785 -6.661 83.907 1.00 95.38 334 LYS A O 1
ATOM 2678 N N . LEU A 1 335 ? -59.180 -7.651 82.695 1.00 94.00 335 LEU A N 1
ATOM 2679 C CA . LEU A 1 335 ? -59.022 -8.800 83.592 1.00 94.00 335 LEU A CA 1
ATOM 2680 C C . LEU A 1 335 ? -58.544 -8.378 84.987 1.00 94.00 335 LEU A C 1
ATOM 2682 O O . LEU A 1 335 ? -59.018 -8.928 85.972 1.00 94.00 335 LEU A O 1
ATOM 2686 N N . GLY A 1 336 ? -57.650 -7.390 85.085 1.00 94.19 336 GLY A N 1
ATOM 2687 C CA . GLY A 1 336 ? -57.236 -6.808 86.363 1.00 94.19 336 GLY A CA 1
ATOM 2688 C C . GLY A 1 336 ? -58.385 -6.120 87.111 1.00 94.19 336 GLY A C 1
ATOM 2689 O O . GLY A 1 336 ? -58.542 -6.331 88.309 1.00 94.19 336 GLY A O 1
ATOM 2690 N N . GLU A 1 337 ? -59.220 -5.347 86.412 1.00 94.50 337 GLU A N 1
ATOM 2691 C CA . GLU A 1 337 ? -60.431 -4.728 86.975 1.00 94.50 337 GLU A CA 1
ATOM 2692 C C . GLU A 1 337 ? -61.456 -5.776 87.424 1.00 94.50 337 GLU A C 1
ATOM 2694 O O . GLU A 1 337 ? -62.037 -5.656 88.503 1.00 94.50 337 GLU A O 1
ATOM 2699 N N . ASP A 1 338 ? -61.683 -6.805 86.608 1.00 94.56 338 ASP A N 1
ATOM 2700 C CA . ASP A 1 338 ? -62.602 -7.895 86.926 1.00 94.56 338 ASP A CA 1
ATOM 2701 C C . ASP A 1 338 ? -62.081 -8.724 88.112 1.00 94.56 338 ASP A C 1
ATOM 2703 O O . ASP A 1 338 ? -62.859 -9.054 89.007 1.00 94.56 338 ASP A O 1
ATOM 2707 N N . ASN A 1 339 ? -60.769 -8.976 88.194 1.00 93.06 339 ASN A N 1
ATOM 2708 C CA . ASN A 1 339 ? -60.154 -9.636 89.346 1.00 93.06 339 ASN A CA 1
ATOM 2709 C C . ASN A 1 339 ? -60.279 -8.789 90.622 1.00 93.06 339 ASN A C 1
ATOM 2711 O O . ASN A 1 339 ? -60.667 -9.318 91.655 1.00 93.06 339 ASN A O 1
ATOM 2715 N N . ALA A 1 340 ? -60.059 -7.472 90.552 1.00 92.62 340 ALA A N 1
ATOM 2716 C CA . ALA A 1 340 ? -60.254 -6.578 91.697 1.00 92.62 340 ALA A CA 1
ATOM 2717 C C . ALA A 1 340 ? -61.719 -6.550 92.176 1.00 92.62 340 ALA A C 1
ATOM 2719 O O . ALA A 1 340 ? -61.983 -6.544 93.378 1.00 92.62 340 ALA A O 1
ATOM 2720 N N . LYS A 1 341 ? -62.693 -6.581 91.252 1.00 93.81 341 LYS A N 1
ATOM 2721 C CA . LYS A 1 341 ? -64.120 -6.718 91.600 1.00 93.81 341 LYS A CA 1
ATOM 2722 C C . LYS A 1 341 ? -64.413 -8.059 92.268 1.00 93.81 341 LYS A C 1
ATOM 2724 O O . LYS A 1 341 ? -65.166 -8.086 93.237 1.00 93.81 341 LYS A O 1
ATOM 2729 N N . LEU A 1 342 ? -63.847 -9.155 91.762 1.00 92.56 342 LEU A N 1
ATOM 2730 C CA . LEU A 1 342 ? -64.001 -10.483 92.360 1.00 92.56 342 LEU A CA 1
ATOM 2731 C C . LEU A 1 342 ? -63.361 -10.549 93.750 1.00 92.56 342 LEU A C 1
ATOM 2733 O O . LEU A 1 342 ? -63.988 -11.056 94.673 1.00 92.56 342 LEU A O 1
ATOM 2737 N N . GLU A 1 343 ? -62.168 -9.983 93.933 1.00 90.12 343 GLU A N 1
ATOM 2738 C CA . GLU A 1 343 ? -61.516 -9.855 95.240 1.00 90.12 343 GLU A CA 1
ATOM 2739 C C . GLU A 1 343 ? -62.372 -9.031 96.209 1.00 90.12 343 GLU A C 1
ATOM 2741 O O . GLU A 1 343 ? -62.577 -9.449 97.348 1.00 90.12 343 GLU A O 1
ATOM 2746 N N . GLN A 1 344 ? -62.946 -7.911 95.757 1.00 91.44 344 GLN A N 1
ATOM 2747 C CA . GLN A 1 344 ? -63.865 -7.100 96.558 1.00 91.44 344 GLN A CA 1
ATOM 2748 C C . GLN A 1 344 ? -65.137 -7.875 96.938 1.00 91.44 344 GLN A C 1
ATOM 2750 O O . GLN A 1 344 ? -65.578 -7.813 98.086 1.00 91.44 344 GLN A O 1
ATOM 2755 N N . GLN A 1 345 ? -65.728 -8.621 95.998 1.00 91.44 345 GLN A N 1
ATOM 2756 C CA . GLN A 1 345 ? -66.880 -9.489 96.262 1.00 91.44 345 GLN A CA 1
ATOM 2757 C C . GLN A 1 345 ? -66.532 -10.604 97.253 1.00 91.44 345 GLN A C 1
ATOM 2759 O O . GLN A 1 345 ? -67.328 -10.889 98.146 1.00 91.44 345 GLN A O 1
ATOM 2764 N N . LEU A 1 346 ? -65.343 -11.198 97.134 1.00 87.81 346 LEU A N 1
ATOM 2765 C CA . LEU A 1 346 ? -64.845 -12.225 98.042 1.00 87.81 346 LEU A CA 1
ATOM 2766 C C . LEU A 1 346 ? -64.666 -11.677 99.461 1.00 87.81 346 LEU A C 1
ATOM 2768 O O . LEU A 1 346 ? -65.161 -12.291 100.401 1.00 87.81 346 LEU A O 1
ATOM 2772 N N . HIS A 1 347 ? -64.038 -10.507 99.615 1.00 87.00 347 HIS A N 1
ATOM 2773 C CA . HIS A 1 347 ? -63.894 -9.843 100.916 1.00 87.00 347 HIS A CA 1
ATOM 2774 C C . HIS A 1 347 ? -65.263 -9.487 101.506 1.00 87.00 347 HIS A C 1
ATOM 2776 O O . HIS A 1 347 ? -65.512 -9.725 102.686 1.00 87.00 347 HIS A O 1
ATOM 2782 N N . GLY A 1 348 ? -66.188 -8.981 100.682 1.00 88.50 348 GLY A N 1
ATOM 2783 C CA . GLY A 1 348 ? -67.572 -8.740 101.091 1.00 88.50 348 GLY A CA 1
ATOM 2784 C C . GLY A 1 348 ? -68.270 -10.011 101.590 1.00 88.50 348 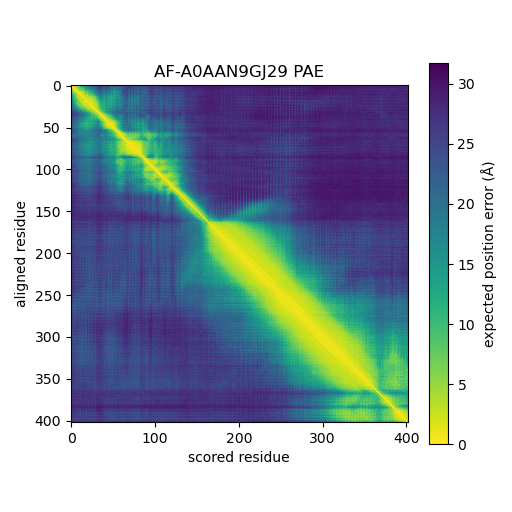GLY A C 1
ATOM 2785 O O . GLY A 1 348 ? -68.927 -9.986 102.629 1.00 88.50 348 GLY A O 1
ATOM 2786 N N . ALA A 1 349 ? -68.081 -11.140 100.902 1.00 84.38 349 ALA A N 1
ATOM 2787 C CA . ALA A 1 349 ? -68.609 -12.437 101.317 1.00 84.38 349 ALA A CA 1
ATOM 2788 C C . ALA A 1 349 ? -67.941 -12.968 102.600 1.00 84.38 349 ALA A C 1
ATOM 2790 O O . ALA A 1 349 ? -68.633 -13.503 103.463 1.00 84.38 349 ALA A O 1
ATOM 2791 N N . GLN A 1 350 ? -66.624 -12.798 102.758 1.00 83.06 350 GLN A N 1
ATOM 2792 C CA . GLN A 1 350 ? -65.891 -13.154 103.979 1.00 83.06 350 GLN A CA 1
ATOM 2793 C C . GLN A 1 350 ? -66.371 -12.336 105.184 1.00 83.06 350 GLN A C 1
ATOM 2795 O O . GLN A 1 350 ? -66.605 -12.916 106.244 1.00 83.06 350 GLN A O 1
ATOM 2800 N N . HIS A 1 351 ? -66.573 -11.023 105.027 1.00 83.69 351 HIS A N 1
ATOM 2801 C CA . HIS A 1 351 ? -67.159 -10.176 106.070 1.00 83.69 351 HIS A CA 1
ATOM 2802 C C . HIS A 1 351 ? -68.575 -10.626 106.431 1.00 83.69 351 HIS A C 1
ATOM 2804 O O . HIS A 1 351 ? -68.836 -10.887 107.600 1.00 83.69 351 HIS A O 1
ATOM 2810 N N . ALA A 1 352 ? -69.455 -10.830 105.444 1.00 83.31 352 ALA A N 1
ATOM 2811 C CA . ALA A 1 352 ? -70.812 -11.316 105.697 1.00 83.31 352 ALA A CA 1
ATOM 2812 C C . ALA A 1 352 ? -70.827 -12.688 106.400 1.00 83.31 352 ALA A C 1
ATOM 2814 O O . ALA A 1 352 ? -71.636 -12.924 107.297 1.00 83.31 352 ALA A O 1
ATOM 2815 N N . ALA A 1 353 ? -69.921 -13.599 106.028 1.00 80.06 353 ALA A N 1
ATOM 2816 C CA . ALA A 1 353 ? -69.767 -14.888 106.697 1.00 80.06 353 ALA A CA 1
ATOM 2817 C C . ALA A 1 353 ? -69.307 -14.727 108.151 1.00 80.06 353 ALA A C 1
ATOM 2819 O O . ALA A 1 353 ? -69.864 -15.379 109.032 1.00 80.06 353 ALA A O 1
ATOM 2820 N N . ARG A 1 354 ? -68.338 -13.845 108.425 1.00 79.44 354 ARG A N 1
ATOM 2821 C CA . ARG A 1 354 ? -67.904 -13.535 109.795 1.00 79.44 354 ARG A CA 1
ATOM 2822 C C . ARG A 1 354 ? -69.011 -12.896 110.626 1.00 79.44 354 ARG A C 1
ATOM 2824 O O . ARG A 1 354 ? -69.188 -13.313 111.764 1.00 79.44 354 ARG A O 1
ATOM 2831 N N . ASP A 1 355 ? -69.780 -11.968 110.063 1.00 81.56 355 ASP A N 1
ATOM 2832 C CA . ASP A 1 355 ? -70.940 -11.371 110.733 1.00 81.56 355 ASP A CA 1
ATOM 2833 C C . ASP A 1 355 ? -71.980 -12.446 111.085 1.00 81.56 355 ASP A C 1
ATOM 2835 O O . ASP A 1 355 ? -72.505 -12.470 112.197 1.00 81.56 355 ASP A O 1
ATOM 2839 N N . MET A 1 356 ? -72.229 -13.406 110.183 1.00 79.31 356 MET A N 1
ATOM 2840 C CA . MET A 1 356 ? -73.076 -14.567 110.479 1.00 79.31 356 MET A CA 1
ATOM 2841 C C . MET A 1 356 ? -72.491 -15.455 111.586 1.00 79.31 356 MET A C 1
ATOM 2843 O O . MET A 1 356 ? -73.239 -15.867 112.471 1.00 79.31 356 MET A O 1
ATOM 2847 N N . VAL A 1 357 ? -71.180 -15.736 111.582 1.00 77.25 357 VAL A N 1
ATOM 2848 C CA . VAL A 1 357 ? -70.515 -16.462 112.682 1.00 77.25 357 VAL A CA 1
ATOM 2849 C C . VAL A 1 357 ? -70.671 -15.702 113.998 1.00 77.25 357 VAL A C 1
ATOM 2851 O O . VAL A 1 357 ? -71.001 -16.328 114.997 1.00 77.25 357 VAL A O 1
ATOM 2854 N N . ALA A 1 358 ? -70.483 -14.379 114.011 1.00 74.50 358 ALA A N 1
ATOM 2855 C CA . ALA A 1 358 ? -70.631 -13.542 115.200 1.00 74.50 358 ALA A CA 1
ATOM 2856 C C . ALA A 1 358 ? -72.067 -13.576 115.747 1.00 74.50 358 ALA A C 1
ATOM 2858 O O . ALA A 1 358 ? -72.262 -13.826 116.933 1.00 74.50 358 ALA A O 1
ATOM 2859 N N . LEU A 1 359 ? -73.078 -13.425 114.883 1.00 76.94 359 LEU A N 1
ATOM 2860 C CA . LEU A 1 359 ? -74.490 -13.518 115.272 1.00 76.94 359 LEU A CA 1
ATOM 2861 C C . LEU A 1 359 ? -74.864 -14.915 115.795 1.00 76.94 359 LEU A C 1
ATOM 2863 O O . LEU A 1 359 ? -75.597 -15.040 116.778 1.00 76.94 359 LEU A O 1
ATOM 2867 N N . LEU 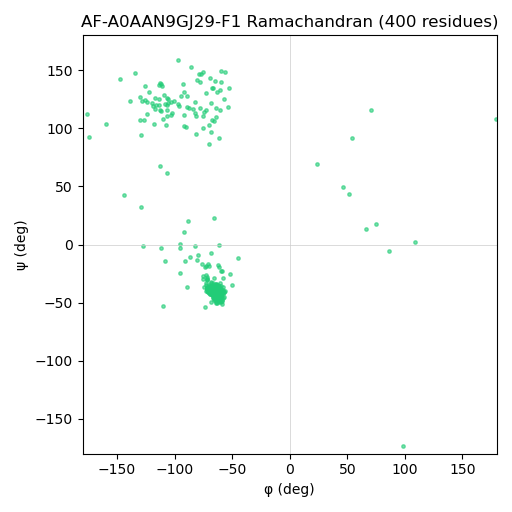A 1 360 ? -74.369 -15.982 115.158 1.00 70.19 360 LEU A N 1
ATOM 2868 C CA . LEU A 1 360 ? -74.569 -17.357 115.630 1.00 70.19 360 LEU A CA 1
ATOM 2869 C C . LEU A 1 360 ? -73.831 -17.612 116.951 1.00 70.19 360 LEU A C 1
ATOM 2871 O O . LEU A 1 360 ? -74.366 -18.287 117.829 1.00 70.19 360 LEU A O 1
ATOM 2875 N N . TYR A 1 361 ? -72.642 -17.032 117.119 1.00 68.62 361 TYR A N 1
ATOM 2876 C CA . TYR A 1 361 ? -71.858 -17.091 118.345 1.00 68.62 361 TYR A CA 1
ATOM 2877 C C . TYR A 1 361 ? -72.589 -16.413 119.508 1.00 68.62 361 TYR A C 1
ATOM 2879 O O . TYR A 1 361 ? -72.797 -17.058 120.535 1.00 68.62 361 TYR A O 1
ATOM 2887 N N . GLU A 1 362 ? -73.076 -15.180 119.324 1.00 67.56 362 GLU A N 1
ATOM 2888 C CA . GLU A 1 362 ? -73.892 -14.452 120.309 1.00 67.56 362 GLU A CA 1
ATOM 2889 C C . GLU A 1 362 ? -75.163 -15.225 120.689 1.00 67.56 362 GLU A C 1
ATOM 2891 O O . GLU A 1 362 ? -75.551 -15.257 121.856 1.00 67.56 362 GLU A O 1
ATOM 2896 N N . ARG A 1 363 ? -75.781 -15.923 119.727 1.00 63.19 363 ARG A N 1
ATOM 2897 C CA . ARG A 1 363 ? -76.945 -16.790 119.971 1.00 63.19 363 ARG A CA 1
ATOM 2898 C C . ARG A 1 363 ? -76.600 -18.085 120.723 1.00 63.19 363 ARG A C 1
ATOM 2900 O O . ARG A 1 363 ? -77.448 -18.602 121.448 1.00 63.19 363 ARG A O 1
ATOM 2907 N N . SER A 1 364 ? -75.382 -18.607 120.568 1.00 57.00 364 SER A N 1
ATOM 2908 C CA . SER A 1 364 ? -74.891 -19.839 121.212 1.00 57.00 364 SER A CA 1
ATOM 2909 C C . SER A 1 364 ? -74.203 -19.626 122.568 1.00 57.00 364 SER A C 1
ATOM 2911 O O . SER A 1 364 ? -74.058 -20.582 123.327 1.00 57.00 364 SER A O 1
ATOM 2913 N N . ALA A 1 365 ? -73.838 -18.383 122.912 1.00 52.72 365 ALA A N 1
ATOM 2914 C CA . ALA A 1 365 ? -73.131 -18.002 124.142 1.00 52.72 365 ALA A CA 1
ATOM 2915 C C . ALA A 1 365 ? -73.894 -18.311 125.454 1.00 52.72 365 ALA A C 1
ATOM 2917 O O . ALA A 1 365 ? -73.375 -18.074 126.541 1.00 52.72 365 ALA A O 1
ATOM 2918 N N . GLY A 1 366 ? -75.102 -18.879 125.372 1.00 54.06 366 GLY A N 1
ATOM 2919 C CA . GLY A 1 366 ? -75.804 -19.486 126.505 1.00 54.06 366 GLY A CA 1
ATOM 2920 C C . GLY A 1 366 ? -75.347 -20.909 126.871 1.00 54.06 366 GLY A C 1
ATOM 2921 O O . GLY A 1 366 ? -75.768 -21.408 127.909 1.00 54.06 366 GLY A O 1
ATOM 2922 N N . ASN A 1 367 ? -74.507 -21.569 126.061 1.00 51.00 367 ASN A N 1
ATOM 2923 C CA . ASN A 1 367 ? -73.997 -22.923 126.311 1.00 51.00 367 ASN A CA 1
ATOM 2924 C C . ASN A 1 367 ? -72.463 -22.914 126.462 1.00 51.00 367 ASN A C 1
ATOM 2926 O O . ASN A 1 367 ? -71.723 -22.843 125.482 1.00 51.00 367 ASN A O 1
ATOM 2930 N N . GLU A 1 368 ? -71.974 -23.017 127.699 1.00 46.81 368 GLU A N 1
ATOM 2931 C CA . GLU A 1 368 ? -70.545 -23.102 128.029 1.00 46.81 368 GLU A CA 1
ATOM 2932 C C . GLU A 1 368 ? -69.947 -24.454 127.586 1.00 46.81 368 GLU A C 1
ATOM 2934 O O . GLU A 1 368 ? -69.879 -25.422 128.343 1.00 46.81 368 GLU A O 1
ATOM 2939 N N . GLY A 1 369 ? -69.512 -24.543 126.329 1.00 51.09 369 GLY A N 1
ATOM 2940 C CA . GLY A 1 369 ? -68.816 -25.705 125.777 1.00 51.09 369 GLY A CA 1
ATOM 2941 C C . GLY A 1 369 ? -67.583 -25.301 124.971 1.00 51.09 369 GLY A C 1
ATOM 2942 O O . GLY A 1 369 ? -67.568 -24.259 124.325 1.00 51.09 369 GLY A O 1
ATOM 2943 N N . LYS A 1 370 ? -66.546 -26.149 124.988 1.00 55.00 370 LYS A N 1
ATOM 2944 C CA . LYS A 1 370 ? -65.181 -25.964 124.434 1.00 55.00 370 LYS A CA 1
ATOM 2945 C C . LYS A 1 370 ? -65.041 -25.358 123.017 1.00 55.00 370 LYS A C 1
ATOM 2947 O O . LYS A 1 370 ? -63.932 -24.974 122.668 1.00 55.00 370 LYS A O 1
ATOM 2952 N N . GLY A 1 371 ? -66.109 -25.225 122.228 1.00 56.72 371 GLY A N 1
ATOM 2953 C CA . GLY A 1 371 ? -66.085 -24.587 120.902 1.00 56.72 371 GLY A CA 1
ATOM 2954 C C . GLY A 1 371 ? -65.896 -23.062 120.916 1.00 56.72 371 GLY A C 1
ATOM 2955 O O . GLY A 1 371 ? -65.517 -22.484 119.900 1.00 56.72 371 GLY A O 1
ATOM 2956 N N . ALA A 1 372 ? -66.099 -22.393 122.058 1.00 57.50 372 ALA A N 1
ATOM 2957 C CA . ALA A 1 372 ? -66.042 -20.931 122.124 1.00 57.50 372 ALA A CA 1
ATOM 2958 C C . ALA A 1 372 ? -64.633 -20.331 121.911 1.00 57.50 372 ALA A C 1
ATOM 2960 O O . ALA A 1 372 ? -64.474 -19.257 121.325 1.00 57.50 372 ALA A O 1
ATOM 2961 N N . ALA A 1 373 ? -63.589 -21.047 122.337 1.00 59.91 373 ALA A N 1
ATOM 2962 C CA . ALA A 1 373 ? -62.207 -20.579 122.233 1.00 59.91 373 ALA A CA 1
ATOM 2963 C C . ALA A 1 373 ? -61.674 -20.595 120.786 1.00 59.91 373 ALA A C 1
ATOM 2965 O O . ALA A 1 373 ? -60.956 -19.676 120.390 1.00 59.91 373 ALA A O 1
ATOM 2966 N N . GLU A 1 374 ? -62.058 -21.592 119.982 1.00 61.34 374 GLU A N 1
ATOM 2967 C CA . GLU A 1 374 ? -61.654 -21.696 118.571 1.00 61.34 374 GLU A CA 1
ATOM 2968 C C . GLU A 1 374 ? -62.354 -20.639 117.704 1.00 61.34 374 GLU A C 1
ATOM 2970 O O . GLU A 1 374 ? -61.724 -20.013 116.852 1.00 61.34 374 GLU A O 1
ATOM 2975 N N . LEU A 1 375 ? -63.631 -20.352 117.980 1.00 62.03 375 LEU A N 1
ATOM 2976 C CA . LEU A 1 375 ? -64.389 -19.303 117.288 1.00 62.03 375 LEU A CA 1
ATOM 2977 C C . LEU A 1 375 ? -63.828 -17.904 117.559 1.00 62.03 375 LEU A C 1
ATOM 2979 O O . LEU A 1 375 ? -63.702 -17.097 116.641 1.00 62.03 375 LEU A O 1
ATOM 2983 N N . THR A 1 376 ? -63.396 -17.645 118.793 1.00 64.25 376 THR A N 1
ATOM 2984 C CA . THR A 1 376 ? -62.772 -16.368 119.163 1.00 64.25 376 THR A CA 1
ATOM 2985 C C . THR A 1 376 ? -61.410 -16.170 118.476 1.00 64.25 376 THR A C 1
ATOM 2987 O O . THR A 1 376 ? -61.055 -15.046 118.125 1.00 64.25 376 THR A O 1
ATOM 2990 N N . GLN A 1 377 ? -60.643 -17.239 118.229 1.00 66.19 377 GLN A N 1
ATOM 2991 C CA . GLN A 1 377 ? -59.402 -17.153 117.443 1.00 66.19 377 GLN A CA 1
ATOM 2992 C C . GLN A 1 377 ? -59.668 -16.900 115.952 1.00 66.19 377 GLN A C 1
ATOM 2994 O O . GLN A 1 377 ? -58.937 -16.135 115.328 1.00 66.19 377 GLN A O 1
ATOM 2999 N N . LEU A 1 378 ? -60.732 -17.482 115.392 1.00 62.88 378 LEU A N 1
ATOM 3000 C CA . LEU A 1 378 ? -61.125 -17.294 113.989 1.00 62.88 378 LEU A CA 1
ATOM 3001 C C . LEU A 1 378 ? -61.664 -15.883 113.697 1.00 62.88 378 LEU A C 1
ATOM 3003 O O . LEU A 1 378 ? -61.411 -15.339 112.623 1.00 62.88 378 LEU A O 1
ATOM 3007 N N . LEU A 1 379 ? -62.376 -15.283 114.655 1.00 62.62 379 LEU A N 1
ATOM 3008 C CA . LEU A 1 379 ? -62.894 -13.911 114.571 1.00 62.62 379 LEU A CA 1
ATOM 3009 C C . LEU A 1 379 ? -61.802 -12.836 114.693 1.00 62.62 379 LEU A C 1
ATOM 3011 O O . LEU A 1 379 ? -61.953 -11.762 114.122 1.00 62.62 379 LEU A O 1
ATOM 3015 N N . ASN A 1 380 ? -60.700 -13.127 115.392 1.00 67.56 380 ASN A N 1
ATOM 3016 C CA . ASN A 1 380 ? -59.596 -12.181 115.610 1.00 67.56 380 ASN A CA 1
ATOM 3017 C C . ASN A 1 380 ? -58.437 -12.321 114.608 1.00 67.56 380 ASN A C 1
ATOM 3019 O O . ASN A 1 380 ? -57.465 -11.569 114.684 1.00 67.56 380 ASN A O 1
ATOM 3023 N N . ALA A 1 381 ? -58.502 -13.287 113.693 1.00 65.06 381 ALA A N 1
ATOM 3024 C CA . ALA A 1 381 ? -57.482 -13.467 112.671 1.00 65.06 381 ALA A CA 1
ATOM 3025 C C . ALA A 1 381 ? -57.646 -12.438 111.531 1.00 65.06 381 ALA A C 1
ATOM 3027 O O . ALA A 1 381 ? -58.780 -12.169 111.116 1.00 65.06 381 ALA A O 1
ATOM 3028 N N . PRO A 1 382 ? -56.539 -11.877 111.005 1.00 64.44 382 PRO A N 1
ATOM 3029 C CA . PRO A 1 382 ? -56.574 -10.822 109.994 1.00 64.44 382 PRO A CA 1
ATOM 3030 C C . PRO A 1 382 ? -57.293 -11.268 108.710 1.00 64.44 382 PRO A C 1
ATOM 3032 O O . PRO A 1 382 ? -57.274 -12.443 108.338 1.00 64.44 382 PRO A O 1
ATOM 3035 N N . ASP A 1 383 ? -57.927 -10.314 108.019 1.00 58.69 383 ASP A N 1
ATOM 3036 C CA . ASP A 1 383 ? -58.773 -10.523 106.828 1.00 58.69 383 ASP A CA 1
ATOM 3037 C C . ASP A 1 383 ? -58.116 -11.350 105.711 1.00 58.69 383 ASP A C 1
ATOM 3039 O O . ASP A 1 383 ? -58.803 -12.044 104.967 1.00 58.69 383 ASP A O 1
ATOM 3043 N N . THR A 1 384 ? -56.787 -11.356 105.634 1.00 56.16 384 THR A N 1
ATOM 3044 C CA . THR A 1 384 ? -56.020 -11.986 104.555 1.00 56.16 384 THR A CA 1
ATOM 3045 C C . THR A 1 384 ? -55.700 -13.470 104.751 1.00 56.16 384 THR A C 1
ATOM 3047 O O . THR A 1 384 ? -55.229 -14.101 103.809 1.00 56.16 384 THR A O 1
ATOM 3050 N N . GLU A 1 385 ? -55.914 -14.056 105.934 1.00 55.50 385 GLU A N 1
ATOM 3051 C CA . GLU A 1 385 ? -55.355 -15.388 106.253 1.00 55.50 385 GLU A CA 1
ATOM 3052 C C . GLU A 1 385 ? -56.380 -16.518 106.395 1.00 55.50 385 GLU A C 1
ATOM 3054 O O . GLU A 1 385 ? -56.001 -17.682 106.558 1.00 55.50 385 GLU A O 1
ATOM 3059 N N . LEU A 1 386 ? -57.677 -16.221 106.287 1.00 62.16 386 LEU A N 1
ATOM 3060 C CA . LEU A 1 386 ? -58.716 -17.235 106.423 1.00 62.16 386 LEU A CA 1
ATOM 3061 C C . LEU A 1 386 ? -59.428 -17.532 105.101 1.00 62.16 386 LEU A C 1
ATOM 3063 O O . LEU A 1 386 ? -60.227 -16.716 104.634 1.00 62.16 386 LEU A O 1
ATOM 3067 N N . PRO A 1 387 ? -59.187 -18.714 104.493 1.00 73.56 387 PRO A N 1
ATOM 3068 C CA . PRO A 1 387 ? -59.906 -19.099 103.290 1.00 73.56 387 PRO A CA 1
ATOM 3069 C C . PRO A 1 387 ? -61.403 -19.166 103.601 1.00 73.56 387 PRO A C 1
ATOM 3071 O O . PRO A 1 387 ? -61.805 -19.753 104.611 1.00 73.56 387 PRO A O 1
ATOM 3074 N N . LEU A 1 388 ? -62.217 -18.562 102.727 1.00 72.69 388 LEU A N 1
ATOM 3075 C CA . LEU A 1 388 ? -63.677 -18.499 102.856 1.00 72.69 388 LEU A CA 1
ATOM 3076 C C . LEU A 1 388 ? -64.282 -19.886 103.131 1.00 72.69 388 LEU A C 1
ATOM 3078 O O . LEU A 1 388 ? -65.201 -20.004 103.934 1.00 72.69 388 LEU A O 1
ATOM 3082 N N . ASP A 1 389 ? -63.701 -20.939 102.554 1.00 76.69 389 ASP A N 1
ATOM 3083 C CA . ASP A 1 389 ? -64.104 -22.330 102.772 1.00 76.69 389 ASP A CA 1
ATOM 3084 C C . ASP A 1 389 ? -64.080 -22.741 104.252 1.00 76.69 389 ASP A C 1
ATOM 3086 O O . ASP A 1 389 ? -64.994 -23.420 104.716 1.00 76.69 389 ASP A O 1
ATOM 3090 N N . LYS A 1 390 ? -63.078 -22.300 105.026 1.00 75.62 390 LYS A N 1
ATOM 3091 C CA . LYS A 1 390 ? -62.999 -22.586 106.470 1.00 75.62 390 LYS A CA 1
ATOM 3092 C C . LYS A 1 390 ? -64.039 -21.794 107.261 1.00 75.62 390 LYS A C 1
ATOM 3094 O O . LYS A 1 390 ? -64.644 -22.342 108.178 1.00 75.62 390 LYS A O 1
ATOM 3099 N N . LEU A 1 391 ? -64.287 -20.536 106.886 1.00 69.19 391 LEU A N 1
ATOM 3100 C CA . LEU A 1 391 ? -65.341 -19.717 107.500 1.00 69.19 391 LEU A CA 1
ATOM 3101 C C . LEU A 1 391 ? -66.728 -20.321 107.249 1.00 69.19 391 LEU A C 1
ATOM 3103 O O . LEU A 1 391 ? -67.512 -20.475 108.183 1.00 69.19 391 LEU A O 1
ATOM 3107 N N . LEU A 1 392 ? -67.009 -20.730 106.010 1.00 74.19 392 LEU A N 1
ATOM 3108 C CA . LEU A 1 392 ? -68.257 -21.395 105.642 1.00 74.19 392 LEU A CA 1
ATOM 3109 C C . LEU A 1 392 ? -68.418 -22.743 106.355 1.00 74.19 392 LEU A C 1
ATOM 3111 O O . LEU A 1 392 ? -69.509 -23.037 106.842 1.00 74.19 392 LEU A O 1
ATOM 3115 N N . GLN A 1 393 ? -67.354 -23.541 106.490 1.00 77.94 393 GLN A N 1
ATOM 3116 C CA . GLN A 1 393 ? -67.384 -24.778 107.282 1.00 77.94 393 GLN A CA 1
ATOM 3117 C C . GLN A 1 393 ? -67.761 -24.520 108.748 1.00 77.94 393 GLN A C 1
ATOM 3119 O O . GLN A 1 393 ? -68.588 -25.251 109.291 1.00 77.94 393 GLN A O 1
ATOM 3124 N N . CYS A 1 394 ? -67.237 -23.459 109.370 1.00 69.25 394 CYS A N 1
ATOM 3125 C CA . CYS A 1 394 ? -67.606 -23.070 110.734 1.00 69.25 394 CYS A CA 1
ATOM 3126 C C . CYS A 1 394 ? -69.066 -22.607 110.847 1.00 69.25 394 CYS A C 1
ATOM 3128 O O . CYS A 1 394 ? -69.765 -23.056 111.754 1.00 69.25 394 CYS A O 1
ATOM 3130 N N . VAL A 1 395 ? -69.555 -21.769 109.921 1.00 69.50 395 VAL A N 1
ATOM 3131 C CA . VAL A 1 395 ? -70.981 -21.374 109.867 1.00 69.50 395 VAL A CA 1
ATOM 3132 C C . VAL A 1 395 ? -71.874 -22.610 109.750 1.00 69.50 395 VAL A C 1
ATOM 3134 O O . VAL A 1 395 ? -72.861 -22.737 110.469 1.00 69.50 395 VAL A O 1
ATOM 3137 N N . THR A 1 396 ? -71.508 -23.548 108.873 1.00 74.38 396 THR A N 1
ATOM 3138 C CA . THR A 1 396 ? -72.278 -24.776 108.635 1.00 74.38 396 THR A CA 1
ATOM 3139 C C . THR A 1 396 ? -72.283 -25.680 109.871 1.00 74.38 396 THR A C 1
ATOM 3141 O O . THR A 1 396 ? -73.332 -26.198 110.243 1.00 74.38 396 THR A O 1
ATOM 3144 N N . ALA A 1 397 ? -71.139 -25.834 110.546 1.00 70.19 397 ALA A N 1
ATOM 3145 C CA . ALA A 1 397 ? -71.032 -26.597 111.789 1.00 70.19 397 ALA A CA 1
ATOM 3146 C C . ALA A 1 397 ? -71.865 -25.978 112.925 1.00 70.19 397 ALA A C 1
ATOM 3148 O O . ALA A 1 397 ? -72.531 -26.707 113.657 1.00 70.19 397 ALA A O 1
ATOM 3149 N N . LEU A 1 398 ? -71.884 -24.644 113.036 1.00 65.88 398 LEU A N 1
ATOM 3150 C CA . LEU A 1 398 ? -72.709 -23.924 114.010 1.00 65.88 398 LEU A CA 1
ATOM 3151 C C . LEU A 1 398 ? -74.209 -24.079 113.729 1.00 65.88 398 LEU A C 1
ATOM 3153 O O . LEU A 1 398 ? -74.964 -24.359 114.653 1.00 65.88 398 LEU A O 1
ATOM 3157 N N . LEU A 1 399 ? -74.631 -23.964 112.466 1.00 66.94 399 LEU A N 1
ATOM 3158 C CA . LEU A 1 399 ? -76.029 -24.161 112.057 1.00 66.94 399 LEU A CA 1
ATOM 3159 C C . LEU A 1 399 ? -76.521 -25.604 112.243 1.00 66.94 399 LEU A C 1
ATOM 3161 O O . LEU A 1 399 ? -77.710 -25.816 112.439 1.00 66.94 399 LEU A O 1
ATOM 3165 N N . LEU A 1 400 ? -75.630 -26.597 112.163 1.00 70.38 400 LEU A N 1
ATOM 3166 C CA . LEU A 1 400 ? -75.950 -28.009 112.407 1.00 70.38 400 LEU A CA 1
ATOM 3167 C C . LEU A 1 400 ? -75.995 -28.373 113.903 1.00 70.38 400 LEU A C 1
ATOM 3169 O O . LEU A 1 400 ? -76.416 -29.479 114.240 1.00 70.38 400 LEU A O 1
ATOM 3173 N N . HIS A 1 401 ? -75.495 -27.509 114.791 1.00 59.03 401 HIS A N 1
ATOM 3174 C CA . HIS A 1 401 ? -75.482 -27.719 116.247 1.00 59.03 401 HIS A CA 1
ATOM 3175 C C . HIS A 1 401 ? -76.469 -26.820 117.010 1.00 59.03 401 HIS A C 1
ATOM 3177 O O . HIS A 1 401 ? -76.744 -27.098 118.178 1.00 59.03 401 HIS A O 1
ATOM 3183 N N . SER A 1 402 ? -77.006 -25.778 116.366 1.00 52.91 402 SER A N 1
ATOM 3184 C CA . SER A 1 402 ? -78.214 -25.050 116.788 1.00 52.91 402 SER A CA 1
ATOM 3185 C C . SER A 1 402 ? -79.479 -25.782 116.365 1.00 52.91 402 SER A C 1
ATOM 3187 O O . SER A 1 402 ? -80.443 -25.792 117.160 1.00 52.91 402 SER A O 1
#